Protein AF-0000000086877997 (afdb_homodimer)

Radius of gyration: 23.09 Å; Cα contacts (8 Å, |Δi|>4): 899; chains: 2; bounding box: 41×61×53 Å

Sequence (388 aa):
MGFLSVLSCAQQWVSSRLQPGDYAIDATVGTGADTLFLAQQVGKRGQVIGFDIQSQALTLAQARIRKQEDGTKLGSISLMELSHDRMAEAVPEQWQGQVGAVMFNLGYLPAEGADASVITLTDSTIGALEAALGLLRPRGIITAVLYPGHEGGAQEADAVLAWCSALPVDQAQVVMYRQLQRATSPFLIGIEKKMGFLSVLSCAQQWVSSRLQPGDYAIDATVGTGADTLFLAQQVGKRGQVIGFDIQSQALTLAQARIRKQEDGTKLGSISLMELSHDRMAEAVPEQWQGQVGAVMFNLGYLPAEGADASVITLTDSTIGALEAALGLLRPRGIITAVLYPGHEGGAQEADAVLAWCSALPVDQAQVVMYRQLQRATSPFLIGIEKK

Solvent-accessible surface area (backbone atoms only — not comparable to full-atom values): 19299 Å² total; per-residue (Å²): 123,79,83,74,51,55,67,56,44,45,49,50,59,46,59,64,59,48,42,70,48,32,34,34,35,23,44,40,29,34,64,18,65,62,43,49,51,49,16,50,53,13,16,58,70,8,38,28,42,29,15,28,72,46,66,65,28,54,52,43,18,50,54,54,55,65,67,51,82,70,58,80,44,35,17,47,75,46,79,40,80,34,60,41,49,47,45,67,77,68,49,62,75,83,43,61,41,47,20,34,35,36,40,36,59,53,47,56,52,93,49,92,90,47,60,69,81,54,50,68,45,53,68,49,48,53,44,21,52,53,37,49,60,59,26,29,18,74,64,10,36,38,34,37,36,36,37,35,60,46,91,67,17,44,61,32,41,52,50,50,52,51,52,52,30,65,47,53,74,82,51,31,49,43,37,37,42,33,52,51,57,44,88,45,44,54,30,24,37,38,37,34,32,86,122,78,84,72,52,54,66,57,44,46,48,50,60,47,61,66,59,49,42,70,48,33,34,34,35,23,45,40,29,35,65,19,64,62,43,48,52,49,17,51,52,12,15,58,70,8,38,28,42,28,15,28,72,47,65,66,29,55,51,43,18,50,54,54,56,66,67,46,84,70,55,76,48,32,17,48,76,45,79,40,82,35,57,39,47,48,44,66,77,68,48,61,75,84,44,63,40,47,21,32,34,38,40,36,60,54,48,56,51,94,48,90,89,48,61,69,80,55,51,68,45,53,68,49,47,54,44,20,52,54,37,49,61,59,26,29,17,74,64,8,37,38,32,38,36,37,38,36,61,45,92,68,17,45,60,31,42,53,50,52,52,52,53,53,31,64,46,54,72,80,51,32,50,42,38,36,41,34,51,51,55,44,87,45,44,54,30,24,37,39,38,34,33,86

Organism: NCBI:txid248903

Secondary structure (DSSP, 8-state):
--PPPHHHHHHHHHHTT--TT-EEEETT-TTSHHHHHHHHHH-TT-EEEEEES-HHHHHHHHHHHHT-S-GGGPPEEEEEES-GGGHHHHS-GGGTTTEEEEEEE-SB--STT--TT-B--HHHHHHHHHHHHHHEEEEEEEEEEE-TTSTTHHHHHHHHHHHHHHS-TTTEEEEEEEESS-TT--EEEEEEE-/--PPPHHHHHHHHHHTT--TT-EEEETT-TTSHHHHHHHHHH-TT-EEEEEES-HHHHHHHHHHHHT-S-GGGSPEEEEEES-GGGHHHHS-GGGTTTEEEEEEE-SB--STT--TT-B--HHHHHHHHHHHHHHEEEEEEEEEEE-TTSTTHHHHHHHHHHHHHHS-TTTEEEEEEEESS-TT--EEEEEEE-

InterPro domains:
  IPR010719 Methyltransferase MnmM-like [PF06962] (48-188)
  IPR010719 Methyltransferase MnmM-like [PTHR35276] (6-193)
  IPR029063 S-adenosyl-L-methionine-dependent methyltransferase superfamily [G3DSA:3.40.50.150] (1-194)
  IPR029063 S-adenosyl-L-methionine-dependent methyltransferase superfamily [SSF53335] (17-146)

Structure (mmCIF, N/CA/C/O backbone):
data_AF-0000000086877997-model_v1
#
loop_
_entity.id
_entity.type
_entity.pdbx_description
1 polymer 'Class I SAM-dependent methyltransferase'
#
loop_
_atom_site.group_PDB
_atom_site.id
_atom_site.type_symbol
_atom_site.label_atom_id
_atom_site.label_alt_id
_atom_site.label_comp_id
_atom_site.label_asym_id
_atom_site.label_entity_id
_atom_site.label_seq_id
_atom_site.pdbx_PDB_ins_code
_atom_site.Cartn_x
_atom_site.Cartn_y
_atom_site.Cartn_z
_atom_site.occupancy
_atom_site.B_iso_or_equiv
_atom_site.auth_seq_id
_atom_site.auth_comp_id
_atom_site.auth_asym_id
_atom_site.auth_atom_id
_atom_site.pdbx_PDB_model_num
ATOM 1 N N . MET A 1 1 ? 10.156 -0.328 -12.141 1 66.62 1 MET A N 1
ATOM 2 C CA . MET A 1 1 ? 10.281 0.558 -10.984 1 66.62 1 MET A CA 1
ATOM 3 C C . MET A 1 1 ? 9.938 -0.179 -9.695 1 66.62 1 MET A C 1
ATOM 5 O O . MET A 1 1 ? 9.109 -1.091 -9.703 1 66.62 1 MET A O 1
ATOM 9 N N . GLY A 1 2 ? 10.781 -0.158 -8.633 1 85.94 2 GLY A N 1
ATOM 10 C CA . GLY A 1 2 ? 10.617 -0.815 -7.344 1 85.94 2 GLY A CA 1
ATOM 11 C C . GLY A 1 2 ? 9.398 -0.336 -6.578 1 85.94 2 GLY A C 1
ATOM 12 O O . GLY A 1 2 ? 8.547 0.365 -7.129 1 85.94 2 GLY A O 1
ATOM 13 N N . PHE A 1 3 ? 9.109 -0.937 -5.461 1 95.25 3 PHE A N 1
ATOM 14 C CA . PHE A 1 3 ? 8.031 -0.474 -4.598 1 95.25 3 PHE A CA 1
ATOM 15 C C . PHE A 1 3 ? 8.227 0.99 -4.223 1 95.25 3 PHE A C 1
ATOM 17 O O . PHE A 1 3 ? 9.359 1.445 -4.051 1 95.25 3 PHE A O 1
ATOM 24 N N . LEU A 1 4 ? 7.141 1.711 -4.086 1 95.12 4 LEU A N 1
ATOM 25 C CA . LEU A 1 4 ? 7.184 3.105 -3.662 1 95.12 4 LEU A CA 1
ATOM 26 C C . LEU A 1 4 ? 7.688 3.223 -2.227 1 95.12 4 LEU A C 1
ATOM 28 O O . LEU A 1 4 ? 7.383 2.375 -1.387 1 95.12 4 LEU A O 1
ATOM 32 N N . SER A 1 5 ? 8.438 4.309 -1.947 1 96.38 5 SER A N 1
ATOM 33 C CA . SER A 1 5 ? 8.688 4.664 -0.554 1 96.38 5 SER A CA 1
ATOM 34 C C . SER A 1 5 ? 7.391 5.051 0.155 1 96.38 5 SER A C 1
ATOM 36 O O . SER A 1 5 ? 6.383 5.34 -0.494 1 96.38 5 SER A O 1
ATOM 38 N N . VAL A 1 6 ? 7.422 5.047 1.449 1 97.12 6 VAL A N 1
ATOM 39 C CA . VAL A 1 6 ? 6.23 5.418 2.203 1 97.12 6 VAL A CA 1
ATOM 40 C C . VAL A 1 6 ? 5.844 6.859 1.879 1 97.12 6 VAL A C 1
ATOM 42 O O . VAL A 1 6 ? 4.656 7.188 1.788 1 97.12 6 VAL A O 1
ATOM 45 N N . LEU A 1 7 ? 6.832 7.738 1.642 1 96.81 7 LEU A N 1
ATOM 46 C CA . LEU A 1 7 ? 6.57 9.141 1.321 1 96.81 7 LEU A CA 1
ATOM 47 C C . LEU A 1 7 ? 5.949 9.273 -0.063 1 96.81 7 LEU A C 1
ATOM 49 O O . LEU A 1 7 ? 4.965 9.992 -0.238 1 96.81 7 LEU A O 1
ATOM 53 N N . SER A 1 8 ? 6.484 8.562 -1.031 1 97.25 8 SER A N 1
ATOM 54 C CA . SER A 1 8 ? 5.949 8.609 -2.387 1 97.25 8 SER A CA 1
ATOM 55 C C . SER A 1 8 ? 4.547 8.008 -2.445 1 97.25 8 SER A C 1
ATOM 57 O O . SER A 1 8 ? 3.693 8.484 -3.195 1 97.25 8 SER A O 1
ATOM 59 N N . CYS A 1 9 ? 4.367 6.961 -1.667 1 97.81 9 CYS A N 1
ATOM 60 C CA . CYS A 1 9 ? 3.039 6.355 -1.609 1 97.81 9 CYS A CA 1
ATOM 61 C C . CYS A 1 9 ? 2.023 7.328 -1.021 1 97.81 9 CYS A C 1
ATOM 63 O O . CYS A 1 9 ? 0.911 7.453 -1.537 1 97.81 9 CYS A O 1
ATOM 65 N N . ALA A 1 10 ? 2.381 8.016 0.022 1 98.38 10 ALA A N 1
ATOM 66 C CA . ALA A 1 10 ? 1.508 9.023 0.612 1 98.38 10 ALA A CA 1
ATOM 67 C C . ALA A 1 1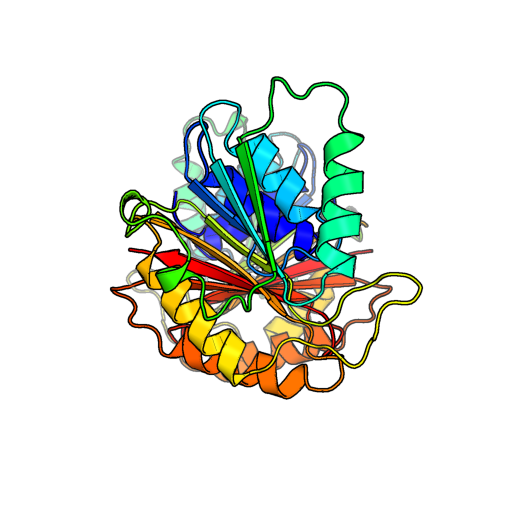0 ? 1.126 10.086 -0.416 1 98.38 10 ALA A C 1
ATOM 69 O O . ALA A 1 10 ? -0.047 10.445 -0.539 1 98.38 10 ALA A O 1
ATOM 70 N N . GLN A 1 11 ? 2.107 10.531 -1.146 1 97.81 11 GLN A N 1
ATOM 71 C CA . GLN A 1 11 ? 1.87 11.562 -2.154 1 97.81 11 GLN A CA 1
ATOM 72 C C . GLN A 1 11 ? 0.948 11.047 -3.258 1 97.81 11 GLN A C 1
ATOM 74 O O . GLN A 1 11 ? 0.065 11.773 -3.721 1 97.81 11 GLN A O 1
ATOM 79 N N . GLN A 1 12 ? 1.123 9.844 -3.625 1 97 12 GLN A N 1
ATOM 80 C CA . GLN A 1 12 ? 0.271 9.258 -4.652 1 97 12 GLN A CA 1
ATOM 81 C C . GLN A 1 12 ? -1.179 9.172 -4.184 1 97 12 GLN A C 1
ATOM 83 O O . GLN A 1 12 ? -2.1 9.5 -4.938 1 97 12 GLN A O 1
ATOM 88 N N . TRP A 1 13 ? -1.357 8.695 -2.939 1 97.94 13 TRP A N 1
ATOM 89 C CA . TRP A 1 13 ? -2.709 8.594 -2.4 1 97.94 13 TRP A CA 1
ATOM 90 C C . TRP A 1 13 ? -3.375 9.961 -2.328 1 97.94 13 TRP A C 1
ATOM 92 O O . TRP A 1 13 ? -4.551 10.102 -2.68 1 97.94 13 TRP A O 1
ATOM 102 N N . VAL A 1 14 ? -2.635 10.961 -1.979 1 98.19 14 VAL A N 1
ATOM 103 C CA . VAL A 1 14 ? -3.164 12.312 -1.825 1 98.19 14 VAL A CA 1
ATOM 104 C C . VAL A 1 14 ? -3.467 12.914 -3.197 1 98.19 14 VAL A C 1
ATOM 106 O O . VAL A 1 14 ? -4.535 13.492 -3.408 1 98.19 14 VAL A O 1
ATOM 109 N N . SER A 1 15 ? -2.553 12.703 -4.148 1 97.12 15 SER A N 1
ATOM 110 C CA . SER A 1 15 ? -2.701 13.273 -5.48 1 97.12 15 SER A CA 1
ATOM 111 C C . SER A 1 15 ? -3.924 12.703 -6.195 1 97.12 15 SER A C 1
ATOM 113 O O . SER A 1 15 ? -4.547 13.391 -7.012 1 97.12 15 SER A O 1
ATOM 115 N N . SER A 1 16 ? -4.258 11.5 -5.824 1 95 16 SER A N 1
ATOM 116 C CA . SER A 1 16 ? -5.395 10.852 -6.477 1 95 16 SER A CA 1
ATOM 117 C C . SER A 1 16 ? -6.719 11.375 -5.926 1 95 16 SER A C 1
ATOM 119 O O . SER A 1 16 ? -7.781 11.078 -6.473 1 95 16 SER A O 1
ATOM 121 N N . ARG A 1 17 ? -6.652 12.227 -4.918 1 94.56 17 ARG A N 1
ATOM 122 C CA . ARG A 1 17 ? -7.883 12.656 -4.266 1 94.56 17 ARG A CA 1
ATOM 123 C C . ARG A 1 17 ? -8.023 14.172 -4.301 1 94.56 17 ARG A C 1
ATOM 125 O O . ARG A 1 17 ? -9.133 14.695 -4.355 1 94.56 17 ARG A O 1
ATOM 132 N N . LEU A 1 18 ? -6.902 14.852 -4.266 1 96.19 18 LEU A N 1
ATOM 133 C CA . LEU A 1 18 ? -6.914 16.312 -4.207 1 96.19 18 LEU A CA 1
ATOM 134 C C . LEU A 1 18 ? -7.168 16.906 -5.586 1 96.19 18 LEU A C 1
ATOM 136 O O . LEU A 1 18 ? -6.656 16.406 -6.59 1 96.19 18 LEU A O 1
ATOM 140 N N . GLN A 1 19 ? -7.945 17.922 -5.625 1 95.56 19 GLN A N 1
ATOM 141 C CA . GLN A 1 19 ? -8.242 18.672 -6.84 1 95.56 19 GLN A CA 1
ATOM 142 C C . GLN A 1 19 ? -7.848 20.141 -6.688 1 95.56 19 GLN A C 1
ATOM 144 O O . GLN A 1 19 ? -7.777 20.656 -5.57 1 95.56 19 GLN A O 1
ATOM 149 N N . PRO A 1 20 ? -7.578 20.75 -7.875 1 96.88 20 PRO A N 1
ATOM 150 C CA . PRO A 1 20 ? -7.348 22.188 -7.777 1 96.88 20 PRO A CA 1
ATOM 151 C C . PRO A 1 20 ? -8.492 22.922 -7.098 1 96.88 20 PRO A C 1
ATOM 153 O O . PRO A 1 20 ? -9.664 22.641 -7.363 1 96.88 20 PRO A O 1
ATOM 156 N N . GLY A 1 21 ? -8.18 23.766 -6.195 1 97.88 21 GLY A N 1
ATOM 157 C CA . GLY A 1 21 ? -9.195 24.531 -5.484 1 97.88 21 GLY A CA 1
ATOM 158 C C . GLY A 1 21 ? -9.484 23.984 -4.098 1 97.88 21 GLY A C 1
ATOM 159 O O . GLY A 1 21 ? -10.148 24.656 -3.293 1 97.88 21 GLY A O 1
ATOM 160 N N . ASP A 1 22 ? -8.891 22.828 -3.746 1 98.38 22 ASP A N 1
ATOM 161 C CA . ASP A 1 22 ? -9.188 22.156 -2.484 1 98.38 22 ASP A CA 1
ATOM 162 C C . ASP A 1 22 ? -8.422 22.812 -1.328 1 98.38 22 ASP A C 1
ATOM 164 O O . ASP A 1 22 ? -7.512 23.609 -1.549 1 98.38 22 ASP A O 1
ATOM 168 N N . TYR A 1 23 ? -8.914 22.5 -0.132 1 98.75 23 TYR A N 1
ATOM 169 C CA . TYR A 1 23 ? -8.211 22.797 1.106 1 98.75 23 TYR A CA 1
ATOM 170 C C . TYR A 1 23 ? -7.387 21.609 1.569 1 98.75 23 TYR A C 1
ATOM 172 O O . TYR A 1 23 ? -7.867 20.469 1.559 1 98.75 23 TYR A O 1
ATOM 180 N N . ALA A 1 24 ? -6.125 21.875 1.945 1 98.88 24 ALA A N 1
ATOM 181 C CA . ALA A 1 24 ? -5.266 20.812 2.453 1 98.88 24 ALA A CA 1
ATOM 182 C C . ALA A 1 24 ? -4.477 21.281 3.672 1 98.88 24 ALA A C 1
ATOM 184 O O . ALA A 1 24 ? -4.266 22.484 3.863 1 98.88 24 ALA A O 1
ATOM 185 N N . ILE A 1 25 ? -4.062 20.312 4.48 1 98.94 25 ILE A N 1
ATOM 186 C CA . ILE A 1 25 ? -3.344 20.625 5.711 1 98.94 25 ILE A CA 1
ATOM 187 C C . ILE A 1 25 ? -2.053 19.812 5.773 1 98.94 25 ILE A C 1
ATOM 189 O O . ILE A 1 25 ? -2.059 18.609 5.52 1 98.94 25 ILE A O 1
ATOM 193 N N . ASP A 1 26 ? -0.96 20.469 6.012 1 98.81 26 ASP A N 1
ATOM 194 C CA . ASP A 1 26 ? 0.272 19.828 6.465 1 98.81 26 ASP A CA 1
ATOM 195 C C . ASP A 1 26 ? 0.398 19.891 7.984 1 98.81 26 ASP A C 1
ATOM 197 O O . ASP A 1 26 ? 0.799 20.922 8.539 1 98.81 26 ASP A O 1
ATOM 201 N N . ALA A 1 27 ? 0.175 18.781 8.625 1 98.56 27 ALA A N 1
ATOM 202 C CA . ALA A 1 27 ? 0.036 18.781 10.078 1 98.56 27 ALA A CA 1
ATOM 203 C C . ALA A 1 27 ? 1.402 18.75 10.766 1 98.56 27 ALA A C 1
ATOM 205 O O . ALA A 1 27 ? 1.506 18.984 11.969 1 98.56 27 ALA A O 1
ATOM 206 N N . THR A 1 28 ? 2.432 18.438 10.016 1 97.38 28 THR A N 1
ATOM 207 C CA . THR A 1 28 ? 3.814 18.391 10.484 1 97.38 28 THR A CA 1
ATOM 208 C C . THR A 1 28 ? 4.758 18.984 9.445 1 97.38 28 THR A C 1
ATOM 210 O O . THR A 1 28 ? 5.516 18.266 8.797 1 97.38 28 THR A O 1
ATOM 213 N N . VAL A 1 29 ? 4.789 20.25 9.344 1 97.5 29 VAL A N 1
ATOM 214 C CA . VAL A 1 29 ? 5.383 21 8.234 1 97.5 29 VAL A CA 1
ATOM 215 C C . VAL A 1 29 ? 6.832 20.547 8.039 1 97.5 29 VAL A C 1
ATOM 217 O O . VAL A 1 29 ? 7.223 20.172 6.93 1 97.5 29 VAL A O 1
ATOM 220 N N . GLY A 1 30 ? 7.648 20.531 9.188 1 95.44 30 GLY A N 1
ATOM 221 C CA . GLY A 1 30 ? 9.055 20.188 9.062 1 95.44 30 GLY A CA 1
ATOM 222 C C . GLY A 1 30 ? 9.805 21.062 8.078 1 95.44 30 GLY A C 1
ATOM 223 O O . GLY A 1 30 ? 9.75 22.281 8.172 1 95.44 30 GLY A O 1
ATOM 224 N N . THR A 1 31 ? 10.422 20.438 7.082 1 94.94 31 THR A N 1
ATOM 225 C CA . THR A 1 31 ? 11.234 21.203 6.145 1 94.94 31 THR A CA 1
ATOM 226 C C . THR A 1 31 ? 10.375 21.75 5.012 1 94.94 31 THR A C 1
ATOM 228 O O . THR A 1 31 ? 10.875 22.422 4.109 1 94.94 31 THR A O 1
ATOM 231 N N . GLY A 1 32 ? 9.125 21.422 4.957 1 97.12 32 GLY A N 1
ATOM 232 C CA . GLY A 1 32 ? 8.172 22.047 4.047 1 97.12 32 GLY A CA 1
ATOM 233 C C . GLY A 1 32 ? 7.953 21.25 2.773 1 97.12 32 GLY A C 1
ATOM 234 O O . GLY A 1 32 ? 7.254 21.703 1.866 1 97.12 32 GLY A O 1
ATOM 235 N N . ALA A 1 33 ? 8.5 20.047 2.664 1 96.19 33 ALA A N 1
ATOM 236 C CA . ALA A 1 33 ? 8.367 19.234 1.449 1 96.19 33 ALA A CA 1
ATOM 237 C C . ALA A 1 33 ? 6.91 18.906 1.168 1 96.19 33 ALA A C 1
ATOM 239 O O . ALA A 1 33 ? 6.426 19.094 0.049 1 96.19 33 ALA A O 1
ATOM 240 N N . ASP A 1 34 ? 6.215 18.484 2.158 1 97.75 34 ASP A N 1
ATOM 241 C CA . ASP A 1 34 ? 4.809 18.156 1.97 1 97.75 34 ASP A CA 1
ATOM 242 C C . ASP A 1 34 ? 3.963 19.406 1.759 1 97.75 34 ASP A C 1
ATOM 244 O O . ASP A 1 34 ? 2.99 19.375 1 1 97.75 34 ASP A O 1
ATOM 248 N N . THR A 1 35 ? 4.32 20.453 2.445 1 97.94 35 THR A N 1
ATOM 249 C CA . THR A 1 35 ? 3.617 21.703 2.252 1 97.94 35 THR A CA 1
ATOM 250 C C . THR A 1 35 ? 3.682 22.141 0.792 1 97.94 35 THR A C 1
ATOM 252 O O . THR A 1 35 ? 2.66 22.5 0.197 1 97.94 35 THR A O 1
ATOM 255 N N . LEU A 1 36 ? 4.879 22.094 0.295 1 97.12 36 LEU A N 1
ATOM 256 C CA . LEU A 1 36 ? 5.074 22.469 -1.101 1 97.12 36 LEU A CA 1
ATOM 257 C C . LEU A 1 36 ? 4.297 21.531 -2.027 1 97.12 36 LEU A C 1
ATOM 259 O O . LEU A 1 36 ? 3.623 22 -2.951 1 97.12 36 LEU A O 1
ATOM 263 N N . PHE A 1 37 ? 4.383 20.297 -1.774 1 97.12 37 PHE A N 1
ATOM 264 C CA . PHE A 1 37 ? 3.664 19.297 -2.553 1 97.12 37 PHE A CA 1
ATOM 265 C C . PHE A 1 37 ? 2.168 19.594 -2.555 1 97.12 37 PHE A C 1
ATOM 267 O O . PHE A 1 37 ? 1.537 19.625 -3.613 1 97.12 37 PHE A O 1
ATOM 274 N N . LEU A 1 38 ? 1.576 19.844 -1.376 1 98.31 38 LEU A N 1
ATOM 275 C CA . LEU A 1 38 ? 0.152 20.125 -1.248 1 98.31 38 LEU A CA 1
ATOM 276 C C . LEU A 1 38 ? -0.219 21.391 -2.01 1 98.31 38 LEU A C 1
ATOM 278 O O . LEU A 1 38 ? -1.238 21.438 -2.701 1 98.31 38 LEU A O 1
ATOM 282 N N . ALA A 1 39 ? 0.593 22.375 -1.883 1 97.69 39 ALA A N 1
ATOM 283 C CA . ALA A 1 39 ? 0.33 23.641 -2.553 1 97.69 39 ALA A CA 1
ATOM 284 C C . ALA A 1 39 ? 0.294 23.469 -4.066 1 97.69 39 ALA A C 1
ATOM 286 O O . ALA A 1 39 ? -0.518 24.094 -4.754 1 97.69 39 ALA A O 1
ATOM 287 N N . GLN A 1 40 ? 1.158 22.656 -4.555 1 96.56 40 GLN A N 1
ATOM 288 C CA . GLN A 1 40 ? 1.187 22.375 -5.984 1 96.56 40 GLN A CA 1
ATOM 289 C C . GLN A 1 40 ? -0.073 21.625 -6.422 1 96.56 40 GLN A C 1
ATOM 291 O O . GLN A 1 40 ? -0.625 21.906 -7.488 1 96.56 40 GLN A O 1
ATOM 296 N N . GLN A 1 41 ? -0.511 20.734 -5.602 1 96.94 41 GLN A N 1
ATOM 297 C CA . GLN A 1 41 ? -1.668 19.906 -5.938 1 96.94 41 GLN A CA 1
ATOM 298 C C . GLN A 1 41 ? -2.949 20.734 -5.949 1 96.94 41 GLN A C 1
ATOM 300 O O . GLN A 1 41 ? -3.789 20.578 -6.836 1 96.94 41 GLN A O 1
ATOM 305 N N . VAL A 1 42 ? -3.121 21.625 -5.02 1 97.56 42 VAL A N 1
ATOM 306 C CA . VAL A 1 42 ? -4.379 22.359 -4.887 1 97.56 42 VAL A CA 1
ATOM 307 C C . VAL A 1 42 ? -4.41 23.516 -5.875 1 97.56 42 VAL A C 1
ATOM 309 O O . VAL A 1 42 ? -5.473 24.094 -6.141 1 97.56 42 VAL A O 1
ATOM 312 N N . GLY A 1 43 ? -3.279 23.938 -6.316 1 95.81 43 GLY A N 1
ATOM 313 C CA . GLY A 1 43 ? -3.197 24.953 -7.344 1 95.81 43 GLY A CA 1
ATOM 314 C C . GLY A 1 43 ? -3.549 26.344 -6.832 1 95.81 43 GLY A C 1
ATOM 315 O O . GLY A 1 43 ? -3.793 26.531 -5.637 1 95.81 43 GLY A O 1
ATOM 316 N N . LYS A 1 44 ? -3.691 27.281 -7.73 1 94.44 44 LYS A N 1
ATOM 317 C CA . LYS A 1 44 ? -3.783 28.703 -7.418 1 94.44 44 LYS A CA 1
ATOM 318 C C . LYS A 1 44 ? -5.051 29.016 -6.625 1 94.44 44 LYS A C 1
ATOM 320 O O . LYS A 1 44 ? -5.09 29.969 -5.859 1 94.44 44 LYS A O 1
ATOM 325 N N . ARG A 1 45 ? -6.012 28.266 -6.863 1 95.75 45 ARG A N 1
ATOM 326 C CA . ARG A 1 45 ? -7.289 28.562 -6.223 1 95.75 45 ARG A CA 1
ATOM 327 C C . ARG A 1 45 ? -7.434 27.797 -4.906 1 95.75 45 ARG A C 1
ATOM 329 O O . ARG A 1 45 ? -8.422 27.969 -4.195 1 95.75 45 ARG A O 1
ATOM 336 N N . GLY A 1 46 ? -6.41 26.922 -4.625 1 98 46 GLY A N 1
ATOM 337 C CA . GLY A 1 46 ? -6.469 26.141 -3.398 1 98 46 GLY A CA 1
ATOM 338 C C . GLY A 1 46 ? -5.707 26.781 -2.254 1 98 46 GLY A C 1
ATOM 339 O O . GLY A 1 46 ? -5.121 27.844 -2.41 1 98 46 GLY A O 1
ATOM 340 N N . GLN A 1 47 ? -5.859 26.172 -1.103 1 98.19 47 GLN A N 1
ATOM 341 C CA . GLN A 1 47 ? -5.219 26.688 0.099 1 98.19 47 GLN A CA 1
ATOM 342 C C . GLN A 1 47 ? -4.605 25.578 0.933 1 98.19 47 GLN A C 1
ATOM 344 O O . GLN A 1 47 ? -5.168 24.484 1.02 1 98.19 47 GLN A O 1
ATOM 349 N N . VAL A 1 48 ? -3.465 25.922 1.521 1 98.62 48 VAL A N 1
ATOM 350 C CA . VAL A 1 48 ? -2.771 24.984 2.406 1 98.62 48 VAL A CA 1
ATOM 351 C C . VAL A 1 48 ? -2.469 25.672 3.738 1 98.62 48 VAL A C 1
ATOM 353 O O . VAL A 1 48 ? -1.993 26.812 3.764 1 98.62 48 VAL A O 1
ATOM 356 N N . ILE A 1 49 ? -2.812 25 4.82 1 98.88 49 ILE A N 1
ATOM 357 C CA . ILE A 1 49 ? -2.377 25.438 6.141 1 98.88 49 ILE A CA 1
ATOM 358 C C . ILE A 1 49 ? -1.404 24.422 6.73 1 98.88 49 ILE A C 1
ATOM 360 O O . ILE A 1 49 ? -1.651 23.219 6.672 1 98.88 49 ILE A O 1
ATOM 364 N N . GLY A 1 50 ? -0.3 24.922 7.203 1 98.69 50 GLY A N 1
ATOM 365 C CA . GLY A 1 50 ? 0.716 24.078 7.809 1 98.69 50 GLY A CA 1
ATOM 366 C C . GLY A 1 50 ? 0.914 24.344 9.289 1 98.69 50 GLY A C 1
ATOM 367 O O . GLY A 1 50 ? 0.855 25.484 9.727 1 98.69 50 GLY A O 1
ATOM 368 N N . PHE A 1 51 ? 1.195 23.266 10.023 1 98.44 51 PHE A N 1
ATOM 369 C CA . PHE A 1 51 ? 1.412 23.359 11.461 1 98.44 51 PHE A CA 1
ATOM 370 C C . PHE A 1 51 ? 2.768 22.781 11.852 1 98.44 51 PHE A C 1
ATOM 372 O O . PHE A 1 51 ? 3.154 21.719 11.367 1 98.44 51 PHE A O 1
ATOM 379 N N . ASP A 1 52 ? 3.438 23.469 12.641 1 97.44 52 ASP A N 1
ATOM 380 C CA . ASP A 1 52 ? 4.617 22.984 13.344 1 97.44 52 ASP A CA 1
ATOM 381 C C . ASP A 1 52 ? 4.859 23.781 14.625 1 97.44 52 ASP A C 1
ATOM 383 O O . ASP A 1 52 ? 4.609 24.984 14.672 1 97.44 52 ASP A O 1
ATOM 387 N N . ILE A 1 53 ? 5.336 23.062 15.625 1 94.88 53 ILE A N 1
ATOM 388 C CA . ILE A 1 53 ? 5.555 23.734 16.906 1 94.88 53 ILE A CA 1
ATOM 389 C C . ILE A 1 53 ? 6.914 24.438 16.891 1 94.88 53 ILE A C 1
ATOM 391 O O . ILE A 1 53 ? 7.188 25.297 17.734 1 94.88 53 ILE A O 1
ATOM 395 N N . GLN A 1 54 ? 7.762 24.031 15.992 1 93.81 54 GLN A N 1
ATOM 396 C CA . GLN A 1 54 ? 9.117 24.562 15.93 1 93.81 54 GLN A CA 1
ATOM 397 C C . GLN A 1 54 ? 9.203 25.703 14.922 1 93.81 54 GLN A C 1
ATOM 399 O O . GLN A 1 54 ? 9 25.5 13.719 1 93.81 54 GLN A O 1
ATOM 404 N N . SER A 1 55 ? 9.664 26.828 15.398 1 94.56 55 SER A N 1
ATOM 405 C CA . SER A 1 55 ? 9.812 27.984 14.531 1 94.56 55 SER A CA 1
ATOM 406 C C . SER A 1 55 ? 10.836 27.719 13.43 1 94.56 55 SER A C 1
ATOM 408 O O . SER A 1 55 ? 10.688 28.203 12.305 1 94.56 55 SER A O 1
ATOM 410 N N . GLN A 1 56 ? 11.82 26.953 13.75 1 95 56 GLN A N 1
ATOM 411 C CA . GLN A 1 56 ? 12.844 26.609 12.773 1 95 56 GLN A CA 1
ATOM 412 C C . GLN A 1 56 ? 12.25 25.859 11.594 1 95 56 GLN A C 1
ATOM 414 O O . GLN A 1 56 ? 12.664 26.062 10.445 1 95 56 GLN A O 1
ATOM 419 N N . ALA A 1 57 ? 11.328 24.969 11.859 1 95.75 57 ALA A N 1
ATOM 420 C CA . ALA A 1 57 ? 10.656 24.234 10.805 1 95.75 57 ALA A CA 1
ATOM 421 C C . ALA A 1 57 ? 9.945 25.172 9.836 1 95.75 57 ALA A C 1
ATOM 423 O O . ALA A 1 57 ? 10.086 25.031 8.617 1 95.75 57 ALA A O 1
ATOM 424 N N . LEU A 1 58 ? 9.273 26.156 10.359 1 97.06 58 LEU A N 1
ATOM 425 C CA . LEU A 1 58 ? 8.516 27.094 9.547 1 97.06 58 LEU A CA 1
ATOM 426 C C . LEU A 1 58 ? 9.445 27.953 8.703 1 97.06 58 LEU A C 1
ATOM 428 O O . LEU A 1 58 ? 9.141 28.266 7.551 1 97.06 58 LEU A O 1
ATOM 432 N N . THR A 1 59 ? 10.547 28.281 9.289 1 96.5 59 THR A N 1
ATOM 433 C CA . THR A 1 59 ? 11.539 29.062 8.562 1 96.5 59 THR A CA 1
ATOM 434 C C . THR A 1 59 ? 12.094 28.281 7.379 1 96.5 59 THR A C 1
ATOM 436 O O . THR A 1 59 ? 12.188 28.812 6.27 1 96.5 59 THR A O 1
ATOM 439 N N . LEU A 1 60 ? 12.43 27.047 7.641 1 95.81 60 LEU A N 1
ATOM 440 C CA . LEU A 1 60 ? 12.945 26.188 6.586 1 95.81 60 LEU A CA 1
ATOM 441 C C . LEU A 1 60 ? 11.906 25.984 5.492 1 95.81 60 LEU A C 1
ATOM 443 O O . LEU A 1 60 ? 12.234 26.016 4.301 1 95.81 60 LEU A O 1
ATOM 447 N N . ALA A 1 61 ? 10.68 25.797 5.91 1 96.5 61 ALA A N 1
ATOM 448 C CA . ALA A 1 61 ? 9.594 25.594 4.953 1 96.5 61 ALA A CA 1
ATOM 449 C C . ALA A 1 61 ? 9.398 26.812 4.074 1 96.5 61 ALA A C 1
ATOM 451 O O . ALA A 1 61 ? 9.242 26.703 2.855 1 96.5 61 ALA A O 1
ATOM 452 N N . GLN A 1 62 ? 9.398 27.969 4.676 1 95.44 62 GLN A N 1
ATOM 453 C CA . GLN A 1 62 ? 9.242 29.219 3.932 1 95.44 62 GLN A CA 1
ATOM 454 C C . GLN A 1 62 ? 10.359 29.391 2.908 1 95.44 62 GLN A C 1
ATOM 456 O O . GLN A 1 62 ? 10.117 29.812 1.775 1 95.44 62 GLN A O 1
ATOM 461 N N . ALA A 1 63 ? 11.547 29.078 3.348 1 95.12 63 ALA A N 1
ATOM 462 C CA . ALA A 1 63 ? 12.688 29.156 2.443 1 95.12 63 ALA A CA 1
ATOM 463 C C . ALA A 1 63 ? 12.516 28.234 1.25 1 95.12 63 ALA A C 1
ATOM 465 O O . ALA A 1 63 ? 12.805 28.609 0.112 1 95.12 63 ALA A O 1
ATOM 466 N N . ARG A 1 64 ? 12.016 27.047 1.523 1 94.38 64 ARG A N 1
ATOM 467 C CA . ARG A 1 64 ? 11.773 26.078 0.463 1 94.38 64 ARG A CA 1
ATOM 468 C C . ARG A 1 64 ? 10.727 26.594 -0.521 1 94.38 64 ARG A C 1
ATOM 470 O O . ARG A 1 64 ? 10.906 26.5 -1.736 1 94.38 64 ARG A O 1
ATOM 477 N N . ILE A 1 65 ? 9.695 27.141 -0.06 1 93.5 65 ILE A N 1
ATOM 478 C CA . ILE A 1 65 ? 8.578 27.625 -0.864 1 93.5 65 ILE A CA 1
ATOM 479 C C . ILE A 1 65 ? 9.016 28.797 -1.723 1 93.5 65 ILE A C 1
ATOM 481 O O . ILE A 1 65 ? 8.664 28.891 -2.902 1 93.5 65 ILE A O 1
ATOM 485 N N . ARG A 1 66 ? 9.805 29.641 -1.148 1 91.62 66 ARG A N 1
ATOM 486 C CA . ARG A 1 66 ? 10.258 30.844 -1.837 1 91.62 66 ARG A CA 1
ATOM 487 C C . ARG A 1 66 ? 11.164 30.5 -3.014 1 91.62 66 ARG A C 1
ATOM 489 O O . ARG A 1 66 ? 11.273 31.266 -3.967 1 91.62 66 ARG A O 1
ATOM 496 N N . LYS A 1 67 ? 11.828 29.406 -2.906 1 91.38 67 LYS A N 1
ATOM 497 C CA . LYS A 1 67 ? 12.75 28.984 -3.957 1 91.38 67 LYS A CA 1
ATOM 498 C C . LYS A 1 67 ? 11.992 28.531 -5.199 1 91.38 67 LYS A C 1
ATOM 500 O O . LYS A 1 67 ? 12.586 28.391 -6.273 1 91.38 67 LYS A O 1
ATOM 505 N N . GLN A 1 68 ? 10.766 28.328 -5 1 87.06 68 GLN A N 1
ATOM 506 C CA . GLN A 1 68 ? 9.984 27.875 -6.148 1 87.06 68 GLN A CA 1
ATOM 507 C C . GLN A 1 68 ? 9.68 29.031 -7.102 1 87.06 68 GLN A C 1
ATOM 509 O O . GLN A 1 68 ? 9.398 30.141 -6.664 1 87.06 68 GLN A O 1
ATOM 514 N N . GLU A 1 69 ? 10.25 29.078 -8.32 1 69.81 69 GLU A N 1
ATOM 515 C CA . GLU A 1 69 ? 10.195 30.156 -9.32 1 69.81 69 GLU A CA 1
ATOM 516 C C . GLU A 1 69 ? 8.758 30.453 -9.719 1 69.81 69 GLU A C 1
ATOM 518 O O . GLU A 1 69 ? 8.43 31.594 -10.047 1 69.81 69 GLU A O 1
ATOM 523 N N . ASP A 1 70 ? 7.949 29.484 -10.023 1 63.25 70 ASP A N 1
ATOM 524 C CA . ASP A 1 70 ? 6.645 29.766 -10.609 1 63.25 70 ASP A CA 1
ATOM 525 C C . ASP A 1 70 ? 5.547 29.766 -9.547 1 63.25 70 ASP A C 1
ATOM 527 O O . ASP A 1 70 ? 4.93 28.734 -9.289 1 63.25 70 ASP A O 1
ATOM 531 N N . GLY A 1 71 ? 5.551 30.781 -8.773 1 59.19 71 GLY A N 1
ATOM 532 C CA . GLY A 1 71 ? 4.504 30.969 -7.785 1 59.19 71 GLY A CA 1
ATOM 533 C C . GLY A 1 71 ? 3.107 30.781 -8.352 1 59.19 71 GLY A C 1
ATOM 534 O O . GLY A 1 71 ? 2.162 30.5 -7.605 1 59.19 71 GLY A O 1
ATOM 535 N N . THR A 1 72 ? 2.963 31.047 -9.578 1 65.06 72 THR A N 1
ATOM 536 C CA . THR A 1 72 ? 1.625 31.172 -10.141 1 65.06 72 THR A CA 1
ATOM 537 C C . THR A 1 72 ? 0.911 29.828 -10.133 1 65.06 72 THR A C 1
ATOM 539 O O . THR A 1 72 ? -0.307 29.766 -10.312 1 65.06 72 THR A O 1
ATOM 542 N N . LYS A 1 73 ? 1.519 28.766 -9.594 1 86.75 73 LYS A N 1
ATOM 543 C CA . LYS A 1 73 ? 0.838 27.469 -9.656 1 86.75 73 LYS A CA 1
ATOM 544 C C . LYS A 1 73 ? 0.625 26.891 -8.266 1 86.75 73 LYS A C 1
ATOM 546 O O . LYS A 1 73 ? -0.045 25.875 -8.102 1 86.75 73 LYS A O 1
ATOM 551 N N . LEU A 1 74 ? 1.062 27.828 -7.266 1 94.44 74 LEU A N 1
ATOM 552 C CA . LEU A 1 74 ? 0.932 27.312 -5.906 1 94.44 74 LEU A CA 1
ATOM 553 C C . LEU A 1 74 ? -0.313 27.875 -5.23 1 94.44 74 LEU A C 1
ATOM 555 O O . LEU A 1 74 ? -0.642 29.047 -5.406 1 94.44 74 LEU A O 1
ATOM 559 N N . GLY A 1 75 ? -0.962 27 -4.5 1 95.38 75 GLY A N 1
ATOM 560 C CA . GLY A 1 75 ? -2.014 27.484 -3.619 1 95.38 75 GLY A CA 1
ATOM 561 C C . GLY A 1 75 ? -1.505 28.422 -2.533 1 95.38 75 GLY A C 1
ATOM 562 O O . GLY A 1 75 ? -0.299 28.5 -2.295 1 95.38 75 GLY A O 1
ATOM 563 N N . SER A 1 76 ? -2.391 29.141 -2.004 1 95.81 76 SER A N 1
ATOM 564 C CA . SER A 1 76 ? -2.02 29.984 -0.869 1 95.81 76 SER A CA 1
ATOM 565 C C . SER A 1 76 ? -1.575 29.141 0.321 1 95.81 76 SER A C 1
ATOM 567 O O . SER A 1 76 ? -2.18 28.109 0.617 1 95.81 76 SER A O 1
ATOM 569 N N . ILE A 1 77 ? -0.47 29.578 0.932 1 97.69 77 ILE A N 1
ATOM 570 C CA . ILE A 1 77 ? 0.088 28.812 2.043 1 97.69 77 ILE A CA 1
ATOM 571 C C . ILE A 1 77 ? 0.103 29.672 3.305 1 97.69 77 ILE A C 1
ATOM 573 O O . ILE A 1 77 ? 0.578 30.812 3.281 1 97.69 77 ILE A O 1
ATOM 577 N N . SER A 1 78 ? -0.457 29.172 4.328 1 98.19 78 SER A N 1
ATOM 578 C CA . SER A 1 78 ? -0.352 29.766 5.656 1 98.19 78 SER A CA 1
ATOM 579 C C . SER A 1 78 ? 0.332 28.812 6.637 1 98.19 78 SER A C 1
ATOM 581 O O . SER A 1 78 ? -0.117 27.688 6.828 1 98.19 78 SER A O 1
ATOM 583 N N . LEU A 1 79 ? 1.396 29.297 7.238 1 98.44 79 LEU A N 1
ATOM 584 C CA . LEU A 1 79 ? 2.129 28.484 8.211 1 98.44 79 LEU A CA 1
ATOM 585 C C . LEU A 1 79 ? 1.864 28.969 9.633 1 98.44 79 LEU A C 1
ATOM 587 O O . LEU A 1 79 ? 1.94 30.172 9.906 1 98.44 79 LEU A O 1
ATOM 591 N N . MET A 1 80 ? 1.566 28.016 10.484 1 98.25 80 MET A N 1
ATOM 592 C CA . MET A 1 80 ? 1.229 28.359 11.859 1 98.25 80 MET A CA 1
ATOM 593 C C . MET A 1 80 ? 2.176 27.656 12.836 1 98.25 80 MET A C 1
ATOM 595 O O . MET A 1 80 ? 2.344 26.438 12.789 1 98.25 80 MET A O 1
ATOM 599 N N . GLU A 1 81 ? 2.783 28.484 13.719 1 97.88 81 GLU A N 1
ATOM 600 C CA . GLU A 1 81 ? 3.537 27.906 14.836 1 97.88 81 GLU A CA 1
ATOM 601 C C . GLU A 1 81 ? 2.607 27.422 15.945 1 97.88 81 GLU A C 1
ATOM 603 O O . GLU A 1 81 ? 2.41 28.125 16.938 1 97.88 81 GLU A O 1
ATOM 608 N N . LEU A 1 82 ? 2.088 26.297 15.758 1 97.31 82 LEU A N 1
ATOM 609 C CA . LEU A 1 82 ? 1.04 25.719 16.594 1 97.31 82 LEU A CA 1
ATOM 610 C C . LEU A 1 82 ? 1.059 24.203 16.531 1 97.31 82 LEU A C 1
ATOM 612 O O . LEU A 1 82 ? 1.413 23.625 15.508 1 97.31 82 LEU A O 1
ATOM 616 N N . SER A 1 83 ? 0.714 23.594 17.656 1 97.19 83 SER A N 1
ATOM 617 C CA . SER A 1 83 ? 0.609 22.141 17.672 1 97.19 83 SER A CA 1
ATOM 618 C C . SER A 1 83 ? -0.486 21.656 16.719 1 97.19 83 SER A C 1
ATOM 620 O O . SER A 1 83 ? -1.556 22.266 16.641 1 97.19 83 SER A O 1
ATOM 622 N N . HIS A 1 84 ? -0.249 20.547 16.031 1 97.31 84 HIS A N 1
ATOM 623 C CA . HIS A 1 84 ? -1.192 20 15.078 1 97.31 84 HIS A CA 1
ATOM 624 C C . HIS A 1 84 ? -2.486 19.562 15.758 1 97.31 84 HIS A C 1
ATOM 626 O O . HIS A 1 84 ? -3.535 19.484 15.109 1 97.31 84 HIS A O 1
ATOM 632 N N . ASP A 1 85 ? -2.471 19.266 17.031 1 97.25 85 ASP A N 1
ATOM 633 C CA . ASP A 1 85 ? -3.693 18.828 17.703 1 97.25 85 ASP A CA 1
ATOM 634 C C . ASP A 1 85 ? -4.656 19.984 17.906 1 97.25 85 ASP A C 1
ATOM 636 O O . ASP A 1 85 ? -5.801 19.797 18.312 1 97.25 85 ASP A O 1
ATOM 640 N N . ARG A 1 86 ? -4.176 21.219 17.547 1 97.5 86 ARG A N 1
ATOM 641 C CA . ARG A 1 86 ? -5.016 22.406 17.672 1 97.5 86 ARG A CA 1
ATOM 642 C C . ARG A 1 86 ? -5.562 22.844 16.328 1 97.5 86 ARG A C 1
ATOM 644 O O . ARG A 1 86 ? -6.129 23.922 16.203 1 97.5 86 ARG A O 1
ATOM 651 N N . MET A 1 87 ? -5.461 21.969 15.305 1 98.12 87 MET A N 1
ATOM 652 C CA . MET A 1 87 ? -5.785 22.391 13.945 1 98.12 87 MET A CA 1
ATOM 653 C C . MET A 1 87 ? -7.273 22.703 13.812 1 98.12 87 MET A C 1
ATOM 655 O O . MET A 1 87 ? -7.652 23.625 13.094 1 98.12 87 MET A O 1
ATOM 659 N N . ALA A 1 88 ? -8.117 21.984 14.508 1 97.44 88 ALA A N 1
ATOM 660 C CA . ALA A 1 88 ? -9.555 22.203 14.367 1 97.44 88 ALA A CA 1
ATOM 661 C C . ALA A 1 88 ? -9.953 23.594 14.812 1 97.44 88 ALA A C 1
ATOM 663 O O . ALA A 1 88 ? -10.852 24.219 14.227 1 97.44 88 ALA A O 1
ATOM 664 N N . GLU A 1 89 ? -9.25 24.109 15.797 1 96.94 89 GLU A N 1
ATOM 665 C CA . GLU A 1 89 ? -9.531 25.438 16.328 1 96.94 89 GLU A CA 1
ATOM 666 C C . GLU A 1 89 ? -8.859 26.516 15.477 1 96.94 89 GLU A C 1
ATOM 668 O O . GLU A 1 89 ? -9.32 27.672 15.438 1 96.94 89 GLU A O 1
ATOM 673 N N . ALA A 1 90 ? -7.824 26.156 14.844 1 97.81 90 ALA A N 1
ATOM 674 C CA . ALA A 1 90 ? -6.973 27.141 14.18 1 97.81 90 ALA A CA 1
ATOM 675 C C . ALA A 1 90 ? -7.457 27.422 12.758 1 97.81 90 ALA A C 1
ATOM 677 O O . ALA A 1 90 ? -7.273 28.531 12.242 1 97.81 90 ALA A O 1
ATOM 678 N N . VAL A 1 91 ? -8.094 26.391 12.109 1 97.88 91 VAL A N 1
ATOM 679 C CA . VAL A 1 91 ? -8.5 26.578 10.727 1 97.88 91 VAL A CA 1
ATOM 680 C C . VAL A 1 91 ? -9.781 27.406 10.672 1 97.88 91 VAL A C 1
ATOM 682 O O . VAL A 1 91 ? -10.562 27.422 11.625 1 97.88 91 VAL A O 1
ATOM 685 N N . PRO A 1 92 ? -9.945 28.172 9.555 1 97.62 92 PRO A N 1
ATOM 686 C CA . PRO A 1 92 ? -11.195 28.922 9.398 1 97.62 92 PRO A CA 1
ATOM 687 C C . PRO A 1 92 ? -12.438 28.031 9.453 1 97.62 92 PRO A C 1
ATOM 689 O O . PRO A 1 92 ? -12.383 26.875 9.047 1 97.62 92 PRO A O 1
ATOM 692 N N . GLU A 1 93 ? -13.523 28.562 9.867 1 97.12 93 GLU A N 1
ATOM 693 C CA . GLU A 1 93 ? -14.781 27.828 10.016 1 97.12 93 GLU A CA 1
ATOM 694 C C . GLU A 1 93 ? -15.211 27.203 8.703 1 97.12 93 GLU A C 1
ATOM 696 O O . GLU A 1 93 ? -15.75 26.094 8.688 1 97.12 93 GLU A O 1
ATOM 701 N N . GLN A 1 94 ? -14.938 27.828 7.648 1 96.69 94 GLN A N 1
ATOM 702 C CA . GLN A 1 94 ? -15.383 27.344 6.344 1 96.69 94 GLN A CA 1
ATOM 703 C C . GLN A 1 94 ? -14.648 26.078 5.945 1 96.69 94 GLN A C 1
ATOM 705 O O . GLN A 1 94 ? -15.047 25.391 4.992 1 96.69 94 GLN A O 1
ATOM 710 N N . TRP A 1 95 ? -13.578 25.719 6.641 1 98 95 TRP A N 1
ATOM 711 C CA . TRP A 1 95 ? -12.805 24.531 6.328 1 98 95 TRP A CA 1
ATOM 712 C C . TRP A 1 95 ? -13.453 23.281 6.934 1 98 95 TRP A C 1
ATOM 714 O O . TRP A 1 95 ? -13.117 22.156 6.555 1 98 95 TRP A O 1
ATOM 724 N N . GLN A 1 96 ? -14.344 23.531 7.887 1 97.75 96 GLN A N 1
ATOM 725 C CA . GLN A 1 96 ? -14.945 22.406 8.586 1 97.75 96 GLN A CA 1
ATOM 726 C C . GLN A 1 96 ? -15.648 21.469 7.609 1 97.75 96 GLN A C 1
ATOM 728 O O . GLN A 1 96 ? -16.594 21.875 6.93 1 97.75 96 GLN A O 1
ATOM 733 N N . GLY A 1 97 ? -15.156 20.25 7.516 1 97.75 97 GLY A N 1
ATOM 734 C CA . GLY A 1 97 ? -15.766 19.25 6.648 1 97.75 97 GLY A CA 1
ATOM 735 C C . GLY A 1 97 ? -15.461 19.469 5.18 1 97.75 97 GLY A C 1
ATOM 736 O O . GLY A 1 97 ? -16.141 18.922 4.309 1 97.75 97 GLY A O 1
ATOM 737 N N . GLN A 1 98 ? -14.438 20.266 4.914 1 98.12 98 GLN A N 1
ATOM 738 C CA . GLN A 1 98 ? -14.203 20.641 3.521 1 98.12 98 GLN A CA 1
ATOM 739 C C . GLN A 1 98 ? -12.781 20.312 3.1 1 98.12 98 GLN A C 1
ATOM 741 O O . GLN A 1 98 ? -12.422 20.453 1.927 1 98.12 98 GLN A O 1
ATOM 746 N N . VAL A 1 99 ? -12.023 19.812 4.012 1 98.69 99 VAL A N 1
ATOM 747 C CA . VAL A 1 99 ? -10.609 19.578 3.75 1 98.69 99 VAL A CA 1
ATOM 748 C C . VAL A 1 99 ? -10.445 18.312 2.908 1 98.69 99 VAL A C 1
ATOM 750 O O . VAL A 1 99 ? -11.031 17.281 3.215 1 98.69 99 VAL A O 1
ATOM 753 N N . GLY A 1 100 ? -9.625 18.422 1.872 1 98.62 100 GLY A N 1
ATOM 754 C CA . GLY A 1 100 ? -9.445 17.297 0.971 1 98.62 100 GLY A CA 1
ATOM 755 C C . GLY A 1 100 ? -8.375 16.328 1.433 1 98.62 100 GLY A C 1
ATOM 756 O O . GLY A 1 100 ? -8.43 15.133 1.126 1 98.62 100 GLY A O 1
ATOM 757 N N . ALA A 1 101 ? -7.379 16.922 2.131 1 98.88 101 ALA A N 1
ATOM 758 C CA . ALA A 1 101 ? -6.285 16.062 2.566 1 98.88 101 ALA A CA 1
ATOM 759 C C . ALA A 1 101 ? -5.566 16.641 3.777 1 98.88 101 ALA A C 1
ATOM 761 O O . ALA A 1 101 ? -5.414 17.875 3.883 1 98.88 101 ALA A O 1
ATOM 762 N N . VAL A 1 102 ? -5.152 15.773 4.648 1 98.88 102 VAL A N 1
ATOM 763 C CA . VAL A 1 102 ? -4.262 16.109 5.754 1 98.88 102 VAL A CA 1
ATOM 764 C C . VAL A 1 102 ? -3.07 15.148 5.766 1 98.88 102 VAL A C 1
ATOM 766 O O . VAL A 1 102 ? -3.246 13.93 5.738 1 98.88 102 VAL A O 1
ATOM 769 N N . MET A 1 103 ? -1.869 15.719 5.801 1 98.88 103 MET A N 1
ATOM 770 C CA . MET A 1 103 ? -0.676 14.875 5.801 1 98.88 103 MET A CA 1
ATOM 771 C C . MET A 1 103 ? 0.081 15.008 7.117 1 98.88 103 MET A C 1
ATOM 773 O O . MET A 1 103 ? 0.259 16.109 7.633 1 98.88 103 MET A O 1
ATOM 777 N N . PHE A 1 104 ? 0.457 13.852 7.66 1 98.5 104 PHE A N 1
ATOM 778 C CA . PHE A 1 104 ? 1.344 13.758 8.812 1 98.5 104 PHE A CA 1
ATOM 779 C C . PHE A 1 104 ? 2.637 13.047 8.445 1 98.5 104 PHE A C 1
ATOM 781 O O . PHE A 1 104 ? 2.607 11.969 7.844 1 98.5 104 PHE A O 1
ATOM 788 N N . ASN A 1 105 ? 3.711 13.617 8.641 1 96.31 105 ASN A N 1
ATOM 789 C CA . ASN A 1 105 ? 5.016 12.969 8.703 1 96.31 105 ASN A CA 1
ATOM 790 C C . ASN A 1 105 ? 5.602 13.031 10.109 1 96.31 105 ASN A C 1
ATOM 792 O O . ASN A 1 105 ? 6.332 13.961 10.445 1 96.31 105 ASN A O 1
ATOM 796 N N . LEU A 1 106 ? 5.324 11.992 10.891 1 94.81 106 LEU A N 1
ATOM 797 C CA . LEU A 1 106 ? 5.57 12.055 12.328 1 94.81 106 LEU A CA 1
ATOM 798 C C . LEU A 1 106 ? 7.059 11.906 12.633 1 94.81 106 LEU A C 1
ATOM 800 O O . LEU A 1 106 ? 7.859 11.664 11.727 1 94.81 106 LEU A O 1
ATOM 804 N N . GLY A 1 107 ? 7.359 12.07 13.906 1 90.19 107 GLY A N 1
ATOM 805 C CA . GLY A 1 107 ? 8.742 11.977 14.336 1 90.19 107 GLY A CA 1
ATOM 806 C C . GLY A 1 107 ? 9.359 13.32 14.664 1 90.19 107 GLY A C 1
ATOM 807 O O . GLY A 1 107 ? 8.789 14.102 15.43 1 90.19 107 GLY A O 1
ATOM 808 N N . TYR A 1 108 ? 10.633 13.5 14.078 1 84.19 108 TYR A N 1
ATOM 809 C CA . TYR A 1 108 ? 11.375 14.695 14.445 1 84.19 108 TYR A CA 1
ATOM 810 C C . TYR A 1 108 ? 11.781 15.492 13.211 1 84.19 108 TYR A C 1
ATOM 812 O O . TYR A 1 108 ? 11.664 15.008 12.086 1 84.19 108 TYR A O 1
ATOM 820 N N . LEU A 1 109 ? 12.141 16.75 13.414 1 86.19 109 LEU A N 1
ATOM 821 C CA . LEU A 1 109 ? 12.633 17.625 12.344 1 86.19 109 LEU A CA 1
ATOM 822 C C . LEU A 1 109 ? 14.039 17.219 11.93 1 86.19 109 LEU A C 1
ATOM 824 O O . LEU A 1 109 ? 14.992 17.375 12.703 1 86.19 109 LEU A O 1
ATOM 828 N N . PRO A 1 110 ? 14.18 16.719 10.68 1 81.56 110 PRO A N 1
ATOM 829 C CA . PRO A 1 110 ? 15.508 16.328 10.219 1 81.56 110 PRO A CA 1
ATOM 830 C C . PRO A 1 110 ? 16.312 17.5 9.68 1 81.56 110 PRO A C 1
ATOM 832 O O . PRO A 1 110 ? 16.422 17.672 8.461 1 81.56 110 PRO A O 1
ATOM 835 N N . ALA A 1 111 ? 16.797 18.406 10.414 1 85.5 111 ALA A N 1
ATOM 836 C CA . ALA A 1 111 ? 17.562 19.578 9.984 1 85.5 111 ALA A CA 1
ATOM 837 C C . ALA A 1 111 ? 18.766 19.797 10.883 1 85.5 111 ALA A C 1
ATOM 839 O O . ALA A 1 111 ? 18.75 19.438 12.07 1 85.5 111 ALA A O 1
ATOM 840 N N . GLU A 1 112 ? 19.75 20.312 10.188 1 82.12 112 GLU A N 1
ATOM 841 C CA . GLU A 1 112 ? 20.938 20.672 10.961 1 82.12 112 GLU A CA 1
ATOM 842 C C . GLU A 1 112 ? 20.594 21.672 12.062 1 82.12 112 GLU A C 1
ATOM 844 O O . GLU A 1 112 ? 19.875 22.656 11.82 1 82.12 112 GLU A O 1
ATOM 849 N N . GLY A 1 113 ? 21 21.375 13.297 1 78.44 113 GLY A N 1
ATOM 850 C CA . GLY A 1 113 ? 20.781 22.297 14.398 1 78.44 113 GLY A CA 1
ATOM 851 C C . GLY A 1 113 ? 19.438 22.125 15.062 1 78.44 113 GLY A C 1
ATOM 852 O O . GLY A 1 113 ? 19.156 22.75 16.094 1 78.44 113 GLY A O 1
ATOM 853 N N . ALA A 1 114 ? 18.625 21.328 14.422 1 80 114 ALA A N 1
ATOM 854 C CA . ALA A 1 114 ? 17.312 21.109 15.008 1 80 114 ALA A CA 1
ATOM 855 C C . ALA A 1 114 ? 17.406 20.281 16.281 1 80 114 ALA A C 1
ATOM 857 O O . ALA A 1 114 ? 18.344 19.5 16.453 1 80 114 ALA A O 1
ATOM 858 N N . ASP A 1 115 ? 16.562 20.469 17.219 1 78.69 115 ASP A N 1
ATOM 859 C CA . ASP A 1 115 ? 16.469 19.688 18.453 1 78.69 115 ASP A CA 1
ATOM 860 C C . ASP A 1 115 ? 15.812 18.344 18.219 1 78.69 115 ASP A C 1
ATOM 862 O O . ASP A 1 115 ? 14.586 18.25 18.156 1 78.69 115 ASP A O 1
ATOM 866 N N . ALA A 1 116 ? 16.594 17.391 18.25 1 77.12 116 ALA A N 1
ATOM 867 C CA . ALA A 1 116 ? 16.125 16.062 17.906 1 77.12 116 ALA A CA 1
ATOM 868 C C . ALA A 1 116 ? 15.219 15.5 19 1 77.12 116 ALA A C 1
ATOM 870 O O . ALA A 1 116 ? 14.539 14.492 18.797 1 77.12 116 ALA A O 1
ATOM 871 N N . SER A 1 117 ? 15.211 16.109 20.125 1 78.25 117 SER A N 1
ATOM 872 C CA . SER A 1 117 ? 14.383 15.641 21.219 1 78.25 117 SER A CA 1
ATOM 873 C C . SER A 1 117 ? 12.93 16.078 21.062 1 78.25 117 SER A C 1
ATOM 875 O O . SER A 1 117 ? 12.039 15.562 21.734 1 78.25 117 SER A O 1
ATOM 877 N N . VAL A 1 118 ? 12.734 17.062 20.234 1 82.81 118 VAL A N 1
ATOM 878 C CA . VAL A 1 118 ? 11.367 17.484 19.938 1 82.81 118 VAL A CA 1
ATOM 879 C C . VAL A 1 118 ? 10.75 16.547 18.906 1 82.81 118 VAL A C 1
ATOM 881 O O . VAL A 1 118 ? 11.102 16.594 17.734 1 82.81 118 VAL A O 1
ATOM 884 N N . ILE A 1 119 ? 9.906 15.68 19.391 1 83.62 119 ILE A N 1
ATOM 885 C CA . ILE A 1 119 ? 9.258 14.664 18.578 1 83.62 119 ILE A CA 1
ATOM 886 C C . ILE A 1 119 ? 7.746 14.766 18.734 1 83.62 119 ILE A C 1
ATOM 888 O O . ILE A 1 119 ? 7.25 15.414 19.656 1 83.62 119 ILE A O 1
ATOM 892 N N . THR A 1 120 ? 7.02 14.273 17.781 1 85.38 120 THR A N 1
ATOM 893 C CA . THR A 1 120 ? 5.578 14.172 17.969 1 85.38 120 THR A CA 1
ATOM 894 C C . THR A 1 120 ? 5.25 13.242 19.125 1 85.38 120 THR A C 1
ATOM 896 O O . THR A 1 120 ? 5.949 12.25 19.359 1 85.38 120 THR A O 1
ATOM 899 N N . LEU A 1 121 ? 4.191 13.602 19.797 1 87.75 121 LEU A N 1
ATOM 900 C CA . LEU A 1 121 ? 3.801 12.836 20.969 1 87.75 121 LEU A CA 1
ATOM 901 C C . LEU A 1 121 ? 2.496 12.094 20.734 1 87.75 121 LEU A C 1
ATOM 903 O O . LEU A 1 121 ? 1.618 12.578 20.016 1 87.75 121 LEU A O 1
ATOM 907 N N . THR A 1 122 ? 2.389 10.969 21.406 1 88.19 122 THR A N 1
ATOM 908 C CA . THR A 1 122 ? 1.269 10.055 21.219 1 88.19 122 THR A CA 1
ATOM 909 C C . THR A 1 122 ? -0.06 10.781 21.422 1 88.19 122 THR A C 1
ATOM 911 O O . THR A 1 122 ? -0.93 10.734 20.547 1 88.19 122 THR A O 1
ATOM 914 N N . ASP A 1 123 ? -0.187 11.539 22.516 1 91.69 123 ASP A N 1
ATOM 915 C CA . ASP A 1 123 ? -1.461 12.172 22.844 1 91.69 123 ASP A CA 1
ATOM 916 C C . ASP A 1 123 ? -1.817 13.242 21.828 1 91.69 123 ASP A C 1
ATOM 918 O O . ASP A 1 123 ? -2.949 13.297 21.344 1 91.69 123 ASP A O 1
ATOM 922 N N . SER A 1 124 ? -0.875 14.062 21.516 1 94.5 124 SER A N 1
ATOM 923 C CA . SER A 1 124 ? -1.156 15.117 20.547 1 94.5 124 SER A CA 1
ATOM 924 C C . SER A 1 124 ? -1.43 14.531 19.156 1 94.5 124 SER A C 1
ATOM 926 O O . SER A 1 124 ? -2.256 15.062 18.406 1 94.5 124 SER A O 1
ATOM 928 N N . THR A 1 125 ? -0.718 13.422 18.875 1 96.56 125 THR A N 1
ATOM 929 C CA . THR A 1 125 ? -0.907 12.789 17.578 1 96.56 125 THR A CA 1
ATOM 930 C C . THR A 1 125 ? -2.322 12.234 17.438 1 96.56 125 THR A C 1
ATOM 932 O O . THR A 1 125 ? -3 12.477 16.438 1 96.56 125 THR A O 1
ATOM 935 N N . ILE A 1 126 ? -2.816 11.586 18.438 1 97.75 126 ILE A N 1
ATOM 936 C CA . ILE A 1 126 ? -4.16 11.023 18.391 1 97.75 126 ILE A CA 1
ATOM 937 C C . ILE A 1 126 ? -5.191 12.148 18.297 1 97.75 126 ILE A C 1
ATOM 939 O O . ILE A 1 126 ? -6.109 12.086 17.484 1 97.75 126 ILE A O 1
ATOM 943 N N . GLY A 1 127 ? -4.973 13.195 19.141 1 97.81 127 GLY A N 1
ATOM 944 C CA . GLY A 1 127 ? -5.848 14.352 19.062 1 97.81 127 GLY A CA 1
ATOM 945 C C . GLY A 1 127 ? -5.867 14.992 17.688 1 97.81 127 GLY A C 1
ATOM 946 O O . GLY A 1 127 ? -6.922 15.406 17.203 1 97.81 127 GLY A O 1
ATOM 947 N N . ALA A 1 128 ? -4.734 15.055 17.109 1 98.5 128 ALA A N 1
ATOM 948 C CA . ALA A 1 128 ? -4.617 15.656 15.781 1 98.5 128 ALA A CA 1
ATOM 949 C C . ALA A 1 128 ? -5.324 14.805 14.727 1 98.5 128 ALA A C 1
ATOM 951 O O . ALA A 1 128 ? -5.965 15.344 13.82 1 98.5 128 ALA A O 1
ATOM 952 N N . LEU A 1 129 ? -5.18 13.523 14.812 1 98.56 129 LEU A N 1
ATOM 953 C CA . LEU A 1 129 ? -5.844 12.617 13.875 1 98.56 129 LEU A CA 1
ATOM 954 C C . LEU A 1 129 ? -7.359 12.734 13.992 1 98.56 129 LEU A C 1
ATOM 956 O O . LEU A 1 129 ? -8.062 12.75 12.977 1 98.56 129 LEU A O 1
ATOM 960 N N . GLU A 1 130 ? -7.82 12.859 15.188 1 98 130 GLU A N 1
ATOM 961 C CA . GLU A 1 130 ? -9.25 13.047 15.406 1 98 130 GLU A CA 1
ATOM 962 C C . GLU A 1 130 ? -9.727 14.367 14.805 1 98 130 GLU A C 1
ATOM 964 O O . GLU A 1 130 ? -10.75 14.398 14.109 1 98 130 GLU A O 1
ATOM 969 N N . ALA A 1 131 ? -9.016 15.391 15.094 1 98.44 131 ALA A N 1
ATOM 970 C CA . ALA A 1 131 ? -9.352 16.703 14.547 1 98.44 131 ALA A CA 1
ATOM 971 C C . ALA A 1 131 ? -9.359 16.672 13.016 1 98.44 131 ALA A C 1
ATOM 973 O O . ALA A 1 131 ? -10.281 17.188 12.383 1 98.44 131 ALA A O 1
ATOM 974 N N . ALA A 1 132 ? -8.328 16.031 12.438 1 98.81 132 ALA A N 1
ATOM 975 C CA . ALA A 1 132 ? -8.203 15.922 10.984 1 98.81 132 ALA A CA 1
ATOM 976 C C . ALA A 1 132 ? -9.398 15.195 10.383 1 98.81 132 ALA A C 1
ATOM 978 O O . ALA A 1 132 ? -9.961 15.633 9.375 1 98.81 132 ALA A O 1
ATOM 979 N N . LEU A 1 133 ? -9.773 14.125 11 1 98.44 133 LEU A N 1
ATOM 980 C CA . LEU A 1 133 ? -10.906 13.352 10.508 1 98.44 133 LEU A CA 1
ATOM 981 C C . LEU A 1 133 ? -12.172 14.195 10.484 1 98.44 133 LEU A C 1
ATOM 983 O O . LEU A 1 133 ? -12.969 14.109 9.547 1 98.44 133 LEU A O 1
ATOM 987 N N . GLY A 1 134 ? -12.328 15 11.484 1 97.88 134 GLY A N 1
ATOM 988 C CA . GLY A 1 134 ? -13.469 15.891 11.555 1 97.88 134 GLY A CA 1
ATOM 989 C C . GLY A 1 134 ? -13.461 16.953 10.477 1 97.88 134 GLY A C 1
ATOM 990 O O . GLY A 1 134 ? -14.523 17.375 10.008 1 97.88 134 GLY A O 1
ATOM 991 N N . LEU A 1 135 ? -12.336 17.359 10.07 1 98.62 135 LEU A N 1
ATOM 992 C CA . LEU A 1 135 ? -12.188 18.453 9.109 1 98.62 135 LEU A CA 1
ATOM 993 C C . LEU A 1 135 ? -12.336 17.938 7.68 1 98.62 135 LEU A C 1
ATOM 995 O O . LEU A 1 135 ? -12.594 18.719 6.758 1 98.62 135 LEU A O 1
ATOM 999 N N . LEU A 1 136 ? -12.148 16.656 7.441 1 98.44 136 LEU A N 1
ATOM 1000 C CA . LEU A 1 136 ? -12.164 16.094 6.102 1 98.44 136 LEU A CA 1
ATOM 1001 C C . LEU A 1 136 ? -13.555 16.156 5.492 1 98.44 136 LEU A C 1
ATOM 1003 O O . LEU A 1 136 ? -14.555 15.953 6.184 1 98.44 136 LEU A O 1
ATOM 1007 N N . ARG A 1 137 ? -13.625 16.438 4.238 1 98.06 137 ARG A N 1
ATOM 1008 C CA . ARG A 1 137 ? -14.828 16.172 3.467 1 98.06 137 ARG A CA 1
ATOM 1009 C C . ARG A 1 137 ? -15.008 14.688 3.219 1 98.06 137 ARG A C 1
ATOM 1011 O O . ARG A 1 137 ? -14.055 13.914 3.34 1 98.06 137 ARG A O 1
ATOM 1018 N N . PRO A 1 138 ? -16.234 14.312 2.859 1 97.25 138 PRO A N 1
ATOM 1019 C CA . PRO A 1 138 ? -16.359 12.922 2.414 1 97.25 138 PRO A CA 1
ATOM 1020 C C . PRO A 1 138 ? -15.383 12.562 1.3 1 97.25 138 PRO A C 1
ATOM 1022 O O . PRO A 1 138 ? -15.172 13.359 0.383 1 97.25 138 PRO A O 1
ATOM 1025 N N . ARG A 1 139 ? -14.727 11.477 1.465 1 97.06 139 ARG A N 1
ATOM 1026 C CA . ARG A 1 139 ? -13.758 10.938 0.516 1 97.06 139 ARG A CA 1
ATOM 1027 C C . ARG A 1 139 ? -12.43 11.68 0.613 1 97.06 139 ARG A C 1
ATOM 1029 O O . ARG A 1 139 ? -11.539 11.484 -0.215 1 97.06 139 ARG A O 1
ATOM 1036 N N . GLY A 1 140 ? -12.352 12.609 1.601 1 98.31 140 GLY A N 1
ATOM 1037 C CA . GLY A 1 140 ? -11.047 13.172 1.923 1 98.31 140 GLY A CA 1
ATOM 1038 C C . GLY A 1 140 ? -10.109 12.164 2.562 1 98.31 140 GLY A C 1
ATOM 1039 O O . GLY A 1 140 ? -10.531 11.086 2.98 1 98.31 140 GLY A O 1
ATOM 1040 N N . ILE A 1 141 ? -8.805 12.578 2.678 1 98.69 141 ILE A N 1
ATOM 1041 C CA . ILE A 1 141 ? -7.844 11.562 3.092 1 98.69 141 ILE A CA 1
ATOM 1042 C C . ILE A 1 141 ? -6.895 12.148 4.137 1 98.69 141 ILE A C 1
ATOM 1044 O O . ILE A 1 141 ? -6.547 13.336 4.07 1 98.69 141 ILE A O 1
ATOM 1048 N N . ILE A 1 142 ? -6.551 11.289 5.09 1 98.81 142 ILE A N 1
ATOM 1049 C CA . ILE A 1 142 ? -5.418 11.516 5.984 1 98.81 142 ILE A CA 1
ATOM 1050 C C . ILE A 1 142 ? -4.293 10.539 5.645 1 98.81 142 ILE A C 1
ATOM 1052 O O . ILE A 1 142 ? -4.539 9.352 5.418 1 98.81 142 ILE A O 1
ATOM 1056 N N . THR A 1 143 ? -3.09 11.008 5.48 1 98.81 143 THR A N 1
ATOM 1057 C CA . THR A 1 143 ? -1.925 10.133 5.438 1 98.81 143 THR A CA 1
ATOM 1058 C C . THR A 1 143 ? -0.992 10.414 6.609 1 98.81 143 THR A C 1
ATOM 1060 O O . THR A 1 143 ? -0.761 11.578 6.961 1 98.81 143 THR A O 1
ATOM 1063 N N . ALA A 1 144 ? -0.478 9.367 7.219 1 98.69 144 ALA A N 1
ATOM 1064 C CA . ALA A 1 144 ? 0.454 9.484 8.336 1 98.69 144 ALA A CA 1
ATOM 1065 C C . ALA A 1 144 ? 1.635 8.531 8.172 1 98.69 144 ALA A C 1
ATOM 1067 O O . ALA A 1 144 ? 1.454 7.316 8.102 1 98.69 144 ALA A O 1
ATOM 1068 N N . VAL A 1 145 ? 2.811 9.094 8.047 1 98.12 145 VAL A N 1
ATOM 1069 C CA . VAL A 1 145 ? 4.031 8.289 8.07 1 98.12 145 VAL A CA 1
ATOM 1070 C C . VAL A 1 145 ? 4.547 8.18 9.5 1 98.12 145 VAL A C 1
ATOM 1072 O O . VAL A 1 145 ? 4.766 9.188 10.172 1 98.12 145 VAL A O 1
ATOM 1075 N N . LEU A 1 146 ? 4.715 6.945 9.961 1 97 146 LEU A N 1
ATOM 1076 C CA . LEU A 1 146 ? 5.148 6.672 11.328 1 97 146 LEU A CA 1
ATOM 1077 C C . LEU A 1 146 ? 6.551 6.074 11.344 1 97 146 LEU A C 1
ATOM 1079 O O . LEU A 1 146 ? 6.93 5.348 10.422 1 97 146 LEU A O 1
ATOM 1083 N N . TYR A 1 147 ? 7.25 6.387 12.422 1 94 147 TYR A N 1
ATOM 1084 C CA . TYR A 1 147 ? 8.633 5.965 12.602 1 94 147 TYR A CA 1
ATOM 1085 C C . TYR A 1 147 ? 8.812 5.219 13.922 1 94 147 TYR A C 1
ATOM 1087 O O . TYR A 1 147 ? 9.289 5.785 14.898 1 94 147 TYR A O 1
ATOM 1095 N N . PRO A 1 148 ? 8.609 3.92 13.891 1 92.94 148 PRO A N 1
ATOM 1096 C CA . PRO A 1 148 ? 8.711 3.17 15.141 1 92.94 148 PRO A CA 1
ATOM 1097 C C . PRO A 1 148 ? 10.141 3.08 15.664 1 92.94 148 PRO A C 1
ATOM 1099 O O . PRO A 1 148 ? 10.359 2.771 16.844 1 92.94 148 PRO A O 1
ATOM 1102 N N . GLY A 1 149 ? 11.109 3.283 14.859 1 88.25 149 GLY A N 1
ATOM 1103 C CA . GLY A 1 149 ? 12.508 3.115 15.227 1 88.25 149 GLY A CA 1
ATOM 1104 C C . GLY A 1 149 ? 13.062 4.285 16.016 1 88.25 149 GLY A C 1
ATOM 1105 O O . GLY A 1 149 ? 14.117 4.172 16.641 1 88.25 149 GLY A O 1
ATOM 1106 N N . HIS A 1 150 ? 12.398 5.387 16 1 82.38 150 HIS A N 1
ATOM 1107 C CA . HIS A 1 150 ? 12.836 6.562 16.75 1 82.38 150 HIS A CA 1
ATOM 1108 C C . HIS A 1 150 ? 12.43 6.461 18.219 1 82.38 150 HIS A C 1
ATOM 1110 O O . HIS A 1 150 ? 11.578 5.641 18.578 1 82.38 150 HIS A O 1
ATOM 1116 N N . GLU A 1 151 ? 13.156 7.23 19.047 1 80.31 151 GLU A N 1
ATOM 1117 C CA . GLU A 1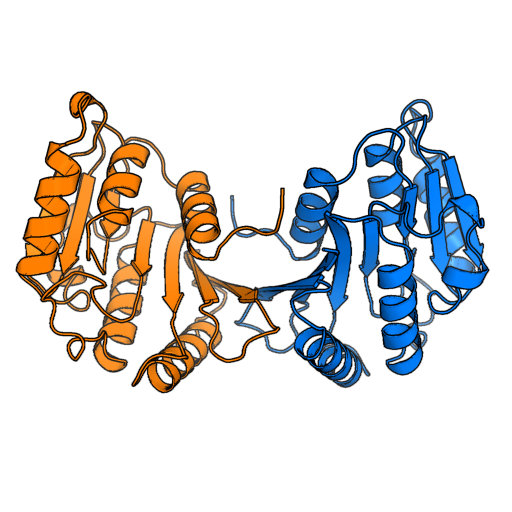 151 ? 12.766 7.262 20.453 1 80.31 151 GLU A CA 1
ATOM 1118 C C . GLU A 1 151 ? 11.305 7.68 20.609 1 80.31 151 GLU A C 1
ATOM 1120 O O . GLU A 1 151 ? 10.883 8.703 20.062 1 80.31 151 GLU A O 1
ATOM 1125 N N . GLY A 1 152 ? 10.531 6.887 21.297 1 82.06 152 GLY A N 1
ATOM 1126 C CA . GLY A 1 152 ? 9.117 7.168 21.469 1 82.06 152 GLY A CA 1
ATOM 1127 C C . GLY A 1 152 ? 8.281 6.773 20.266 1 82.06 152 GLY A C 1
ATOM 1128 O O . GLY A 1 152 ? 7.051 6.781 20.328 1 82.06 152 GLY A O 1
ATOM 1129 N N . GLY A 1 153 ? 8.984 6.426 19.25 1 88.56 153 GLY A N 1
ATOM 1130 C CA . GLY A 1 153 ? 8.305 6.141 18 1 88.56 153 GLY A CA 1
ATOM 1131 C C . GLY A 1 153 ? 7.461 4.879 18.047 1 88.56 153 GLY A C 1
ATOM 1132 O O . GLY A 1 153 ? 6.375 4.828 17.469 1 88.56 153 GLY A O 1
ATOM 1133 N N . ALA A 1 154 ? 7.953 3.934 18.797 1 91.88 154 ALA A N 1
ATOM 1134 C CA . ALA A 1 154 ? 7.238 2.664 18.891 1 91.88 154 ALA A CA 1
ATOM 1135 C C . ALA A 1 154 ? 5.902 2.836 19.609 1 91.88 154 ALA A C 1
ATOM 1137 O O . ALA A 1 154 ? 4.875 2.32 19.156 1 91.88 154 ALA A O 1
ATOM 1138 N N . GLN A 1 155 ? 5.879 3.588 20.688 1 93.06 155 GLN A N 1
ATOM 1139 C CA . GLN A 1 155 ? 4.656 3.848 21.438 1 93.06 155 GLN A CA 1
ATOM 1140 C C . GLN A 1 155 ? 3.646 4.625 20.609 1 93.06 155 GLN A C 1
ATOM 1142 O O . GLN A 1 155 ? 2.453 4.316 20.609 1 93.06 155 GLN A O 1
ATOM 1147 N N . GLU A 1 156 ? 4.117 5.625 19.953 1 94.5 156 GLU A N 1
ATOM 1148 C CA . GLU A 1 156 ? 3.26 6.434 19.094 1 94.5 156 GLU A CA 1
ATOM 1149 C C . GLU A 1 156 ? 2.652 5.594 17.969 1 94.5 156 GLU A C 1
ATOM 1151 O O . GLU A 1 156 ? 1.449 5.668 17.719 1 94.5 156 GLU A O 1
ATOM 1156 N N . ALA A 1 157 ? 3.494 4.777 17.391 1 95.56 157 ALA A N 1
ATOM 1157 C CA . ALA A 1 157 ? 3.037 3.906 16.312 1 95.56 157 ALA A CA 1
ATOM 1158 C C . ALA A 1 157 ? 1.962 2.941 16.797 1 95.56 157 ALA A C 1
ATOM 1160 O O . ALA A 1 157 ? 0.924 2.777 16.156 1 95.56 157 ALA A O 1
ATOM 1161 N N . ASP A 1 158 ? 2.186 2.355 17.953 1 95.88 158 ASP A N 1
ATOM 1162 C CA . ASP A 1 158 ? 1.229 1.411 18.516 1 95.88 158 ASP A CA 1
ATOM 1163 C C . ASP A 1 158 ? -0.107 2.09 18.812 1 95.88 158 ASP A C 1
ATOM 1165 O O . ASP A 1 158 ? -1.168 1.526 18.531 1 95.88 158 ASP A O 1
ATOM 1169 N N . ALA A 1 159 ? -0.042 3.279 19.328 1 96.75 159 ALA A N 1
ATOM 1170 C CA . ALA A 1 159 ? -1.254 4.02 19.672 1 96.75 159 ALA A CA 1
ATOM 1171 C C . ALA A 1 159 ? -2.041 4.395 18.422 1 96.75 159 ALA A C 1
ATOM 1173 O O . ALA A 1 159 ? -3.27 4.289 18.391 1 96.75 159 ALA A O 1
ATOM 1174 N N . VAL A 1 160 ? -1.334 4.836 17.422 1 97.62 160 VAL A N 1
ATOM 1175 C CA . VAL A 1 160 ? -1.98 5.223 16.172 1 97.62 160 VAL A CA 1
ATOM 1176 C C . VAL A 1 160 ? -2.637 4 15.539 1 97.62 160 VAL A C 1
ATOM 1178 O O . VAL A 1 160 ? -3.781 4.07 15.078 1 97.62 160 VAL A O 1
ATOM 1181 N N . LEU A 1 161 ? -1.905 2.861 15.547 1 96.94 161 LEU A N 1
ATOM 1182 C CA . LEU A 1 161 ? -2.449 1.63 14.984 1 96.94 161 LEU A CA 1
ATOM 1183 C C . LEU A 1 161 ? -3.701 1.193 15.734 1 96.94 161 LEU A C 1
ATOM 1185 O O . LEU A 1 161 ? -4.688 0.781 15.125 1 96.94 161 LEU A O 1
ATOM 1189 N N . ALA A 1 162 ? -3.664 1.308 17.031 1 97.31 162 ALA A N 1
ATOM 1190 C CA . ALA A 1 162 ? -4.816 0.949 17.844 1 97.31 162 ALA A CA 1
ATOM 1191 C C . ALA A 1 162 ? -6.008 1.854 17.547 1 97.31 162 ALA A C 1
ATOM 1193 O O . ALA A 1 162 ? -7.133 1.377 17.375 1 97.31 162 ALA A O 1
ATOM 1194 N N . TRP A 1 163 ? -5.766 3.117 17.5 1 97.88 163 TRP A N 1
ATOM 1195 C CA . TRP A 1 163 ? -6.82 4.078 17.203 1 97.88 163 TRP A CA 1
ATOM 1196 C C . TRP A 1 163 ? -7.43 3.812 15.836 1 97.88 163 TRP A C 1
ATOM 1198 O O . TRP A 1 163 ? -8.656 3.771 15.688 1 97.88 163 TRP A O 1
ATOM 1208 N N . CYS A 1 164 ? -6.574 3.592 14.836 1 97.62 164 CYS A N 1
ATOM 1209 C CA . CYS A 1 164 ? -7.008 3.328 13.469 1 97.62 164 CYS A CA 1
ATOM 1210 C C . CYS A 1 164 ? -7.855 2.062 13.398 1 97.62 164 CYS A C 1
ATOM 1212 O O . CYS A 1 164 ? -8.883 2.035 12.719 1 97.62 164 CYS A O 1
ATOM 1214 N N . SER A 1 165 ? -7.41 1.032 14.062 1 97.12 165 SER A N 1
ATOM 1215 C CA . SER A 1 165 ? -8.094 -0.256 14.039 1 97.12 165 SER A CA 1
ATOM 1216 C C . SER A 1 165 ? -9.469 -0.164 14.688 1 97.12 165 SER A C 1
ATOM 1218 O O . SER A 1 165 ? -10.367 -0.947 14.367 1 97.12 165 SER A O 1
ATOM 1220 N N . ALA A 1 166 ? -9.625 0.815 15.539 1 96.94 166 ALA A N 1
ATOM 1221 C CA . ALA A 1 166 ? -10.867 0.955 16.297 1 96.94 166 ALA A CA 1
ATOM 1222 C C . ALA A 1 166 ? -11.844 1.885 15.586 1 96.94 166 ALA A C 1
ATOM 1224 O O . ALA A 1 166 ? -13.016 1.98 15.977 1 96.94 166 ALA A O 1
ATOM 1225 N N . LEU A 1 167 ? -11.391 2.615 14.57 1 97.31 167 LEU A N 1
ATOM 1226 C CA . LEU A 1 167 ? -12.273 3.521 13.844 1 97.31 167 LEU A CA 1
ATOM 1227 C C . LEU A 1 167 ? -13.438 2.762 13.211 1 97.31 167 LEU A C 1
ATOM 1229 O O . LEU A 1 167 ? -13.234 1.736 12.555 1 97.31 167 LEU A O 1
ATOM 1233 N N . PRO A 1 168 ? -14.68 3.238 13.398 1 96.38 168 PRO A N 1
ATOM 1234 C CA . PRO A 1 168 ? -15.828 2.576 12.766 1 96.38 168 PRO A CA 1
ATOM 1235 C C . PRO A 1 168 ? -15.734 2.566 11.242 1 96.38 168 PRO A C 1
ATOM 1237 O O . PRO A 1 168 ? -15.398 3.586 10.633 1 96.38 168 PRO A O 1
ATOM 1240 N N . VAL A 1 169 ? -16.094 1.417 10.664 1 94.38 169 VAL A N 1
ATOM 1241 C CA . VAL A 1 169 ? -15.93 1.199 9.227 1 94.38 169 VAL A CA 1
ATOM 1242 C C . VAL A 1 169 ? -16.906 2.084 8.461 1 94.38 169 VAL A C 1
ATOM 1244 O O . VAL A 1 169 ? -16.719 2.338 7.27 1 94.38 169 VAL A O 1
ATOM 1247 N N . ASP A 1 170 ? -17.922 2.543 9.094 1 95.56 170 ASP A N 1
ATOM 1248 C CA . ASP A 1 170 ? -18.891 3.414 8.43 1 95.56 170 ASP A CA 1
AT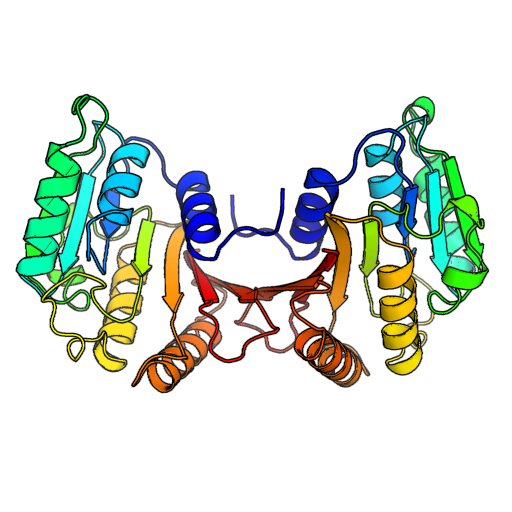OM 1249 C C . ASP A 1 170 ? -18.422 4.867 8.445 1 95.56 170 ASP A C 1
ATOM 1251 O O . ASP A 1 170 ? -18.953 5.711 7.73 1 95.56 170 ASP A O 1
ATOM 1255 N N . GLN A 1 171 ? -17.344 5.164 9.195 1 96.69 171 GLN A N 1
ATOM 1256 C CA . GLN A 1 171 ? -16.812 6.52 9.266 1 96.69 171 GLN A CA 1
ATOM 1257 C C . GLN A 1 171 ? -15.602 6.684 8.359 1 96.69 171 GLN A C 1
ATOM 1259 O O . GLN A 1 171 ? -15.398 7.742 7.766 1 96.69 171 GLN A O 1
ATOM 1264 N N . ALA A 1 172 ? -14.812 5.617 8.328 1 97.75 172 ALA A N 1
ATOM 1265 C CA . ALA A 1 172 ? -13.57 5.727 7.566 1 97.75 172 ALA A CA 1
ATOM 1266 C C . ALA A 1 172 ? -13.062 4.352 7.141 1 97.75 172 ALA A C 1
ATOM 1268 O O . ALA A 1 172 ? -13.445 3.334 7.723 1 97.75 172 ALA A O 1
ATOM 1269 N N . GLN A 1 173 ? -12.312 4.332 6.125 1 97.38 173 GLN A N 1
ATOM 1270 C CA . GLN A 1 173 ? -11.5 3.184 5.734 1 97.38 173 GLN A CA 1
ATOM 1271 C C . GLN A 1 173 ? -10.016 3.438 6.012 1 97.38 173 GLN A C 1
ATOM 1273 O O . GLN A 1 173 ? -9.508 4.523 5.73 1 97.38 173 GLN A O 1
ATOM 1278 N N . VAL A 1 174 ? -9.352 2.424 6.605 1 98.31 174 VAL A N 1
ATOM 1279 C CA . VAL A 1 174 ? -7.953 2.604 6.988 1 98.31 174 VAL A CA 1
ATOM 1280 C C . VAL A 1 174 ? -7.09 1.54 6.309 1 98.31 174 VAL A C 1
ATOM 1282 O O . VAL A 1 174 ? -7.41 0.35 6.355 1 98.31 174 VAL A O 1
ATOM 1285 N N . VAL A 1 175 ? -5.988 1.995 5.73 1 98.25 175 VAL A N 1
ATOM 1286 C CA . VAL A 1 175 ? -5.062 1.082 5.07 1 98.25 175 VAL A CA 1
ATOM 1287 C C . VAL A 1 175 ? -3.637 1.356 5.551 1 98.25 175 VAL A C 1
ATOM 1289 O O . VAL A 1 175 ? -3.264 2.51 5.781 1 98.25 175 VAL A O 1
ATOM 1292 N N . MET A 1 176 ? -2.879 0.279 5.676 1 98.12 176 MET A N 1
ATOM 1293 C CA . MET A 1 176 ? -1.463 0.36 6.02 1 98.12 176 MET A CA 1
ATOM 1294 C C . MET A 1 176 ? -0.594 -0.112 4.859 1 98.12 176 MET A C 1
ATOM 1296 O O . MET A 1 176 ? -0.916 -1.101 4.199 1 98.12 176 MET A O 1
ATOM 1300 N N . TYR A 1 177 ? 0.443 0.596 4.547 1 98.44 177 TYR A N 1
ATOM 1301 C CA . TYR A 1 177 ? 1.523 0.265 3.627 1 98.44 177 TYR A CA 1
ATOM 1302 C C . TYR A 1 177 ? 2.863 0.212 4.352 1 98.44 177 TYR A C 1
ATOM 1304 O O . TYR A 1 177 ? 3.334 1.226 4.871 1 98.44 177 TYR A O 1
ATOM 1312 N N . ARG A 1 178 ? 3.551 -1.056 4.355 1 97.56 178 ARG A N 1
ATOM 1313 C CA . ARG A 1 178 ? 4.703 -1.226 5.23 1 97.56 178 ARG A CA 1
ATOM 1314 C C . ARG A 1 178 ? 5.719 -2.188 4.621 1 97.56 178 ARG A C 1
ATOM 1316 O O . ARG A 1 178 ? 5.348 -3.248 4.113 1 97.56 178 ARG A O 1
ATOM 1323 N N . GLN A 1 179 ? 6.977 -1.761 4.711 1 95.81 179 GLN A N 1
ATOM 1324 C CA . GLN A 1 179 ? 8.047 -2.709 4.434 1 95.81 179 GLN A CA 1
ATOM 1325 C C . GLN A 1 179 ? 8.258 -3.66 5.609 1 95.81 179 GLN A C 1
ATOM 1327 O O . GLN A 1 179 ? 8.273 -3.234 6.766 1 95.81 179 GLN A O 1
ATOM 1332 N N . LEU A 1 180 ? 8.484 -4.926 5.398 1 95.75 180 LEU A N 1
ATOM 1333 C CA . LEU A 1 180 ? 8.359 -5.926 6.457 1 95.75 180 LEU A CA 1
ATOM 1334 C C . LEU A 1 180 ? 9.734 -6.359 6.961 1 95.75 180 LEU A C 1
ATOM 1336 O O . LEU A 1 180 ? 9.844 -6.957 8.031 1 95.75 180 LEU A O 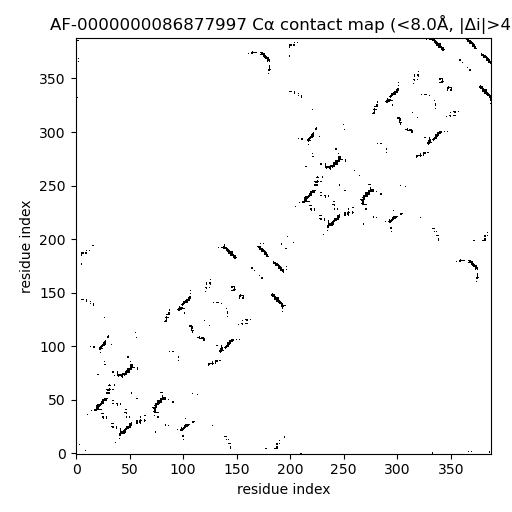1
ATOM 1340 N N . GLN A 1 181 ? 10.836 -6.117 6.301 1 93.38 181 GLN A N 1
ATOM 1341 C CA . GLN A 1 181 ? 12.102 -6.781 6.609 1 93.38 181 GLN A CA 1
ATOM 1342 C C . GLN A 1 181 ? 12.844 -6.051 7.723 1 93.38 181 GLN A C 1
ATOM 1344 O O . GLN A 1 181 ? 13.797 -6.59 8.297 1 93.38 181 GLN A O 1
ATOM 1349 N N . ARG A 1 182 ? 12.5 -4.789 8.094 1 89.31 182 ARG A N 1
ATOM 1350 C CA . ARG A 1 182 ? 13.039 -4.062 9.242 1 89.31 182 ARG A CA 1
ATOM 1351 C C . ARG A 1 182 ? 11.922 -3.584 10.156 1 89.31 182 ARG A C 1
ATOM 1353 O O . ARG A 1 182 ? 11.086 -2.771 9.758 1 89.31 182 ARG A O 1
ATOM 1360 N N . ALA A 1 183 ? 11.906 -4.109 11.406 1 86.06 183 ALA A N 1
ATOM 1361 C CA . ALA A 1 183 ? 10.844 -3.803 12.367 1 86.06 183 ALA A CA 1
ATOM 1362 C C . ALA A 1 183 ? 10.758 -2.301 12.625 1 86.06 183 ALA A C 1
ATOM 1364 O O . ALA A 1 183 ? 9.688 -1.781 12.945 1 86.06 183 ALA A O 1
ATOM 1365 N N . THR A 1 184 ? 11.844 -1.633 12.445 1 90.62 184 THR A N 1
ATOM 1366 C CA . THR A 1 184 ? 11.898 -0.214 12.781 1 90.62 184 THR A CA 1
ATOM 1367 C C . THR A 1 184 ? 11.656 0.644 11.539 1 90.62 184 THR A C 1
ATOM 1369 O O . THR A 1 184 ? 11.719 1.873 11.609 1 90.62 184 THR A O 1
ATOM 1372 N N . SER A 1 185 ? 11.312 -0.066 10.484 1 91.94 185 SER A N 1
ATOM 1373 C CA . SER A 1 185 ? 11.07 0.687 9.258 1 91.94 185 SER A CA 1
ATOM 1374 C C . SER A 1 185 ? 9.828 1.556 9.375 1 91.94 185 SER A C 1
ATOM 1376 O O . SER A 1 185 ? 8.844 1.155 10 1 91.94 185 SER A O 1
ATOM 1378 N N . PRO A 1 186 ? 9.945 2.783 8.797 1 95.44 186 PRO A N 1
ATOM 1379 C CA . PRO A 1 186 ? 8.734 3.602 8.742 1 95.44 186 PRO A CA 1
ATOM 1380 C C . PRO A 1 186 ? 7.598 2.924 7.98 1 95.44 186 PRO A C 1
ATOM 1382 O O . PRO A 1 186 ? 7.848 2.062 7.133 1 95.44 186 PRO A O 1
ATOM 1385 N N . PHE A 1 187 ? 6.414 3.215 8.328 1 97.44 187 PHE A N 1
ATOM 1386 C CA . PHE A 1 187 ? 5.281 2.73 7.547 1 97.44 187 PHE A CA 1
ATOM 1387 C C . PHE A 1 187 ? 4.219 3.811 7.41 1 97.44 187 PHE A C 1
ATOM 1389 O O . PHE A 1 187 ? 4.293 4.852 8.062 1 97.44 187 PHE A O 1
ATOM 1396 N N . LEU A 1 188 ? 3.32 3.584 6.473 1 98.56 188 LEU A N 1
ATOM 1397 C CA . LEU A 1 188 ? 2.32 4.574 6.086 1 98.56 188 LEU A CA 1
ATOM 1398 C C . LEU A 1 188 ? 0.917 4.094 6.438 1 98.56 188 LEU A C 1
ATOM 1400 O O . LEU A 1 188 ? 0.577 2.93 6.215 1 98.56 188 LEU A O 1
ATOM 1404 N N . ILE A 1 189 ? 0.166 5.016 7.031 1 98.69 189 ILE A N 1
ATOM 1405 C CA . ILE A 1 189 ? -1.265 4.816 7.234 1 98.69 189 ILE A CA 1
ATOM 1406 C C . ILE A 1 189 ? -2.051 5.801 6.371 1 98.69 189 ILE A C 1
ATOM 1408 O O . ILE A 1 189 ? -1.708 6.984 6.301 1 98.69 189 ILE A O 1
ATOM 1412 N N . GLY A 1 190 ? -3.02 5.312 5.676 1 98.69 190 GLY A N 1
ATOM 1413 C CA . GLY A 1 190 ? -4.02 6.125 5.004 1 98.69 190 GLY A CA 1
ATOM 1414 C C . GLY A 1 190 ? -5.41 5.969 5.586 1 98.69 190 GLY A C 1
ATOM 1415 O O . GLY A 1 190 ? -5.84 4.855 5.891 1 98.69 190 GLY A O 1
ATOM 1416 N N . ILE A 1 191 ? -6.086 7.09 5.805 1 98.62 191 ILE A N 1
ATOM 1417 C CA . ILE A 1 191 ? -7.457 7.105 6.305 1 98.62 191 ILE A CA 1
ATOM 1418 C C . ILE A 1 191 ? -8.352 7.875 5.336 1 98.62 191 ILE A C 1
ATOM 1420 O O . ILE A 1 191 ? -8.117 9.062 5.078 1 98.62 191 ILE A O 1
ATOM 1424 N N . GLU A 1 192 ? -9.336 7.25 4.777 1 98.19 192 GLU A N 1
ATOM 1425 C CA . GLU A 1 192 ? -10.32 7.902 3.924 1 98.19 192 GLU A CA 1
ATOM 1426 C C . GLU A 1 192 ? -11.656 8.062 4.645 1 98.19 192 GLU A C 1
ATOM 1428 O O . GLU A 1 192 ? -12.227 7.082 5.137 1 98.19 192 GLU A O 1
ATOM 1433 N N . LYS A 1 193 ? -12.102 9.219 4.656 1 97.62 193 LYS A N 1
ATOM 1434 C CA . LYS A 1 193 ? -13.391 9.469 5.289 1 97.62 193 LYS A CA 1
ATOM 1435 C C . LYS A 1 193 ? -14.539 9.023 4.391 1 97.62 193 LYS A C 1
ATOM 1437 O O . LYS A 1 193 ? -14.516 9.25 3.18 1 97.62 193 LYS A O 1
ATOM 1442 N N . LYS A 1 194 ? -15.539 8.383 5.016 1 95.19 194 LYS A N 1
ATOM 1443 C CA . LYS A 1 194 ? -16.734 7.984 4.285 1 95.19 194 LYS A CA 1
ATOM 1444 C C . LYS A 1 194 ? -17.797 9.086 4.32 1 95.19 194 LYS A C 1
ATOM 1446 O O . LYS A 1 194 ? -17.844 9.867 5.27 1 95.19 194 LYS A O 1
ATOM 1451 N N . MET B 1 1 ? -11.672 8.297 -5.926 1 66.56 1 MET B N 1
ATOM 1452 C CA . MET B 1 1 ? -11.68 6.84 -5.875 1 66.56 1 MET B CA 1
ATOM 1453 C C . MET B 1 1 ? -11.078 6.34 -4.566 1 66.56 1 MET B C 1
ATOM 1455 O O . MET B 1 1 ? -10.203 6.988 -3.992 1 66.56 1 MET B O 1
ATOM 1459 N N . GLY B 1 2 ? -11.742 5.453 -3.795 1 86 2 GLY B N 1
ATOM 1460 C CA . GLY B 1 2 ? -11.336 4.891 -2.518 1 86 2 GLY B CA 1
ATOM 1461 C C . GLY B 1 2 ? -10.055 4.082 -2.605 1 86 2 GLY B C 1
ATOM 1462 O O . GLY B 1 2 ? -9.352 4.129 -3.619 1 86 2 GLY B O 1
ATOM 1463 N N . PHE B 1 3 ? -9.555 3.621 -1.489 1 95.31 3 PHE B N 1
ATOM 1464 C CA . PHE B 1 3 ? -8.391 2.74 -1.482 1 95.31 3 PHE B CA 1
ATOM 1465 C C . PHE B 1 3 ? -8.641 1.513 -2.352 1 95.31 3 PHE B C 1
ATOM 1467 O O . PHE B 1 3 ? -9.766 1.009 -2.42 1 95.31 3 PHE B O 1
ATOM 1474 N N . LEU B 1 4 ? -7.602 1.031 -2.986 1 95.19 4 LEU B N 1
ATOM 1475 C CA . LEU B 1 4 ? -7.684 -0.178 -3.799 1 95.19 4 LEU B CA 1
ATOM 1476 C C . LEU B 1 4 ? -7.965 -1.398 -2.93 1 95.19 4 LEU B C 1
ATOM 1478 O O . LEU B 1 4 ? -7.473 -1.49 -1.803 1 95.19 4 LEU B O 1
ATOM 1482 N N . SER B 1 5 ? -8.742 -2.352 -3.484 1 96.38 5 SER B N 1
ATOM 1483 C CA . SER B 1 5 ? -8.797 -3.672 -2.865 1 96.38 5 SER B CA 1
ATOM 1484 C C . SER B 1 5 ? -7.438 -4.367 -2.928 1 96.38 5 SER B C 1
ATOM 1486 O O . SER B 1 5 ? -6.57 -3.977 -3.711 1 96.38 5 SER B O 1
ATOM 1488 N N . VAL B 1 6 ? -7.27 -5.363 -2.121 1 97.12 6 VAL B N 1
ATOM 1489 C CA . VAL B 1 6 ? -6.008 -6.098 -2.129 1 97.12 6 VAL B CA 1
ATOM 1490 C C . VAL B 1 6 ? -5.785 -6.727 -3.502 1 97.12 6 VAL B C 1
ATOM 1492 O O . VAL B 1 6 ? -4.656 -6.777 -3.994 1 97.12 6 VAL B O 1
ATOM 1495 N N . LEU B 1 7 ? -6.859 -7.164 -4.168 1 96.81 7 LEU B N 1
ATOM 1496 C CA . LEU B 1 7 ? -6.758 -7.785 -5.484 1 96.81 7 LEU B CA 1
ATOM 1497 C C . LEU B 1 7 ? -6.367 -6.758 -6.539 1 96.81 7 LEU B C 1
ATOM 1499 O O . LEU B 1 7 ? -5.477 -7.008 -7.355 1 96.81 7 LEU B O 1
ATOM 1503 N N . SER B 1 8 ? -7 -5.602 -6.508 1 97.25 8 SER B N 1
ATOM 1504 C CA . SER B 1 8 ? -6.68 -4.547 -7.465 1 97.25 8 SER B CA 1
ATOM 1505 C C . SER B 1 8 ? -5.266 -4.016 -7.254 1 97.25 8 SER B C 1
ATOM 1507 O O . SER B 1 8 ? -4.574 -3.674 -8.219 1 97.25 8 SER B O 1
ATOM 1509 N N . CYS B 1 9 ? -4.891 -3.947 -5.992 1 97.88 9 CYS B N 1
ATOM 1510 C CA . CYS B 1 9 ? -3.529 -3.512 -5.695 1 97.88 9 CYS B CA 1
ATOM 1511 C C . CYS B 1 9 ? -2.508 -4.504 -6.238 1 97.88 9 CYS B C 1
ATOM 1513 O O . CYS B 1 9 ? -1.501 -4.105 -6.828 1 97.88 9 CYS B O 1
ATOM 1515 N N . ALA B 1 10 ? -2.75 -5.77 -6.074 1 98.38 10 ALA B N 1
ATOM 1516 C CA . ALA B 1 10 ? -1.874 -6.801 -6.629 1 98.38 10 ALA B CA 1
ATOM 1517 C C . ALA B 1 10 ? -1.736 -6.648 -8.141 1 98.38 10 ALA B C 1
ATOM 1519 O O . ALA B 1 10 ? -0.627 -6.695 -8.68 1 98.38 10 ALA B O 1
ATOM 1520 N N . GLN B 1 11 ? -2.842 -6.43 -8.781 1 97.81 11 GLN B N 1
ATOM 1521 C CA . GLN B 1 11 ? -2.842 -6.285 -10.234 1 97.81 11 GLN B CA 1
ATOM 1522 C C . GLN B 1 11 ? -2.064 -5.043 -10.664 1 97.81 11 GLN B C 1
ATOM 1524 O O . GLN B 1 11 ? -1.321 -5.078 -11.648 1 97.81 11 GLN B O 1
ATOM 1529 N N . GLN B 1 12 ? -2.215 -4.016 -9.938 1 97 12 GLN B N 1
ATOM 1530 C CA . GLN B 1 12 ? -1.489 -2.787 -10.242 1 97 12 GLN B CA 1
ATOM 1531 C C . GLN B 1 12 ? 0.018 -2.992 -10.117 1 97 12 GLN B C 1
ATOM 1533 O O . GLN B 1 12 ? 0.784 -2.551 -10.977 1 97 12 GLN B O 1
ATOM 1538 N N . TRP B 1 13 ? 0.424 -3.637 -9.016 1 97.94 13 TRP B N 1
ATOM 1539 C CA . TRP B 1 13 ? 1.847 -3.889 -8.805 1 97.94 13 TRP B CA 1
ATOM 1540 C C . TRP B 1 13 ? 2.412 -4.758 -9.922 1 97.94 13 TRP B C 1
ATOM 1542 O O . TRP B 1 13 ? 3.504 -4.496 -10.43 1 97.94 13 TRP B O 1
ATOM 1552 N N . VAL B 1 14 ? 1.659 -5.707 -10.367 1 98.19 14 VAL B N 1
ATOM 1553 C CA . VAL B 1 14 ? 2.104 -6.641 -11.391 1 98.19 14 VAL B CA 1
ATOM 1554 C C . VAL B 1 14 ? 2.141 -5.938 -12.75 1 98.19 14 VAL B C 1
ATOM 1556 O O . VAL B 1 14 ? 3.115 -6.062 -13.492 1 98.19 14 VAL B O 1
ATOM 1559 N N . SER B 1 15 ? 1.112 -5.141 -13.031 1 97.12 15 SER B N 1
ATOM 1560 C CA . SER B 1 15 ? 1.007 -4.461 -14.32 1 97.12 15 SER B CA 1
ATOM 1561 C C . SER B 1 15 ? 2.145 -3.463 -14.516 1 97.12 15 SER B C 1
ATOM 1563 O O . SER B 1 15 ? 2.578 -3.219 -15.641 1 97.12 15 SER B O 1
ATOM 1565 N N . SER B 1 16 ? 2.625 -2.961 -13.406 1 95.06 16 SER B N 1
ATOM 1566 C CA . SER B 1 16 ? 3.693 -1.97 -13.492 1 95.06 16 SER B CA 1
ATOM 1567 C C . SER B 1 16 ? 5.039 -2.631 -13.758 1 95.06 16 SER B C 1
ATOM 1569 O O . SER B 1 16 ? 6.031 -1.947 -14.023 1 95.06 16 SER B O 1
ATOM 1571 N N . ARG B 1 17 ? 5.07 -3.961 -13.781 1 94.62 17 ARG B N 1
ATOM 1572 C CA . ARG B 1 17 ? 6.352 -4.648 -13.898 1 94.62 17 ARG B CA 1
ATOM 1573 C C . ARG B 1 17 ? 6.367 -5.57 -15.117 1 94.62 17 ARG B C 1
ATOM 1575 O O . ARG B 1 17 ? 7.418 -5.785 -15.727 1 94.62 17 ARG B O 1
ATOM 1582 N N . LEU B 1 18 ? 5.215 -6.09 -15.461 1 96.19 18 LEU B N 1
ATOM 1583 C CA . LEU B 1 18 ? 5.129 -7.047 -16.562 1 96.19 18 LEU B CA 1
ATOM 1584 C C . LEU B 1 18 ? 5.129 -6.332 -17.906 1 96.19 18 LEU B C 1
ATOM 1586 O O . LEU B 1 18 ? 4.508 -5.277 -18.047 1 96.19 18 LEU B O 1
ATOM 1590 N N . GLN B 1 19 ? 5.805 -6.898 -18.828 1 95.5 19 GLN B N 1
ATOM 1591 C CA . GLN B 1 19 ? 5.859 -6.418 -20.203 1 95.5 19 GLN B CA 1
ATOM 1592 C C . GLN B 1 19 ? 5.379 -7.488 -21.188 1 95.5 19 GLN B C 1
ATOM 1594 O O . GLN B 1 19 ? 5.441 -8.68 -20.875 1 95.5 19 GLN B O 1
ATOM 1599 N N . PRO B 1 20 ? 4.887 -6.969 -22.344 1 97 20 PRO B N 1
ATOM 1600 C CA . PRO B 1 20 ? 4.562 -7.973 -23.359 1 97 20 PRO B CA 1
ATOM 1601 C C . PRO B 1 20 ? 5.746 -8.883 -23.688 1 97 20 PRO B C 1
ATOM 1603 O O . PRO B 1 20 ? 6.879 -8.406 -23.812 1 97 20 PRO B O 1
ATOM 1606 N N . GLY B 1 21 ? 5.508 -10.125 -23.734 1 98 21 GLY B N 1
ATOM 1607 C CA . GLY B 1 21 ? 6.559 -11.086 -24.047 1 98 21 GLY B CA 1
ATOM 1608 C C . GLY B 1 21 ? 7.102 -11.789 -22.812 1 98 21 GLY B C 1
ATOM 1609 O O . GLY B 1 21 ? 7.84 -12.766 -22.922 1 98 21 GLY B O 1
ATOM 1610 N N . ASP B 1 22 ? 6.656 -11.367 -21.609 1 98.38 22 ASP B N 1
ATOM 1611 C CA . ASP B 1 22 ? 7.195 -11.891 -20.359 1 98.38 22 ASP B CA 1
ATOM 1612 C C . ASP B 1 22 ? 6.582 -13.25 -20.016 1 98.38 22 ASP B C 1
ATOM 1614 O O . ASP B 1 22 ? 5.59 -13.656 -20.625 1 98.38 22 ASP B O 1
ATOM 1618 N N . TYR B 1 23 ? 7.281 -13.945 -19.125 1 98.75 23 TYR B N 1
ATOM 1619 C CA . TYR B 1 23 ? 6.758 -15.141 -18.469 1 98.75 23 TYR B CA 1
ATOM 1620 C C . TYR B 1 23 ? 6.105 -14.805 -17.141 1 98.75 23 TYR B C 1
ATOM 1622 O O . TYR B 1 23 ? 6.66 -14.047 -16.344 1 98.75 23 TYR B O 1
ATOM 1630 N N . ALA B 1 24 ? 4.906 -15.367 -16.922 1 98.88 24 ALA B N 1
ATOM 1631 C CA . ALA B 1 24 ? 4.211 -15.148 -15.656 1 98.88 24 ALA B CA 1
ATOM 1632 C C . ALA B 1 24 ? 3.588 -16.438 -15.141 1 98.88 24 ALA B C 1
ATOM 1634 O O . ALA B 1 24 ? 3.322 -17.359 -15.914 1 98.88 24 ALA B O 1
ATOM 1635 N N . ILE B 1 25 ? 3.385 -16.484 -13.82 1 98.94 25 ILE B N 1
ATOM 1636 C CA . ILE B 1 25 ? 2.844 -17.688 -13.188 1 98.94 25 ILE B CA 1
ATOM 1637 C C . ILE B 1 25 ? 1.64 -17.312 -12.328 1 98.94 25 ILE B C 1
ATOM 1639 O O . ILE B 1 25 ? 1.695 -16.359 -11.555 1 98.94 25 ILE B O 1
ATOM 1643 N N . ASP B 1 26 ? 0.552 -17.984 -12.516 1 98.81 26 ASP B N 1
ATOM 1644 C CA . ASP B 1 26 ? -0.544 -18.031 -11.555 1 98.81 26 ASP B CA 1
ATOM 1645 C C . ASP B 1 26 ? -0.435 -19.25 -10.648 1 98.81 26 ASP B C 1
ATOM 1647 O O . ASP B 1 26 ? -0.822 -20.359 -11.031 1 98.81 26 ASP B O 1
ATOM 1651 N N . ALA B 1 27 ? -0.018 -19.031 -9.422 1 98.62 27 ALA B N 1
ATOM 1652 C CA . ALA B 1 27 ? 0.346 -20.141 -8.555 1 98.62 27 ALA B CA 1
ATOM 1653 C C . ALA B 1 27 ? -0.89 -20.75 -7.898 1 98.62 27 ALA B C 1
ATOM 1655 O O . ALA B 1 27 ? -0.82 -21.844 -7.316 1 98.62 27 ALA B O 1
ATOM 1656 N N . THR B 1 28 ? -2.01 -20.062 -7.957 1 97.38 28 THR B N 1
ATOM 1657 C CA . THR B 1 28 ? -3.295 -20.484 -7.414 1 97.38 28 THR B CA 1
ATOM 1658 C C . THR B 1 28 ? -4.43 -20.141 -8.375 1 97.38 28 THR B C 1
ATOM 1660 O O . THR B 1 28 ? -5.227 -19.234 -8.094 1 97.38 28 THR B O 1
ATOM 1663 N N . VAL B 1 29 ? -4.566 -20.859 -9.414 1 97.56 29 VAL B N 1
ATOM 1664 C CA . VAL B 1 29 ? -5.383 -20.516 -10.578 1 97.56 29 VAL B CA 1
ATOM 1665 C C . VAL B 1 29 ? -6.805 -20.188 -10.133 1 97.56 29 VAL B C 1
ATOM 1667 O O . VAL B 1 29 ? -7.332 -19.125 -10.453 1 97.56 29 VAL B O 1
ATOM 1670 N N . GLY B 1 30 ? -7.43 -21.141 -9.281 1 95.44 30 GLY B N 1
ATOM 1671 C CA . GLY B 1 30 ? -8.812 -20.938 -8.875 1 95.44 30 GLY B CA 1
ATOM 1672 C C . GLY B 1 30 ? -9.766 -20.781 -10.039 1 95.44 30 GLY B C 1
ATOM 1673 O O . GLY B 1 30 ? -9.789 -21.625 -10.945 1 95.44 30 GLY B O 1
ATOM 1674 N N . THR B 1 31 ? -10.492 -19.656 -10.07 1 95 31 THR B N 1
ATOM 1675 C CA . THR B 1 31 ? -11.492 -19.484 -11.117 1 95 31 THR B CA 1
ATOM 1676 C C . THR B 1 31 ? -10.859 -18.891 -12.375 1 95 31 THR B C 1
ATOM 1678 O O . THR B 1 31 ? -11.539 -18.656 -13.375 1 95 31 THR B O 1
ATOM 1681 N N . GLY B 1 32 ? -9.609 -18.547 -12.344 1 97.12 32 GLY B N 1
ATOM 1682 C CA . GLY B 1 32 ? -8.859 -18.172 -13.539 1 97.12 32 GLY B CA 1
ATOM 1683 C C . GLY B 1 32 ? -8.789 -16.672 -13.75 1 97.12 32 GLY B C 1
ATOM 1684 O O . GLY B 1 32 ? -8.281 -16.203 -14.773 1 97.12 32 GLY B O 1
ATOM 1685 N N . ALA B 1 33 ? -9.266 -15.852 -12.789 1 96.25 33 ALA B N 1
ATOM 1686 C CA . ALA B 1 33 ? -9.266 -14.398 -12.945 1 96.25 33 ALA B CA 1
ATOM 1687 C C . ALA B 1 33 ? -7.848 -13.859 -13.078 1 96.25 33 ALA B C 1
ATOM 1689 O O . ALA B 1 33 ? -7.559 -13.078 -13.992 1 96.25 33 ALA B O 1
ATOM 1690 N N . ASP B 1 34 ? -6.973 -14.312 -12.258 1 97.81 34 ASP B N 1
ATOM 1691 C CA . ASP B 1 34 ? -5.594 -13.844 -12.328 1 97.81 34 ASP B CA 1
ATOM 1692 C C . ASP B 1 34 ? -4.883 -14.414 -13.555 1 97.81 34 ASP B C 1
ATOM 1694 O O . ASP B 1 34 ? -4.039 -13.742 -14.156 1 97.81 34 ASP B O 1
ATOM 1698 N N . THR B 1 35 ? -5.211 -15.625 -13.891 1 98.12 35 THR B N 1
ATOM 1699 C CA . THR B 1 35 ? -4.637 -16.219 -15.094 1 98.12 35 THR B CA 1
ATOM 1700 C C . THR B 1 35 ? -4.957 -15.375 -16.312 1 98.12 35 THR B C 1
ATOM 1702 O O . THR B 1 35 ? -4.066 -15.062 -17.109 1 98.12 35 THR B O 1
ATOM 1705 N N . LEU B 1 36 ? -6.207 -15.055 -16.391 1 97.25 36 LEU B N 1
ATOM 1706 C CA . LEU B 1 36 ? -6.641 -14.234 -17.516 1 97.25 36 LEU B CA 1
ATOM 1707 C C . LEU B 1 36 ? -5.957 -12.875 -17.484 1 97.25 36 LEU B C 1
ATOM 1709 O O . LEU B 1 36 ? -5.469 -12.398 -18.516 1 97.25 36 LEU B O 1
ATOM 1713 N N . PHE B 1 37 ? -5.918 -12.297 -16.359 1 97.44 37 PHE B N 1
ATOM 1714 C CA . PHE B 1 37 ? -5.258 -11.008 -16.188 1 97.44 37 PHE B CA 1
ATOM 1715 C C . PHE B 1 37 ? -3.805 -11.078 -16.641 1 97.44 37 PHE B C 1
ATOM 1717 O O . PHE B 1 37 ? -3.352 -10.234 -17.422 1 97.44 37 PHE B O 1
ATOM 1724 N N . LEU B 1 38 ? -3.055 -12.086 -16.188 1 98.5 38 LEU B N 1
ATOM 1725 C CA . LEU B 1 38 ? -1.651 -12.258 -16.547 1 98.5 38 LEU B CA 1
ATOM 1726 C C . LEU B 1 38 ? -1.497 -12.445 -18.062 1 98.5 38 LEU B C 1
ATOM 1728 O O . LEU B 1 38 ? -0.605 -11.859 -18.672 1 98.5 38 LEU B O 1
ATOM 1732 N N . ALA B 1 39 ? -2.348 -13.211 -18.609 1 97.88 39 ALA B N 1
ATOM 1733 C CA . ALA B 1 39 ? -2.285 -13.477 -20.047 1 97.88 39 ALA B CA 1
ATOM 1734 C C . ALA B 1 39 ? -2.471 -12.195 -20.844 1 97.88 39 ALA B C 1
ATOM 1736 O O . ALA B 1 39 ? -1.822 -12 -21.875 1 97.88 39 ALA B O 1
ATOM 1737 N N . GLN B 1 40 ? -3.352 -11.391 -20.391 1 96.88 40 GLN B N 1
ATOM 1738 C CA . GLN B 1 40 ? -3.582 -10.109 -21.047 1 96.88 40 GLN B CA 1
ATOM 1739 C C . GLN B 1 40 ? -2.355 -9.203 -20.938 1 96.88 40 GLN B C 1
ATOM 1741 O O . GLN B 1 40 ? -2.002 -8.516 -21.891 1 96.88 40 GLN B O 1
ATOM 1746 N N . GLN B 1 41 ? -1.732 -9.234 -19.812 1 97.19 41 GLN B N 1
ATOM 1747 C CA . GLN B 1 41 ? -0.584 -8.367 -19.562 1 97.19 41 GLN B CA 1
ATOM 1748 C C . GLN B 1 41 ? 0.614 -8.789 -20.406 1 97.19 41 GLN B C 1
ATOM 1750 O O . GLN B 1 41 ? 1.314 -7.941 -20.969 1 97.19 41 GLN B O 1
ATOM 1755 N N . VAL B 1 42 ? 0.873 -10.055 -20.562 1 97.75 42 VAL B N 1
ATOM 1756 C CA . VAL B 1 42 ? 2.078 -10.516 -21.234 1 97.75 42 VAL B CA 1
ATOM 1757 C C . VAL B 1 42 ? 1.864 -10.492 -22.75 1 97.75 42 VAL B C 1
ATOM 1759 O O . VAL B 1 42 ? 2.826 -10.555 -23.516 1 97.75 42 VAL B O 1
ATOM 1762 N N . GLY B 1 43 ? 0.642 -10.508 -23.172 1 96.06 43 GLY B N 1
ATOM 1763 C CA . GLY B 1 43 ? 0.32 -10.383 -24.578 1 96.06 43 GLY B CA 1
ATOM 1764 C C . GLY B 1 43 ? 0.648 -11.625 -25.391 1 96.06 43 GLY B C 1
ATOM 1765 O O . GLY B 1 43 ? 1.072 -12.641 -24.828 1 96.06 43 GLY B O 1
ATOM 1766 N N . LYS B 1 44 ? 0.582 -11.523 -26.703 1 94.69 44 LYS B N 1
ATOM 1767 C CA . LYS B 1 44 ? 0.617 -12.664 -27.625 1 94.69 44 LYS B CA 1
ATOM 1768 C C . LYS B 1 44 ? 1.969 -13.367 -27.578 1 94.69 44 LYS B C 1
ATOM 1770 O O . LYS B 1 44 ? 2.059 -14.57 -27.844 1 94.69 44 LYS B O 1
ATOM 1775 N N . ARG B 1 45 ? 2.922 -12.609 -27.297 1 95.94 45 ARG B N 1
ATOM 1776 C CA . ARG B 1 45 ? 4.258 -13.195 -27.328 1 95.94 45 ARG B CA 1
ATOM 1777 C C . ARG B 1 45 ? 4.664 -13.719 -25.953 1 95.94 45 ARG B C 1
ATOM 1779 O O . ARG B 1 45 ? 5.742 -14.289 -25.797 1 95.94 45 ARG B O 1
ATOM 1786 N N . GLY B 1 46 ? 3.773 -13.453 -24.922 1 98.19 46 GLY B N 1
ATOM 1787 C CA . GLY B 1 46 ? 4.082 -13.906 -23.562 1 98.19 46 GLY B CA 1
ATOM 1788 C C . GLY B 1 46 ? 3.465 -15.25 -23.234 1 98.19 46 GLY B C 1
ATOM 1789 O O . GLY B 1 46 ? 2.785 -15.852 -24.062 1 98.19 46 GLY B O 1
ATOM 1790 N N . GLN B 1 47 ? 3.848 -15.75 -22.062 1 98.38 47 GLN B N 1
ATOM 1791 C CA . GLN B 1 47 ? 3.373 -17.062 -21.641 1 98.38 47 GLN B CA 1
ATOM 1792 C C . GLN B 1 47 ? 2.979 -17.031 -20.156 1 98.38 47 GLN B C 1
ATOM 1794 O O . GLN B 1 47 ? 3.623 -16.375 -19.344 1 98.38 47 GLN B O 1
ATOM 1799 N N . VAL B 1 48 ? 1.919 -17.781 -19.891 1 98.69 48 VAL B N 1
ATOM 1800 C CA . VAL B 1 48 ? 1.438 -17.922 -18.531 1 98.69 48 VAL B CA 1
ATOM 1801 C C . VAL B 1 48 ? 1.297 -19.406 -18.188 1 98.69 48 VAL B C 1
ATOM 1803 O O . VAL B 1 48 ? 0.751 -20.188 -18.969 1 98.69 48 VAL B O 1
ATOM 1806 N N . ILE B 1 49 ? 1.86 -19.797 -17.047 1 98.88 49 ILE B N 1
ATOM 1807 C CA . ILE B 1 49 ? 1.603 -21.125 -16.516 1 98.88 49 ILE B CA 1
ATOM 1808 C C . ILE B 1 49 ? 0.81 -21 -15.211 1 98.88 49 ILE B C 1
ATOM 1810 O O . ILE B 1 49 ? 1.131 -20.172 -14.352 1 98.88 49 ILE B O 1
ATOM 1814 N N . GLY B 1 50 ? -0.244 -21.766 -15.133 1 98.75 50 GLY B N 1
ATOM 1815 C CA . GLY B 1 50 ? -1.088 -21.781 -13.953 1 98.75 50 GLY B CA 1
ATOM 1816 C C . GLY B 1 50 ? -1.074 -23.109 -13.219 1 98.75 50 GLY B C 1
ATOM 1817 O O . GLY B 1 50 ? -1.032 -24.156 -13.844 1 98.75 50 GLY B O 1
ATOM 1818 N N . PHE B 1 51 ? -1.149 -23.016 -11.875 1 98.44 51 PHE B N 1
ATOM 1819 C CA . PHE B 1 51 ? -1.149 -24.203 -11.039 1 98.44 51 PHE B CA 1
ATOM 1820 C C . PHE B 1 51 ? -2.383 -24.25 -10.141 1 98.44 51 PHE B C 1
ATOM 1822 O O . PHE B 1 51 ? -2.76 -23.219 -9.555 1 98.44 51 PHE B O 1
ATOM 1829 N N . ASP B 1 52 ? -2.98 -25.328 -10.078 1 97.5 52 ASP B N 1
ATOM 1830 C CA . ASP B 1 52 ? -3.996 -25.656 -9.086 1 97.5 52 ASP B CA 1
ATOM 1831 C C . ASP B 1 52 ? -4.094 -27.156 -8.867 1 97.5 52 ASP B C 1
ATOM 1833 O O . ASP B 1 52 ? -3.928 -27.938 -9.805 1 97.5 52 ASP B O 1
ATOM 1837 N N . ILE B 1 53 ? -4.34 -27.516 -7.613 1 94.94 53 ILE B N 1
ATOM 1838 C CA . ILE B 1 53 ? -4.406 -28.938 -7.32 1 94.94 53 ILE B CA 1
ATOM 1839 C C . ILE B 1 53 ? -5.797 -29.484 -7.652 1 94.94 53 ILE B C 1
ATOM 1841 O O . ILE B 1 53 ? -5.992 -30.688 -7.754 1 94.94 53 ILE B O 1
ATOM 1845 N N . GLN B 1 54 ? -6.746 -28.594 -7.766 1 93.88 54 GLN B N 1
ATOM 1846 C CA . GLN B 1 54 ? -8.125 -29 -8.016 1 93.88 54 GLN B CA 1
ATOM 1847 C C . GLN B 1 54 ? -8.453 -28.953 -9.508 1 93.88 54 GLN B C 1
ATOM 1849 O O . GLN B 1 54 ? -8.422 -27.875 -10.117 1 93.88 54 GLN B O 1
ATOM 1854 N N . SER B 1 55 ? -8.914 -30.047 -10.008 1 94.56 55 SER B N 1
ATOM 1855 C CA . SER B 1 55 ? -9.273 -30.125 -11.414 1 94.56 55 SER B CA 1
ATOM 1856 C C . SER B 1 55 ? -10.438 -29.188 -11.734 1 94.56 55 SER B C 1
ATOM 1858 O O . SER B 1 55 ? -10.492 -28.609 -12.82 1 94.56 55 SER B O 1
ATOM 1860 N N . GLN B 1 56 ? -11.297 -29.031 -10.789 1 95 56 GLN B N 1
ATOM 1861 C CA . GLN B 1 56 ? -12.438 -28.141 -10.977 1 95 56 GLN B CA 1
ATOM 1862 C C . GLN B 1 56 ? -11.977 -26.703 -11.219 1 95 56 GLN B C 1
ATOM 1864 O O . GLN B 1 56 ? -12.57 -25.984 -12.023 1 95 56 GLN B O 1
ATOM 1869 N N . ALA B 1 57 ? -10.969 -26.281 -10.5 1 95.69 57 ALA B N 1
ATOM 1870 C CA . ALA B 1 57 ? -10.414 -24.938 -10.68 1 95.69 57 ALA B CA 1
ATOM 1871 C C . ALA B 1 57 ? -9.93 -24.734 -12.117 1 95.69 57 ALA B C 1
ATOM 1873 O O . ALA B 1 57 ? -10.25 -23.719 -12.742 1 95.69 57 ALA B O 1
ATOM 1874 N N . LEU B 1 58 ? -9.266 -25.703 -12.664 1 97.06 58 LEU B N 1
ATOM 1875 C CA . LEU B 1 58 ? -8.711 -25.609 -14.008 1 97.06 58 LEU B CA 1
ATOM 1876 C C . LEU B 1 58 ? -9.82 -25.578 -15.055 1 97.06 58 LEU B C 1
ATOM 1878 O O . LEU B 1 58 ? -9.719 -24.859 -16.047 1 97.06 58 LEU B O 1
ATOM 1882 N N . THR B 1 59 ? -10.828 -26.328 -14.773 1 96.5 59 THR B N 1
ATOM 1883 C CA . THR B 1 59 ? -11.969 -26.328 -15.68 1 96.5 59 THR B CA 1
ATOM 1884 C C . THR B 1 59 ? -12.641 -24.969 -15.719 1 96.5 59 THR B C 1
ATOM 1886 O O . THR B 1 59 ? -12.945 -24.453 -16.797 1 96.5 59 THR B O 1
ATOM 1889 N N . LEU B 1 60 ? -12.852 -24.422 -14.539 1 95.81 60 LEU B N 1
ATOM 1890 C CA . LEU B 1 60 ? -13.461 -23.094 -14.445 1 95.81 60 LEU B CA 1
ATOM 1891 C C . LEU B 1 60 ? -12.586 -22.047 -15.125 1 95.81 60 LEU B C 1
ATOM 1893 O O . LEU B 1 60 ? -13.102 -21.172 -15.828 1 95.81 60 LEU B O 1
ATOM 1897 N N . ALA B 1 61 ? -11.305 -22.156 -14.914 1 96.5 61 ALA B N 1
ATOM 1898 C CA . ALA B 1 61 ? -10.367 -21.203 -15.516 1 96.5 61 ALA B CA 1
ATOM 1899 C C . ALA B 1 61 ? -10.398 -21.281 -17.031 1 96.5 61 ALA B C 1
ATOM 1901 O O . ALA B 1 61 ? -10.43 -20.266 -17.719 1 96.5 61 ALA B O 1
ATOM 1902 N N . GLN B 1 62 ? -10.398 -22.469 -17.562 1 95.69 62 GLN B N 1
ATOM 1903 C CA . GLN B 1 62 ? -10.453 -22.672 -19 1 95.69 62 GLN B CA 1
ATOM 1904 C C . GLN B 1 62 ? -11.727 -22.078 -19.594 1 95.69 62 GLN B C 1
ATOM 1906 O O . GLN B 1 62 ? -11.688 -21.453 -20.656 1 95.69 62 GLN B O 1
ATOM 1911 N N . ALA B 1 63 ? -12.781 -22.328 -18.891 1 95.31 63 ALA B N 1
ATOM 1912 C CA . ALA B 1 63 ? -14.055 -21.766 -19.344 1 95.31 63 ALA B CA 1
ATOM 1913 C C . ALA B 1 63 ? -14 -20.234 -19.391 1 95.31 63 ALA B C 1
ATOM 1915 O O . ALA B 1 63 ? -14.492 -19.625 -20.328 1 95.31 63 ALA B O 1
ATOM 1916 N N . ARG B 1 64 ? -13.383 -19.656 -18.391 1 94.5 64 ARG B N 1
ATOM 1917 C CA . ARG B 1 64 ? -13.242 -18.203 -18.328 1 94.5 64 ARG B CA 1
ATOM 1918 C C . ARG B 1 64 ? -12.406 -17.688 -19.484 1 94.5 64 ARG B C 1
ATOM 1920 O O . ARG B 1 64 ? -12.773 -16.703 -20.141 1 94.5 64 ARG B O 1
ATOM 1927 N N . ILE B 1 65 ? -11.367 -18.312 -19.797 1 93.62 65 ILE B N 1
ATOM 1928 C CA . ILE B 1 65 ? -10.43 -17.906 -20.844 1 93.62 65 ILE B CA 1
ATOM 1929 C C . ILE B 1 65 ? -11.086 -18.016 -22.203 1 93.62 65 ILE B C 1
ATOM 1931 O O . ILE B 1 65 ? -10.93 -17.141 -23.062 1 93.62 65 ILE B O 1
ATOM 1935 N N . ARG B 1 66 ? -11.828 -19.062 -22.391 1 91.81 66 ARG B N 1
ATOM 1936 C CA . ARG B 1 66 ? -12.469 -19.328 -23.672 1 91.81 66 ARG B CA 1
ATOM 1937 C C . ARG B 1 66 ? -13.516 -18.266 -23.984 1 91.81 66 ARG B C 1
ATOM 1939 O O . ARG B 1 66 ? -13.844 -18.031 -25.156 1 91.81 66 ARG B O 1
ATOM 1946 N N . LYS B 1 67 ? -14.086 -17.688 -22.984 1 91.88 67 LYS B N 1
ATOM 1947 C CA . LYS B 1 67 ? -15.133 -16.688 -23.172 1 91.88 67 LYS B CA 1
ATOM 1948 C C . LYS B 1 67 ? -14.555 -15.375 -23.703 1 91.88 67 LYS B C 1
ATOM 1950 O O . LYS B 1 67 ? -15.297 -14.5 -24.141 1 91.88 67 LYS B O 1
ATOM 1955 N N . GLN B 1 68 ? -13.297 -15.289 -23.672 1 87.62 68 GLN B N 1
ATOM 1956 C CA . GLN B 1 68 ? -12.688 -14.055 -24.141 1 87.62 68 GLN B CA 1
ATOM 1957 C C . GLN B 1 68 ? -12.68 -13.984 -25.656 1 87.62 68 GLN B C 1
ATOM 1959 O O . GLN B 1 68 ? -12.375 -14.977 -26.328 1 87.62 68 GLN B O 1
ATOM 1964 N N . GLU B 1 69 ? -13.336 -12.953 -26.281 1 72.44 69 GLU B N 1
ATOM 1965 C CA . GLU B 1 69 ? -13.539 -12.773 -27.719 1 72.44 69 GLU B CA 1
ATOM 1966 C C . GLU B 1 69 ? -12.211 -12.609 -28.453 1 72.44 69 GLU B C 1
ATOM 1968 O O . GLU B 1 69 ? -12.062 -13.062 -29.578 1 72.44 69 GLU B O 1
ATOM 1973 N N . ASP B 1 70 ? -11.43 -11.688 -27.969 1 65.56 70 ASP B N 1
ATOM 1974 C CA . ASP B 1 70 ? -10.164 -11.383 -28.625 1 65.56 70 ASP B CA 1
ATOM 1975 C C . ASP B 1 70 ? -9.016 -12.172 -28.016 1 65.56 70 ASP B C 1
ATOM 1977 O O . ASP B 1 70 ? -8.109 -11.586 -27.406 1 65.56 70 ASP B O 1
ATOM 1981 N N . GLY B 1 71 ? -9.117 -13.461 -28.172 1 62.88 71 GLY B N 1
ATOM 1982 C CA . GLY B 1 71 ? -8.07 -14.336 -27.672 1 62.88 71 GLY B CA 1
ATOM 1983 C C . GLY B 1 71 ? -6.711 -14.055 -28.281 1 62.88 71 GLY B C 1
ATOM 1984 O O . GLY B 1 71 ? -5.688 -14.492 -27.75 1 62.88 71 GLY B O 1
ATOM 1985 N N . THR B 1 72 ? -6.77 -13.359 -29.328 1 66.62 72 THR B N 1
ATOM 1986 C CA . THR B 1 72 ? -5.531 -13.133 -30.062 1 66.62 72 THR B CA 1
ATOM 1987 C C . THR B 1 72 ? -4.629 -12.156 -29.312 1 66.62 72 THR B C 1
ATOM 1989 O O . THR B 1 72 ? -3.436 -12.055 -29.609 1 66.62 72 THR B O 1
ATOM 1992 N N . LYS B 1 73 ? -5.051 -11.562 -28.297 1 87 73 LYS B N 1
ATOM 1993 C CA . LYS B 1 73 ? -4.199 -10.609 -27.578 1 87 73 LYS B CA 1
ATOM 1994 C C . LYS B 1 73 ? -3.693 -11.195 -26.266 1 87 73 LYS B C 1
ATOM 1996 O O . LYS B 1 73 ? -2.912 -10.555 -25.562 1 87 73 LYS B O 1
ATOM 2001 N N . LEU B 1 74 ? -4.082 -12.664 -26.156 1 95.12 74 LEU B N 1
ATOM 2002 C CA . LEU B 1 74 ? -3.682 -13.305 -24.906 1 95.12 74 LEU B CA 1
ATOM 2003 C C . LEU B 1 74 ? -2.387 -14.094 -25.094 1 95.12 74 LEU B C 1
ATOM 2005 O O . LEU B 1 74 ? -2.18 -14.719 -26.125 1 95.12 74 LEU B O 1
ATOM 2009 N N . GLY B 1 75 ? -1.561 -14.016 -24.062 1 95.56 75 GLY B N 1
ATOM 2010 C CA . GLY B 1 75 ? -0.421 -14.922 -24.031 1 95.56 75 GLY B CA 1
ATOM 2011 C C . GLY B 1 75 ? -0.82 -16.391 -24.016 1 95.56 75 GLY B C 1
ATOM 2012 O O . GLY B 1 75 ? -1.975 -16.719 -23.719 1 95.56 75 GLY B O 1
ATOM 2013 N N . SER B 1 76 ? 0.074 -17.188 -24.391 1 96.19 76 SER B N 1
ATOM 2014 C CA . SER B 1 76 ? -0.175 -18.625 -24.281 1 96.19 76 SER B CA 1
ATOM 2015 C C . SER B 1 76 ? -0.364 -19.047 -22.828 1 96.19 76 SER B C 1
ATOM 2017 O O . SER B 1 76 ? 0.378 -18.609 -21.953 1 96.19 76 SER B O 1
ATOM 2019 N N . ILE B 1 77 ? -1.399 -19.859 -22.625 1 97.81 77 ILE B N 1
ATOM 2020 C CA . ILE B 1 77 ? -1.722 -20.266 -21.266 1 97.81 77 ILE B CA 1
ATOM 2021 C C . ILE B 1 77 ? -1.604 -21.797 -21.141 1 97.81 77 ILE B C 1
ATOM 2023 O O . ILE B 1 77 ? -2.162 -22.531 -21.969 1 97.81 77 ILE B O 1
ATOM 2027 N N . SER B 1 78 ? -0.845 -22.234 -20.219 1 98.25 78 SER B N 1
ATOM 2028 C CA . SER B 1 78 ? -0.785 -23.641 -19.844 1 98.25 78 SER B CA 1
ATOM 2029 C C . SER B 1 78 ? -1.237 -23.844 -18.391 1 98.25 78 SER B C 1
ATOM 2031 O O . SER B 1 78 ? -0.684 -23.25 -17.469 1 98.25 78 SER B O 1
ATOM 2033 N N . LEU B 1 79 ? -2.23 -24.688 -18.234 1 98.44 79 LEU B N 1
ATOM 2034 C CA . LEU B 1 79 ? -2.74 -24.984 -16.906 1 98.44 79 LEU B CA 1
ATOM 2035 C C . LEU B 1 79 ? -2.293 -26.375 -16.438 1 98.44 79 LEU B C 1
ATOM 2037 O O . LEU B 1 79 ? -2.414 -27.344 -17.188 1 98.44 79 LEU B O 1
ATOM 2041 N N . MET B 1 80 ? -1.784 -26.391 -15.211 1 98.25 80 MET B N 1
ATOM 2042 C CA . MET B 1 80 ? -1.261 -27.641 -14.672 1 98.25 80 MET B CA 1
ATOM 2043 C C . MET B 1 80 ? -1.989 -28.031 -13.391 1 98.25 80 MET B C 1
ATOM 2045 O O . MET B 1 80 ? -2.074 -27.234 -12.453 1 98.25 80 MET B O 1
ATOM 2049 N N . GLU B 1 81 ? -2.51 -29.281 -13.383 1 97.88 81 GLU B N 1
ATOM 2050 C CA . GLU B 1 81 ? -3.043 -29.828 -12.141 1 97.88 81 GLU B CA 1
ATOM 2051 C C . GLU B 1 81 ? -1.921 -30.312 -11.227 1 97.88 81 GLU B C 1
ATOM 2053 O O . GLU B 1 81 ? -1.627 -31.516 -11.172 1 97.88 81 GLU B O 1
ATOM 2058 N N . LEU B 1 82 ? -1.345 -29.422 -10.539 1 97.31 82 LEU B N 1
ATOM 2059 C CA . LEU B 1 82 ? -0.142 -29.625 -9.742 1 97.31 82 LEU B CA 1
ATOM 2060 C C . LEU B 1 82 ? -0.058 -28.625 -8.602 1 97.31 82 LEU B C 1
ATOM 2062 O O . LEU B 1 82 ? -0.523 -27.484 -8.742 1 97.31 82 LEU B O 1
ATOM 2066 N N . SER B 1 83 ? 0.487 -29.078 -7.492 1 97.19 83 SER B N 1
ATOM 2067 C CA . SER B 1 83 ? 0.691 -28.156 -6.383 1 97.19 83 SER B CA 1
ATOM 2068 C C . SER B 1 83 ? 1.657 -27.031 -6.766 1 97.19 83 SER B C 1
ATOM 2070 O O . SER B 1 83 ? 2.658 -27.281 -7.441 1 97.19 83 SER B O 1
ATOM 2072 N N . HIS B 1 84 ? 1.402 -25.828 -6.297 1 97.38 84 HIS B N 1
ATOM 2073 C CA . HIS B 1 84 ? 2.221 -24.656 -6.605 1 97.38 84 HIS B CA 1
ATOM 2074 C C . HIS B 1 84 ? 3.635 -24.812 -6.051 1 97.38 84 HIS B C 1
ATOM 2076 O O . HIS B 1 84 ? 4.574 -24.203 -6.559 1 97.38 84 HIS B O 1
ATOM 2082 N N . ASP B 1 85 ? 3.844 -25.609 -5.031 1 97.25 85 ASP B N 1
ATOM 2083 C CA . ASP B 1 85 ? 5.184 -25.75 -4.469 1 97.25 85 ASP B CA 1
ATOM 2084 C C . ASP B 1 85 ? 6.078 -26.578 -5.391 1 97.25 85 ASP B C 1
ATOM 2086 O O . ASP B 1 85 ? 7.289 -26.672 -5.172 1 97.25 85 ASP B O 1
ATOM 2090 N N . ARG B 1 86 ? 5.461 -27.125 -6.477 1 97.44 86 ARG B N 1
ATOM 2091 C CA . ARG B 1 86 ? 6.223 -27.906 -7.438 1 97.44 86 ARG B CA 1
ATOM 2092 C C . ARG B 1 86 ? 6.52 -27.094 -8.695 1 97.44 86 ARG B C 1
ATOM 2094 O O . ARG B 1 86 ? 6.98 -27.656 -9.703 1 97.44 86 ARG B O 1
ATOM 2101 N N . MET B 1 87 ? 6.32 -25.766 -8.648 1 98.12 87 MET B N 1
ATOM 2102 C CA . MET B 1 87 ? 6.395 -24.969 -9.859 1 98.12 87 MET B CA 1
ATOM 2103 C C . MET B 1 87 ? 7.816 -24.953 -10.414 1 98.12 87 MET B C 1
ATOM 2105 O O . MET B 1 87 ? 8.016 -24.953 -11.633 1 98.12 87 MET B O 1
ATOM 2109 N N . ALA B 1 88 ? 8.812 -24.969 -9.57 1 97.38 88 ALA B N 1
ATOM 2110 C CA . ALA B 1 88 ? 10.195 -24.891 -10.039 1 97.38 88 ALA B CA 1
ATOM 2111 C C . ALA B 1 88 ? 10.555 -26.078 -10.914 1 97.38 88 ALA B C 1
ATOM 2113 O O . ALA B 1 88 ? 11.297 -25.953 -11.883 1 97.38 88 ALA B O 1
ATOM 2114 N N . GLU B 1 89 ? 9.977 -27.219 -10.594 1 96.88 89 GLU B N 1
ATOM 2115 C CA . GLU B 1 89 ? 10.242 -28.438 -11.344 1 96.88 89 GLU B CA 1
ATOM 2116 C C . GLU B 1 89 ? 9.359 -28.516 -12.594 1 96.88 89 GLU B C 1
ATOM 2118 O O . GLU B 1 89 ? 9.719 -29.172 -13.57 1 96.88 89 GLU B O 1
ATOM 2123 N N . ALA B 1 90 ? 8.273 -27.875 -12.539 1 97.81 90 ALA B N 1
ATOM 2124 C CA . ALA B 1 90 ? 7.254 -28.062 -13.57 1 97.81 90 ALA B CA 1
ATOM 2125 C C . ALA B 1 90 ? 7.492 -27.109 -14.742 1 97.81 90 ALA B C 1
ATOM 2127 O O . ALA B 1 90 ? 7.148 -27.422 -15.883 1 97.81 90 ALA B O 1
ATOM 2128 N N . VAL B 1 91 ? 8.086 -25.906 -14.445 1 97.88 91 VAL B N 1
ATOM 2129 C CA . VAL B 1 91 ? 8.258 -24.922 -15.516 1 97.88 91 VAL B CA 1
ATOM 2130 C C . VAL B 1 91 ? 9.453 -25.312 -16.391 1 97.88 91 VAL B C 1
ATOM 2132 O O . VAL B 1 91 ? 10.375 -25.984 -15.922 1 97.88 91 VAL B O 1
ATOM 2135 N N . PRO B 1 92 ? 9.391 -24.922 -17.688 1 97.69 92 PRO B N 1
ATOM 2136 C CA . PRO B 1 92 ? 10.539 -25.188 -18.547 1 97.69 92 PRO B CA 1
ATOM 2137 C C . PRO B 1 92 ? 11.828 -24.562 -18.031 1 97.69 92 PRO B C 1
ATOM 2139 O O . PRO B 1 92 ? 11.797 -23.531 -17.359 1 97.69 92 PRO B O 1
ATOM 2142 N N . GLU B 1 93 ? 12.938 -25.141 -18.344 1 97.19 93 GLU B N 1
ATOM 2143 C CA . GLU B 1 93 ? 14.25 -24.703 -17.875 1 97.19 93 GLU B CA 1
ATOM 2144 C C . GLU B 1 93 ? 14.516 -23.25 -18.266 1 97.19 93 GLU B C 1
ATOM 2146 O O . GLU B 1 93 ? 15.133 -22.5 -17.5 1 97.19 93 GLU B O 1
ATOM 2151 N N . GLN B 1 94 ? 14.047 -22.859 -19.359 1 96.69 94 GLN B N 1
ATOM 2152 C CA . GLN B 1 94 ? 14.32 -21.516 -19.859 1 96.69 94 GLN B CA 1
ATOM 2153 C C . GLN B 1 94 ? 13.633 -20.453 -19.016 1 96.69 94 GLN B C 1
ATOM 2155 O O . GLN B 1 94 ? 13.922 -19.266 -19.141 1 96.69 94 GLN B O 1
ATOM 2160 N N . TRP B 1 95 ? 12.711 -20.859 -18.141 1 98.06 95 TRP B N 1
ATOM 2161 C CA . TRP B 1 95 ? 11.984 -19.922 -17.297 1 98.06 95 TRP B CA 1
ATOM 2162 C C . TRP B 1 95 ? 12.805 -19.562 -16.062 1 98.06 95 TRP B C 1
ATOM 2164 O O . TRP B 1 95 ? 12.508 -18.578 -15.375 1 98.06 95 TRP B O 1
ATOM 2174 N N . GLN B 1 96 ? 13.812 -20.375 -15.805 1 97.75 96 GLN B N 1
ATOM 2175 C CA . GLN B 1 96 ? 14.594 -20.156 -14.594 1 97.75 96 GLN B CA 1
ATOM 2176 C C . GLN B 1 96 ? 15.211 -18.766 -14.578 1 97.75 96 GLN B C 1
ATOM 2178 O O . GLN B 1 96 ? 16 -18.422 -15.453 1 97.75 96 GLN B O 1
ATOM 2183 N N . GLY B 1 97 ? 14.797 -17.953 -13.602 1 97.75 97 GLY B N 1
ATOM 2184 C CA . GLY B 1 97 ? 15.328 -16.609 -13.453 1 97.75 97 GLY B CA 1
ATOM 2185 C C . GLY B 1 97 ? 14.781 -15.641 -14.484 1 97.75 97 GLY B C 1
ATOM 2186 O O . GLY B 1 97 ? 15.359 -14.57 -14.703 1 97.75 97 GLY B O 1
ATOM 2187 N N . GLN B 1 98 ? 13.688 -16.016 -15.125 1 98.12 98 GLN B N 1
ATOM 2188 C CA . GLN B 1 98 ? 13.211 -15.195 -16.234 1 98.12 98 GLN B CA 1
ATOM 2189 C C . GLN B 1 98 ? 11.766 -14.766 -16.016 1 98.12 98 GLN B C 1
ATOM 2191 O O . GLN B 1 98 ? 11.227 -13.977 -16.797 1 98.12 98 GLN B O 1
ATOM 2196 N N . VAL B 1 99 ? 11.195 -15.211 -14.961 1 98.69 99 VAL B N 1
ATOM 2197 C CA . VAL B 1 99 ? 9.781 -14.961 -14.719 1 98.69 99 VAL B CA 1
ATOM 2198 C C . VAL B 1 99 ? 9.586 -13.523 -14.242 1 98.69 99 VAL B C 1
ATOM 2200 O O . VAL B 1 99 ? 10.289 -13.062 -13.344 1 98.69 99 VAL B O 1
ATOM 2203 N N . GLY B 1 100 ? 8.602 -12.852 -14.8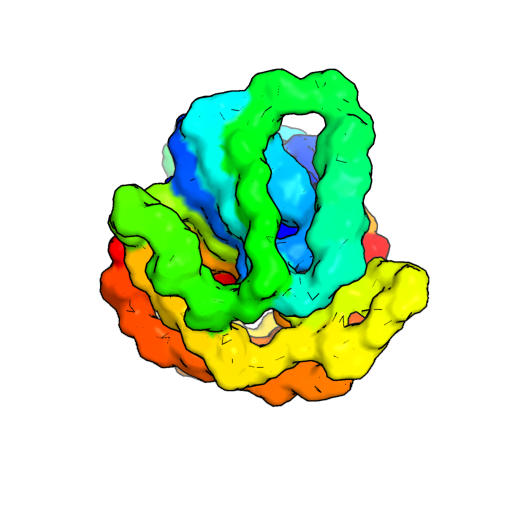28 1 98.62 100 GLY B N 1
ATOM 2204 C CA . GLY B 1 100 ? 8.367 -11.461 -14.484 1 98.62 100 GLY B CA 1
ATOM 2205 C C . GLY B 1 100 ? 7.449 -11.289 -13.289 1 98.62 100 GLY B C 1
ATOM 2206 O O . GLY B 1 100 ? 7.547 -10.297 -12.562 1 98.62 100 GLY B O 1
ATOM 2207 N N . ALA B 1 101 ? 6.535 -12.281 -13.172 1 98.81 101 ALA B N 1
ATOM 2208 C CA . ALA B 1 101 ? 5.594 -12.156 -12.062 1 98.81 101 ALA B CA 1
ATOM 2209 C C . ALA B 1 101 ? 5.027 -13.516 -11.664 1 98.81 101 ALA B C 1
ATOM 2211 O O . ALA B 1 101 ? 4.805 -14.375 -12.516 1 98.81 101 ALA B O 1
ATOM 2212 N N . VAL B 1 102 ? 4.816 -13.672 -10.383 1 98.88 102 VAL B N 1
ATOM 2213 C CA . VAL B 1 102 ? 4.086 -14.805 -9.812 1 98.88 102 VAL B CA 1
ATOM 2214 C C . VAL B 1 102 ? 2.984 -14.297 -8.883 1 98.88 102 VAL B C 1
ATOM 2216 O O . VAL B 1 102 ? 3.244 -13.492 -7.984 1 98.88 102 VAL B O 1
ATOM 2219 N N . MET B 1 103 ? 1.765 -14.773 -9.125 1 98.88 103 MET B N 1
ATOM 2220 C CA . MET B 1 103 ? 0.651 -14.328 -8.289 1 98.88 103 MET B CA 1
ATOM 2221 C C . MET B 1 103 ? 0.1 -15.484 -7.457 1 98.88 103 MET B C 1
ATOM 2223 O O . MET B 1 103 ? -0.077 -16.594 -7.965 1 98.88 103 MET B O 1
ATOM 2227 N N . PHE B 1 104 ? -0.102 -15.203 -6.176 1 98.5 104 PHE B N 1
ATOM 2228 C CA . PHE B 1 104 ? -0.792 -16.094 -5.258 1 98.5 104 PHE B CA 1
ATOM 2229 C C . PHE B 1 104 ? -2.07 -15.453 -4.73 1 98.5 104 PHE B C 1
ATOM 2231 O O . PHE B 1 104 ? -2.055 -14.312 -4.281 1 98.5 104 PHE B O 1
ATOM 2238 N N . ASN B 1 105 ? -3.139 -16.031 -4.883 1 96.38 105 ASN B N 1
ATOM 2239 C CA . ASN B 1 105 ? -4.367 -15.773 -4.141 1 96.38 105 ASN B CA 1
ATOM 2240 C C . ASN B 1 105 ? -4.73 -16.938 -3.227 1 96.38 105 ASN B C 1
ATOM 2242 O O . ASN B 1 105 ? -5.465 -17.844 -3.631 1 96.38 105 ASN B O 1
ATOM 2246 N N . LEU B 1 106 ? -4.25 -16.891 -1.99 1 94.81 106 LEU B N 1
ATOM 2247 C CA . LEU B 1 106 ? -4.273 -18.047 -1.115 1 94.81 106 LEU B CA 1
ATOM 2248 C C . LEU B 1 106 ? -5.68 -18.312 -0.583 1 94.81 106 LEU B C 1
ATOM 2250 O O . LEU B 1 106 ? -6.594 -17.516 -0.83 1 94.81 106 LEU B O 1
ATOM 2254 N N . GLY B 1 107 ? -5.793 -19.406 0.126 1 90.25 107 GLY B N 1
ATOM 2255 C CA . GLY B 1 107 ? -7.086 -19.781 0.676 1 90.25 107 GLY B CA 1
ATOM 2256 C C . GLY B 1 107 ? -7.742 -20.938 -0.061 1 90.25 107 GLY B C 1
ATOM 2257 O O . GLY B 1 107 ? -7.121 -21.969 -0.272 1 90.25 107 GLY B O 1
ATOM 2258 N N . TYR B 1 108 ? -9.102 -20.672 -0.391 1 84.31 108 TYR B N 1
ATOM 2259 C CA . TYR B 1 108 ? -9.867 -21.781 -0.968 1 84.31 108 TYR B CA 1
ATOM 2260 C C . TYR B 1 108 ? -10.516 -21.359 -2.285 1 84.31 108 TYR B C 1
ATOM 2262 O O . TYR B 1 108 ? -10.523 -20.172 -2.629 1 84.31 108 TYR B O 1
ATOM 2270 N N . LEU B 1 109 ? -10.93 -22.344 -3.07 1 86.38 109 LEU B N 1
ATOM 2271 C CA . LEU B 1 109 ? -11.641 -22.109 -4.32 1 86.38 109 LEU B CA 1
ATOM 2272 C C . LEU B 1 109 ? -13.062 -21.625 -4.055 1 86.38 109 LEU B C 1
ATOM 2274 O O . LEU B 1 109 ? -13.898 -22.391 -3.551 1 86.38 109 LEU B O 1
ATOM 2278 N N . PRO B 1 110 ? -13.367 -20.359 -4.406 1 81.81 110 PRO B N 1
ATOM 2279 C CA . PRO B 1 110 ? -14.719 -19.844 -4.184 1 81.81 110 PRO B CA 1
ATOM 2280 C C . PRO B 1 110 ? -15.688 -20.234 -5.297 1 81.81 110 PRO B C 1
ATOM 2282 O O . PRO B 1 110 ? -16 -19.406 -6.16 1 81.81 110 PRO B O 1
ATOM 2285 N N . ALA B 1 111 ? -16.094 -21.406 -5.473 1 85.56 111 ALA B N 1
ATOM 2286 C CA . ALA B 1 111 ? -17.016 -21.875 -6.516 1 85.56 111 ALA B CA 1
ATOM 2287 C C . ALA B 1 111 ? -18.078 -22.797 -5.941 1 85.56 111 ALA B C 1
ATOM 2289 O O . ALA B 1 111 ? -17.844 -23.484 -4.945 1 85.56 111 ALA B O 1
ATOM 2290 N N . GLU B 1 112 ? -19.203 -22.672 -6.617 1 82.38 112 GLU B N 1
ATOM 2291 C CA . GLU B 1 112 ? -20.266 -23.578 -6.234 1 82.38 112 GLU B CA 1
ATOM 2292 C C . GLU B 1 112 ? -19.828 -25.031 -6.391 1 82.38 112 GLU B C 1
ATOM 2294 O O . GLU B 1 112 ? -19.234 -25.406 -7.402 1 82.38 112 GLU B O 1
ATOM 2299 N N . GLY B 1 113 ? -20.016 -25.828 -5.324 1 78.88 113 GLY B N 1
ATOM 2300 C CA . GLY B 1 113 ? -19.703 -27.25 -5.395 1 78.88 113 GLY B CA 1
ATOM 2301 C C . GLY B 1 113 ? -18.25 -27.562 -5.062 1 78.88 113 GLY B C 1
ATOM 2302 O O . GLY B 1 113 ? -17.875 -28.719 -4.953 1 78.88 113 GLY B O 1
ATOM 2303 N N . ALA B 1 114 ? -17.5 -26.5 -4.98 1 80.5 114 ALA B N 1
ATOM 2304 C CA . ALA B 1 114 ? -16.094 -26.719 -4.645 1 80.5 114 ALA B CA 1
ATOM 2305 C C . ALA B 1 114 ? -15.938 -27.172 -3.199 1 80.5 114 ALA B C 1
ATOM 2307 O O . ALA B 1 114 ? -16.781 -26.891 -2.354 1 80.5 114 ALA B O 1
ATOM 2308 N N . ASP B 1 115 ? -14.977 -27.969 -2.891 1 79.12 115 ASP B N 1
ATOM 2309 C CA . ASP B 1 115 ? -14.641 -28.422 -1.546 1 79.12 115 ASP B CA 1
ATOM 2310 C C . ASP B 1 115 ? -13.93 -27.328 -0.756 1 79.12 115 ASP B C 1
ATOM 2312 O O . ASP B 1 115 ? -12.727 -27.125 -0.916 1 79.12 115 ASP B O 1
ATOM 2316 N N . ALA B 1 116 ? -14.625 -26.812 0.115 1 77.31 116 ALA B N 1
ATOM 2317 C CA . ALA B 1 116 ? -14.117 -25.672 0.866 1 77.31 116 ALA B CA 1
ATOM 2318 C C . ALA B 1 116 ? -13.016 -26.094 1.833 1 77.31 116 ALA B C 1
ATOM 2320 O O . ALA B 1 116 ? -12.297 -25.25 2.375 1 77.31 116 ALA B O 1
ATOM 2321 N N . SER B 1 117 ? -12.875 -27.328 2.039 1 78.44 117 SER B N 1
ATOM 2322 C CA . SER B 1 117 ? -11.852 -27.828 2.955 1 78.44 117 SER B CA 1
ATOM 2323 C C . SER B 1 117 ? -10.484 -27.875 2.285 1 78.44 117 SER B C 1
ATOM 2325 O O . SER B 1 117 ? -9.461 -28 2.961 1 78.44 117 SER B O 1
ATOM 2327 N N . VAL B 1 118 ? -10.5 -27.844 0.992 1 82.75 118 VAL B N 1
ATOM 2328 C CA . VAL B 1 118 ? -9.227 -27.781 0.277 1 82.75 118 VAL B CA 1
ATOM 2329 C C . VAL B 1 118 ? -8.703 -26.359 0.269 1 82.75 118 VAL B C 1
ATOM 2331 O O . VAL B 1 118 ? -9.25 -25.5 -0.43 1 82.75 118 VAL B O 1
ATOM 2334 N N . ILE B 1 119 ? -7.734 -26.109 1.095 1 83.62 119 ILE B N 1
ATOM 2335 C CA . ILE B 1 119 ? -7.152 -24.781 1.271 1 83.62 119 ILE B CA 1
ATOM 2336 C C . ILE B 1 119 ? -5.641 -24.859 1.059 1 83.62 119 ILE B C 1
ATOM 2338 O O . ILE B 1 119 ? -5.059 -25.938 1.037 1 83.62 119 ILE B O 1
ATOM 2342 N N . THR B 1 120 ? -5.039 -23.766 0.744 1 85.56 120 THR B N 1
ATOM 2343 C CA . THR B 1 120 ? -3.58 -23.734 0.72 1 85.56 120 THR B CA 1
ATOM 2344 C C . THR B 1 120 ? -3.012 -24.016 2.107 1 85.56 120 THR B C 1
ATOM 2346 O O . THR B 1 120 ? -3.598 -23.625 3.117 1 85.56 120 THR B O 1
ATOM 2349 N N . LEU B 1 121 ? -1.881 -24.672 2.08 1 87.75 121 LEU B N 1
ATOM 2350 C CA . LEU B 1 121 ? -1.26 -25.062 3.338 1 87.75 121 LEU B CA 1
ATOM 2351 C C . LEU B 1 121 ? 0.043 -24.312 3.566 1 87.75 121 LEU B C 1
ATOM 2353 O O . LEU B 1 121 ? 0.757 -24 2.611 1 87.75 121 LEU B O 1
ATOM 2357 N N . THR B 1 122 ? 0.334 -24.125 4.832 1 88.25 122 THR B N 1
ATOM 2358 C CA . THR B 1 122 ? 1.479 -23.328 5.254 1 88.25 122 THR B CA 1
ATOM 2359 C C . THR B 1 122 ? 2.764 -23.844 4.605 1 88.25 122 THR B C 1
ATOM 2361 O O . THR B 1 122 ? 3.492 -23.078 3.971 1 88.25 122 THR B O 1
ATOM 2364 N N . ASP B 1 123 ? 2.996 -25.156 4.68 1 91.69 123 ASP B N 1
ATOM 2365 C CA . ASP B 1 123 ? 4.254 -25.719 4.191 1 91.69 123 ASP B CA 1
ATOM 2366 C C . ASP B 1 123 ? 4.367 -25.578 2.676 1 91.69 123 ASP B C 1
ATOM 2368 O O . ASP B 1 123 ? 5.402 -25.141 2.164 1 91.69 123 ASP B O 1
ATOM 2372 N N . SER B 1 124 ? 3.332 -25.922 1.997 1 94.5 124 SER B N 1
ATOM 2373 C CA . SER B 1 124 ? 3.383 -25.812 0.542 1 94.5 124 SER B CA 1
ATOM 2374 C C . SER B 1 124 ? 3.484 -24.359 0.097 1 94.5 124 SER B C 1
ATOM 2376 O O . SER B 1 124 ? 4.148 -24.062 -0.896 1 94.5 124 SER B O 1
ATOM 2378 N N . THR B 1 125 ? 2.824 -23.484 0.89 1 96.56 125 THR B N 1
ATOM 2379 C CA . THR B 1 125 ? 2.857 -22.078 0.546 1 96.56 125 THR B CA 1
ATOM 2380 C C . THR B 1 125 ? 4.273 -21.516 0.674 1 96.56 125 THR B C 1
ATOM 2382 O O . THR B 1 125 ? 4.77 -20.844 -0.237 1 96.56 125 THR B O 1
ATOM 2385 N N . ILE B 1 126 ? 4.957 -21.844 1.714 1 97.75 126 ILE B N 1
ATOM 2386 C CA . ILE B 1 126 ? 6.32 -21.359 1.912 1 97.75 126 ILE B CA 1
ATOM 2387 C C . ILE B 1 126 ? 7.234 -21.922 0.828 1 97.75 126 ILE B C 1
ATOM 2389 O O . ILE B 1 126 ? 8.023 -21.188 0.227 1 97.75 126 ILE B O 1
ATOM 2393 N N . GLY B 1 127 ? 7.07 -23.25 0.576 1 97.81 127 GLY B N 1
ATOM 2394 C CA . GLY B 1 127 ? 7.832 -23.859 -0.503 1 97.81 127 GLY B CA 1
ATOM 2395 C C . GLY B 1 127 ? 7.59 -23.203 -1.848 1 97.81 127 GLY B C 1
ATOM 2396 O O . GLY B 1 127 ? 8.523 -23.016 -2.629 1 97.81 127 GLY B O 1
ATOM 2397 N N . ALA B 1 128 ? 6.379 -22.859 -2.08 1 98.5 128 ALA B N 1
ATOM 2398 C CA . ALA B 1 128 ? 6.02 -22.234 -3.344 1 98.5 128 ALA B CA 1
ATOM 2399 C C . ALA B 1 128 ? 6.613 -20.828 -3.447 1 98.5 128 ALA B C 1
ATOM 2401 O O . ALA B 1 128 ? 7.066 -20.422 -4.52 1 98.5 128 ALA B O 1
ATOM 2402 N N . LEU B 1 129 ? 6.59 -20.078 -2.387 1 98.56 129 LEU B N 1
ATOM 2403 C CA . LEU B 1 129 ? 7.164 -18.75 -2.369 1 98.56 129 LEU B CA 1
ATOM 2404 C C . LEU B 1 129 ? 8.664 -18.797 -2.621 1 98.56 129 LEU B C 1
ATOM 2406 O O . LEU B 1 129 ? 9.203 -17.969 -3.363 1 98.56 129 LEU B O 1
ATOM 2410 N N . GLU B 1 130 ? 9.297 -19.766 -2.055 1 98 130 GLU B N 1
ATOM 2411 C CA . GLU B 1 130 ? 10.727 -19.953 -2.287 1 98 130 GLU B CA 1
ATOM 2412 C C . GLU B 1 130 ? 11.008 -20.281 -3.752 1 98 130 GLU B C 1
ATOM 2414 O O . GLU B 1 130 ? 11.906 -19.688 -4.363 1 98 130 GLU B O 1
ATOM 2419 N N . ALA B 1 131 ? 10.273 -21.203 -4.246 1 98.44 131 ALA B N 1
ATOM 2420 C CA . ALA B 1 131 ? 10.414 -21.578 -5.648 1 98.44 131 ALA B CA 1
ATOM 2421 C C . ALA B 1 131 ? 10.188 -20.391 -6.566 1 98.44 131 ALA B C 1
ATOM 2423 O O . ALA B 1 131 ? 10.961 -20.156 -7.5 1 98.44 131 ALA B O 1
ATOM 2424 N N . ALA B 1 132 ? 9.133 -19.609 -6.266 1 98.75 132 ALA B N 1
ATOM 2425 C CA . ALA B 1 132 ? 8.797 -18.422 -7.059 1 98.75 132 ALA B CA 1
ATOM 2426 C C . ALA B 1 132 ? 9.93 -17.422 -7.059 1 98.75 132 ALA B C 1
ATOM 2428 O O . ALA B 1 132 ? 10.289 -16.875 -8.102 1 98.75 132 ALA B O 1
ATOM 2429 N N . LEU B 1 133 ? 10.477 -17.188 -5.91 1 98.44 133 LEU B N 1
ATOM 2430 C CA . LEU B 1 133 ? 11.57 -16.234 -5.789 1 98.44 133 LEU B CA 1
ATOM 2431 C C . LEU B 1 133 ? 12.758 -16.656 -6.652 1 98.44 133 LEU B C 1
ATOM 2433 O O . LEU B 1 133 ? 13.398 -15.812 -7.285 1 98.44 133 LEU B O 1
ATOM 2437 N N . GL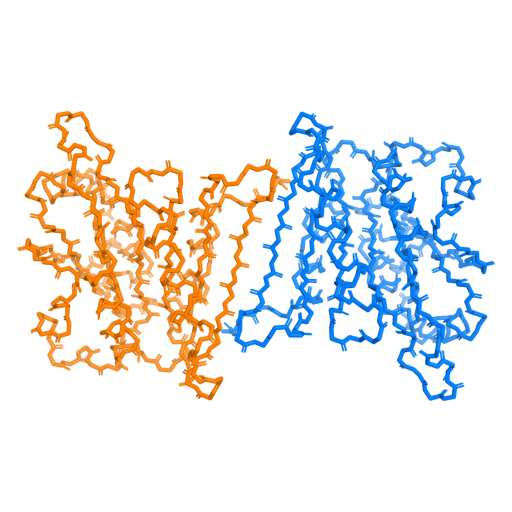Y B 1 134 ? 13.008 -17.922 -6.688 1 97.88 134 GLY B N 1
ATOM 2438 C CA . GLY B 1 134 ? 14.086 -18.453 -7.512 1 97.88 134 GLY B CA 1
ATOM 2439 C C . GLY B 1 134 ? 13.828 -18.297 -9 1 97.88 134 GLY B C 1
ATOM 2440 O O . GLY B 1 134 ? 14.766 -18.109 -9.773 1 97.88 134 GLY B O 1
ATOM 2441 N N . LEU B 1 135 ? 12.625 -18.312 -9.383 1 98.62 135 LEU B N 1
ATOM 2442 C CA . LEU B 1 135 ? 12.25 -18.281 -10.797 1 98.62 135 LEU B CA 1
ATOM 2443 C C . LEU B 1 135 ? 12.211 -16.844 -11.305 1 98.62 135 LEU B C 1
ATOM 2445 O O . LEU B 1 135 ? 12.258 -16.609 -12.516 1 98.62 135 LEU B O 1
ATOM 2449 N N . LEU B 1 136 ? 12.094 -15.867 -10.43 1 98.44 136 LEU B N 1
ATOM 2450 C CA . LEU B 1 136 ? 11.938 -14.469 -10.812 1 98.44 136 LEU B CA 1
ATOM 2451 C C . LEU B 1 136 ? 13.211 -13.938 -11.469 1 98.44 136 LEU B C 1
ATOM 2453 O O . LEU B 1 136 ? 14.312 -14.266 -11.031 1 98.44 136 LEU B O 1
ATOM 2457 N N . ARG B 1 137 ? 13.047 -13.148 -12.461 1 98.06 137 ARG B N 1
ATOM 2458 C CA . ARG B 1 137 ? 14.141 -12.297 -12.922 1 98.06 137 ARG B CA 1
ATOM 2459 C C . ARG B 1 137 ? 14.383 -11.148 -11.953 1 98.06 137 ARG B C 1
ATOM 2461 O O . ARG B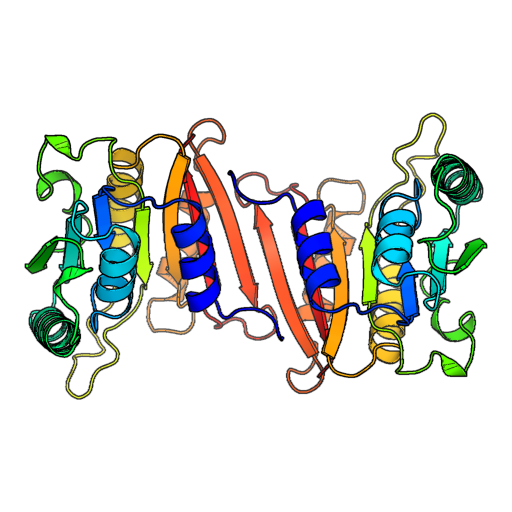 1 137 ? 13.523 -10.828 -11.125 1 98.06 137 ARG B O 1
ATOM 2468 N N . PRO B 1 138 ? 15.57 -10.539 -12.07 1 97.25 138 PRO B N 1
ATOM 2469 C CA . PRO B 1 138 ? 15.734 -9.312 -11.297 1 97.25 138 PRO B CA 1
ATOM 2470 C C . PRO B 1 138 ? 14.617 -8.297 -11.555 1 97.25 138 PRO B C 1
ATOM 2472 O O . PRO B 1 138 ? 14.203 -8.117 -12.703 1 97.25 138 PRO B O 1
ATOM 2475 N N . ARG B 1 139 ? 14.086 -7.781 -10.516 1 97 139 ARG B N 1
ATOM 2476 C CA . ARG B 1 139 ? 13.023 -6.781 -10.539 1 97 139 ARG B CA 1
ATOM 2477 C C . ARG B 1 139 ? 11.672 -7.426 -10.844 1 97 139 ARG B C 1
ATOM 2479 O O . ARG B 1 139 ? 10.68 -6.727 -11.07 1 97 139 ARG B O 1
ATOM 2486 N N . GLY B 1 140 ? 11.672 -8.781 -10.93 1 98.31 140 GLY B N 1
ATOM 2487 C CA . GLY B 1 140 ? 10.391 -9.484 -10.961 1 98.31 140 GLY B CA 1
ATOM 2488 C C . GLY B 1 140 ? 9.641 -9.414 -9.648 1 98.31 140 GLY B C 1
ATOM 2489 O O . GLY B 1 140 ? 10.203 -9.023 -8.625 1 98.31 140 GLY B O 1
ATOM 2490 N N . ILE B 1 141 ? 8.352 -9.859 -9.695 1 98.69 141 ILE B N 1
ATOM 2491 C CA . ILE B 1 141 ? 7.539 -9.617 -8.508 1 98.69 141 ILE B CA 1
ATOM 2492 C C . ILE B 1 141 ? 6.723 -10.859 -8.172 1 98.69 141 ILE B C 1
ATOM 2494 O O . ILE B 1 141 ? 6.285 -11.586 -9.062 1 98.69 141 ILE B O 1
ATOM 2498 N N . ILE B 1 142 ? 6.59 -11.078 -6.859 1 98.81 142 ILE B N 1
ATOM 2499 C CA . ILE B 1 142 ? 5.598 -11.992 -6.305 1 98.81 142 ILE B CA 1
ATOM 2500 C C . ILE B 1 142 ? 4.504 -11.203 -5.59 1 98.81 142 ILE B C 1
ATOM 2502 O O . ILE B 1 142 ? 4.801 -10.258 -4.852 1 98.81 142 ILE B O 1
ATOM 2506 N N . THR B 1 143 ? 3.264 -11.461 -5.871 1 98.88 143 THR B N 1
ATOM 2507 C CA . THR B 1 143 ? 2.174 -10.961 -5.043 1 98.88 143 THR B CA 1
ATOM 2508 C C . THR B 1 143 ? 1.417 -12.117 -4.391 1 98.88 143 THR B C 1
ATOM 2510 O O . THR B 1 143 ? 1.156 -13.133 -5.035 1 98.88 143 THR B O 1
ATOM 2513 N N . ALA B 1 144 ? 1.085 -11.969 -3.129 1 98.69 144 ALA B N 1
ATOM 2514 C CA . ALA B 1 144 ? 0.333 -12.977 -2.385 1 98.69 144 ALA B CA 1
ATOM 2515 C C . ALA B 1 144 ? -0.786 -12.336 -1.569 1 98.69 144 ALA B C 1
ATOM 2517 O O . ALA B 1 144 ? -0.527 -11.5 -0.698 1 98.69 144 ALA B O 1
ATOM 2518 N N . VAL B 1 145 ? -2.002 -12.672 -1.891 1 98.12 145 VAL B N 1
ATOM 2519 C CA . VAL B 1 145 ? -3.141 -12.273 -1.069 1 98.12 145 VAL B CA 1
ATOM 2520 C C . VAL B 1 145 ? -3.418 -13.344 -0.016 1 98.12 145 VAL B C 1
ATOM 2522 O O . VAL B 1 145 ? -3.602 -14.516 -0.346 1 98.12 145 VAL B O 1
ATOM 2525 N N . LEU B 1 146 ? -3.42 -12.93 1.245 1 97.06 146 LEU B N 1
ATOM 2526 C CA . LEU B 1 146 ? -3.611 -13.844 2.365 1 97.06 146 LEU B CA 1
ATOM 2527 C C . LEU B 1 146 ? -4.945 -13.578 3.059 1 97.06 146 LEU B C 1
ATOM 2529 O O . LEU B 1 146 ? -5.406 -12.438 3.117 1 97.06 146 LEU B O 1
ATOM 2533 N N . TYR B 1 147 ? -5.492 -14.656 3.588 1 94.06 147 TYR B N 1
ATOM 2534 C CA . TYR B 1 147 ? -6.797 -14.633 4.238 1 94.06 147 TYR B CA 1
ATOM 2535 C C . TYR B 1 147 ? -6.711 -15.188 5.652 1 94.06 147 TYR B C 1
ATOM 2537 O O . TYR B 1 147 ? -7.09 -16.344 5.898 1 94.06 147 TYR B O 1
ATOM 2545 N N . PRO B 1 148 ? -6.414 -14.336 6.609 1 93 148 PRO B N 1
ATOM 2546 C CA . PRO B 1 148 ? -6.266 -14.844 7.977 1 93 148 PRO B CA 1
ATOM 2547 C C . PRO B 1 148 ? -7.59 -15.297 8.586 1 93 148 PRO B C 1
ATOM 2549 O O . PRO B 1 148 ? -7.602 -16.031 9.578 1 93 148 PRO B O 1
ATOM 2552 N N . GLY B 1 149 ? -8.68 -14.859 8.094 1 88.44 149 GLY B N 1
ATOM 2553 C CA . GLY B 1 149 ? -9.992 -15.141 8.664 1 88.44 149 GLY B CA 1
ATOM 2554 C C . GLY B 1 149 ? -10.5 -16.531 8.328 1 88.44 149 GLY B C 1
ATOM 2555 O O . GLY B 1 149 ? -11.438 -17.016 8.961 1 88.44 149 GLY B O 1
ATOM 2556 N N . HIS B 1 150 ? -9.93 -17.172 7.371 1 82.31 150 HIS B N 1
ATOM 2557 C CA . HIS B 1 150 ? -10.328 -18.531 6.988 1 82.31 150 HIS B CA 1
ATOM 2558 C C . HIS B 1 150 ? -9.703 -19.562 7.906 1 82.31 150 HIS B C 1
ATOM 2560 O O . HIS B 1 150 ? -8.75 -19.266 8.633 1 82.31 150 HIS B O 1
ATOM 2566 N N . GLU B 1 151 ? -10.359 -20.75 7.93 1 80.12 151 GLU B N 1
ATOM 2567 C CA . GLU B 1 151 ? -9.758 -21.828 8.711 1 80.12 151 GLU B CA 1
ATOM 2568 C C . GLU B 1 151 ? -8.32 -22.094 8.258 1 80.12 151 GLU B C 1
ATOM 2570 O O . GLU B 1 151 ? -8.07 -22.297 7.066 1 80.12 151 GLU B O 1
ATOM 2575 N N . GLY B 1 152 ? -7.395 -22.078 9.172 1 82 152 GLY B N 1
ATOM 2576 C CA . GLY B 1 152 ? -5.992 -22.281 8.844 1 82 152 GLY B CA 1
ATOM 2577 C C . GLY B 1 152 ? -5.32 -21.047 8.281 1 82 152 GLY B C 1
ATOM 2578 O O . GLY B 1 152 ? -4.098 -21.016 8.125 1 82 152 GLY B O 1
ATOM 2579 N N . GLY B 1 153 ? -6.145 -20.094 8.031 1 88.56 153 GLY B N 1
ATOM 2580 C CA . GLY B 1 153 ? -5.648 -18.891 7.375 1 88.56 153 GLY B CA 1
ATOM 2581 C C . GLY B 1 153 ? -4.719 -18.078 8.25 1 88.56 153 GLY B C 1
ATOM 2582 O O . GLY B 1 153 ? -3.732 -17.516 7.766 1 88.56 153 GLY B O 1
ATOM 2583 N N . ALA B 1 154 ? -5.02 -18.094 9.523 1 91.81 154 ALA B N 1
ATOM 2584 C CA . ALA B 1 154 ? -4.207 -17.312 10.445 1 91.81 154 ALA B CA 1
ATOM 2585 C C . ALA B 1 154 ? -2.793 -17.875 10.547 1 91.81 154 ALA B C 1
ATOM 2587 O O . ALA B 1 154 ? -1.814 -17.125 10.508 1 91.81 154 ALA B O 1
ATOM 2588 N N . GLN B 1 155 ? -2.654 -19.172 10.633 1 93.06 155 GLN B N 1
ATOM 2589 C CA . GLN B 1 155 ? -1.354 -19.828 10.711 1 93.06 155 GLN B CA 1
ATOM 2590 C C . GLN B 1 155 ? -0.548 -19.609 9.43 1 93.06 155 GLN B C 1
ATOM 2592 O O . GLN B 1 155 ? 0.651 -19.328 9.492 1 93.06 155 GLN B O 1
ATOM 2597 N N . GLU B 1 156 ? -1.183 -19.766 8.336 1 94.5 156 GLU B N 1
ATOM 2598 C CA . GLU B 1 156 ? -0.536 -19.547 7.043 1 94.5 156 GLU B CA 1
ATOM 2599 C C . GLU B 1 156 ? -0.047 -18.109 6.91 1 94.5 156 GLU B C 1
ATOM 2601 O O . GLU B 1 156 ? 1.093 -17.875 6.508 1 94.5 156 GLU B O 1
ATOM 2606 N N . ALA B 1 157 ? -0.9 -17.203 7.316 1 95.62 157 ALA B N 1
ATOM 2607 C CA . ALA B 1 157 ? -0.553 -15.789 7.25 1 95.62 157 ALA B CA 1
ATOM 2608 C C . ALA B 1 157 ? 0.654 -15.477 8.133 1 95.62 157 ALA B C 1
ATOM 2610 O O . ALA B 1 157 ? 1.589 -14.797 7.699 1 95.62 157 ALA B O 1
ATOM 2611 N N . ASP B 1 158 ? 0.655 -16.016 9.312 1 95.88 158 ASP B N 1
ATOM 2612 C CA . ASP B 1 158 ? 1.757 -15.781 10.25 1 95.88 158 ASP B CA 1
ATOM 2613 C C . ASP B 1 158 ? 3.066 -16.344 9.695 1 95.88 158 ASP B C 1
ATOM 2615 O O . ASP B 1 158 ? 4.113 -15.688 9.797 1 95.88 158 ASP B O 1
ATOM 2619 N N . ALA B 1 159 ? 2.99 -17.5 9.109 1 96.69 159 ALA B N 1
ATOM 2620 C CA . ALA B 1 159 ? 4.184 -18.141 8.555 1 96.69 159 ALA B CA 1
ATOM 2621 C C . ALA B 1 159 ? 4.734 -17.359 7.375 1 96.69 159 ALA B C 1
ATOM 2623 O O . ALA B 1 159 ? 5.949 -17.172 7.25 1 96.69 159 ALA B O 1
ATOM 2624 N N . VAL B 1 160 ? 3.852 -16.922 6.531 1 97.62 160 VAL B N 1
ATOM 2625 C CA . VAL B 1 160 ? 4.266 -16.156 5.363 1 97.62 160 VAL B CA 1
ATOM 2626 C C . VAL B 1 160 ? 4.902 -14.836 5.809 1 97.62 160 VAL B C 1
ATOM 2628 O O . VAL B 1 160 ? 5.949 -14.438 5.293 1 97.62 160 VAL B O 1
ATOM 2631 N N . LEU B 1 161 ? 4.27 -14.172 6.809 1 96.94 161 LEU B N 1
ATOM 2632 C CA . LEU B 1 161 ? 4.809 -12.922 7.328 1 96.94 161 LEU B CA 1
ATOM 2633 C C . LEU B 1 161 ? 6.191 -13.133 7.93 1 96.94 161 LEU B C 1
ATOM 2635 O O . LEU B 1 161 ? 7.098 -12.328 7.719 1 96.94 161 LEU B O 1
ATOM 2639 N N . ALA B 1 162 ? 6.348 -14.203 8.648 1 97.31 162 ALA B N 1
ATOM 2640 C CA . ALA B 1 162 ? 7.641 -14.523 9.258 1 97.31 162 ALA B CA 1
ATOM 2641 C C . ALA B 1 162 ? 8.695 -14.773 8.188 1 97.31 162 ALA B C 1
ATOM 2643 O O . ALA B 1 162 ? 9.812 -14.258 8.273 1 97.31 162 ALA B O 1
ATOM 2644 N N . TRP B 1 163 ? 8.359 -15.555 7.215 1 97.88 163 TRP B N 1
ATOM 2645 C CA . TRP B 1 163 ? 9.273 -15.859 6.121 1 97.88 163 TRP B CA 1
ATOM 2646 C C . TRP B 1 163 ? 9.688 -14.586 5.387 1 97.88 163 TRP B C 1
ATOM 2648 O O . TRP B 1 163 ? 10.875 -14.359 5.141 1 97.88 163 TRP B O 1
ATOM 2658 N N . CYS B 1 164 ? 8.711 -13.734 5.078 1 97.62 164 CYS B N 1
ATOM 2659 C CA . CYS B 1 164 ? 8.945 -12.484 4.371 1 97.62 164 CYS B CA 1
ATOM 2660 C C . CYS B 1 164 ? 9.867 -11.57 5.176 1 97.62 164 CYS B C 1
ATOM 2662 O O . CYS B 1 164 ? 10.773 -10.953 4.621 1 97.62 164 CYS B O 1
ATOM 2664 N N . SER B 1 165 ? 9.602 -11.469 6.457 1 97.06 165 SER B N 1
ATOM 2665 C CA . SER B 1 165 ? 10.367 -10.586 7.328 1 97.06 165 SER B CA 1
ATOM 2666 C C . SER B 1 165 ? 11.812 -11.047 7.453 1 97.06 165 SER B C 1
ATOM 2668 O O . SER B 1 165 ? 12.711 -10.242 7.723 1 97.06 165 SER B O 1
ATOM 2670 N N . ALA B 1 166 ? 12.039 -12.312 7.191 1 96.94 166 ALA B N 1
ATOM 2671 C CA . ALA B 1 166 ? 13.367 -12.891 7.359 1 96.94 166 ALA B CA 1
ATOM 2672 C C . ALA B 1 166 ? 14.148 -12.852 6.055 1 96.94 166 ALA B C 1
ATOM 2674 O O . ALA B 1 166 ? 15.352 -13.133 6.035 1 96.94 166 ALA B O 1
ATOM 2675 N N . LEU B 1 167 ? 13.492 -12.562 4.922 1 97.25 167 LEU B N 1
ATOM 2676 C CA . LEU B 1 167 ? 14.18 -12.5 3.635 1 97.25 167 LEU B CA 1
ATOM 2677 C C . LEU B 1 167 ? 15.289 -11.453 3.658 1 97.25 167 LEU B C 1
ATOM 2679 O O . LEU B 1 167 ? 15.062 -10.32 4.086 1 97.25 167 LEU B O 1
ATOM 2683 N N . PRO B 1 168 ? 16.516 -11.805 3.217 1 96.31 168 PRO B N 1
ATOM 2684 C CA . PRO B 1 168 ? 17.594 -10.812 3.16 1 96.31 168 PRO B CA 1
ATOM 2685 C C . PRO B 1 168 ? 17.266 -9.633 2.246 1 96.31 168 PRO B C 1
ATOM 2687 O O . PRO B 1 168 ? 16.766 -9.828 1.136 1 96.31 168 PRO B O 1
ATOM 2690 N N . VAL B 1 169 ? 17.594 -8.438 2.723 1 94.25 169 VAL B N 1
ATOM 2691 C CA . VAL B 1 169 ? 17.234 -7.203 2.033 1 94.25 169 VAL B CA 1
ATOM 2692 C C . VAL B 1 169 ? 18.016 -7.094 0.725 1 94.25 169 VAL B C 1
ATOM 2694 O O . VAL B 1 169 ? 17.625 -6.34 -0.174 1 94.25 169 VAL B O 1
ATOM 2697 N N . ASP B 1 170 ? 19.078 -7.789 0.601 1 95.5 170 ASP B N 1
ATOM 2698 C CA . ASP B 1 170 ? 19.859 -7.75 -0.632 1 95.5 170 ASP B CA 1
ATOM 2699 C C . ASP B 1 170 ? 19.297 -8.719 -1.668 1 95.5 170 ASP B C 1
ATOM 2701 O O . ASP B 1 170 ? 19.656 -8.664 -2.844 1 95.5 170 ASP B O 1
ATOM 2705 N N . GLN B 1 171 ? 18.328 -9.57 -1.276 1 96.56 171 GLN B N 1
ATOM 2706 C CA . GLN B 1 171 ? 17.719 -10.516 -2.197 1 96.56 171 GLN B CA 1
ATOM 2707 C C . GLN B 1 171 ? 16.359 -10.008 -2.695 1 96.56 171 GLN B C 1
ATOM 2709 O O . GLN B 1 171 ? 15.992 -10.234 -3.85 1 96.56 171 GLN B O 1
ATOM 2714 N N . ALA B 1 172 ? 15.656 -9.375 -1.762 1 97.75 172 ALA B N 1
ATOM 2715 C CA . ALA B 1 172 ? 14.305 -8.945 -2.123 1 97.75 172 ALA B CA 1
ATOM 2716 C C . ALA B 1 172 ? 13.844 -7.793 -1.245 1 97.75 172 ALA B C 1
ATOM 2718 O O . ALA B 1 172 ? 14.383 -7.57 -0.159 1 97.75 172 ALA B O 1
ATOM 2719 N N . GLN B 1 173 ? 12.945 -7.047 -1.743 1 97.31 173 GLN B N 1
ATOM 2720 C CA . GLN B 1 173 ? 12.172 -6.082 -0.973 1 97.31 173 GLN B CA 1
ATOM 2721 C C . GLN B 1 173 ? 10.742 -6.566 -0.767 1 97.31 173 GLN B C 1
ATOM 2723 O O . GLN B 1 173 ? 10.109 -7.082 -1.696 1 97.31 173 GLN B O 1
ATOM 2728 N N . VAL B 1 174 ? 10.234 -6.438 0.479 1 98.25 174 VAL B N 1
ATOM 2729 C CA . VAL B 1 174 ? 8.906 -6.953 0.793 1 98.25 174 VAL B CA 1
ATOM 2730 C C . VAL B 1 174 ? 8.031 -5.824 1.331 1 98.25 174 VAL B C 1
ATOM 2732 O O . VAL B 1 174 ? 8.438 -5.09 2.232 1 98.25 174 VAL B O 1
ATOM 2735 N N . VAL B 1 175 ? 6.828 -5.75 0.796 1 98.19 175 VAL B N 1
ATOM 2736 C CA . VAL B 1 175 ? 5.875 -4.734 1.239 1 98.19 175 VAL B CA 1
ATOM 2737 C C . VAL B 1 175 ? 4.531 -5.387 1.548 1 98.19 175 VAL B C 1
ATOM 2739 O O . VAL B 1 175 ? 4.113 -6.32 0.859 1 98.19 175 VAL B O 1
ATOM 2742 N N . MET B 1 176 ? 3.881 -4.859 2.576 1 98.12 176 MET B N 1
ATOM 2743 C CA . MET B 1 176 ? 2.533 -5.281 2.945 1 98.12 176 MET B CA 1
ATOM 2744 C C . MET B 1 176 ? 1.529 -4.152 2.73 1 98.12 176 MET B C 1
ATOM 2746 O O . MET B 1 176 ? 1.818 -2.996 3.033 1 98.12 176 MET B O 1
ATOM 2750 N N . TYR B 1 177 ? 0.409 -4.441 2.154 1 98.44 177 TYR B N 1
ATOM 2751 C CA . TYR B 1 177 ? -0.774 -3.602 2.006 1 98.44 177 TYR B CA 1
ATOM 2752 C C . TYR B 1 177 ? -1.978 -4.227 2.701 1 98.44 177 TYR B C 1
ATOM 2754 O O . TYR B 1 177 ? -2.436 -5.301 2.312 1 98.44 177 TYR B O 1
ATOM 2762 N N . ARG B 1 178 ? -2.568 -3.473 3.783 1 97.56 178 ARG B N 1
ATOM 2763 C CA . ARG B 1 178 ? -3.559 -4.129 4.633 1 97.56 178 ARG B CA 1
ATOM 2764 C C . ARG B 1 178 ? -4.574 -3.123 5.164 1 97.56 178 ARG B C 1
ATOM 2766 O O . ARG B 1 178 ? -4.207 -2.031 5.605 1 97.56 178 ARG B O 1
ATOM 2773 N N . GLN B 1 179 ? -5.824 -3.541 5.082 1 96.12 179 GLN B N 1
ATOM 2774 C CA . GLN B 1 179 ? -6.852 -2.811 5.816 1 96.12 179 GLN B CA 1
ATOM 2775 C C . GLN B 1 179 ? -6.805 -3.137 7.305 1 96.12 179 GLN B C 1
ATOM 2777 O O . GLN B 1 179 ? -6.672 -4.301 7.688 1 96.12 179 GLN B O 1
ATOM 2782 N N . LEU B 1 180 ? -6.973 -2.197 8.188 1 95.94 180 LEU B N 1
ATOM 2783 C CA . LEU B 1 180 ? -6.605 -2.377 9.594 1 95.94 180 LEU B CA 1
ATOM 2784 C C . LEU B 1 180 ? -7.844 -2.594 10.453 1 95.94 180 LEU B C 1
ATOM 2786 O O . LEU B 1 180 ? -7.742 -3.057 11.594 1 95.94 180 LEU B O 1
ATOM 2790 N N . GLN B 1 181 ? -9.047 -2.299 10.031 1 93.69 181 GLN B N 1
ATOM 2791 C CA . GLN B 1 181 ? -10.188 -2.207 10.93 1 93.69 181 GLN B CA 1
ATOM 2792 C C . GLN B 1 181 ? -10.812 -3.58 11.18 1 93.69 181 GLN B C 1
ATOM 2794 O O . GLN B 1 181 ? -11.633 -3.746 12.086 1 93.69 181 GLN B O 1
ATOM 2799 N N . ARG B 1 182 ? -10.508 -4.645 10.391 1 89.62 182 ARG B N 1
ATOM 2800 C CA . ARG B 1 182 ? -10.914 -6.027 10.625 1 89.62 182 ARG B CA 1
ATOM 2801 C C . ARG B 1 182 ? -9.703 -6.957 10.656 1 89.62 182 ARG B C 1
ATOM 2803 O O . ARG B 1 182 ? -8.992 -7.094 9.656 1 89.62 182 ARG B O 1
ATOM 2810 N N . ALA B 1 183 ? -9.469 -7.59 11.812 1 86.25 183 ALA B N 1
ATOM 2811 C CA . ALA B 1 183 ? -8.305 -8.445 12.008 1 86.25 183 ALA B CA 1
ATOM 2812 C C . ALA B 1 183 ? -8.281 -9.586 11 1 86.25 183 ALA B C 1
ATOM 2814 O O . ALA B 1 183 ? -7.211 -10.078 10.633 1 86.25 183 ALA B O 1
ATOM 2815 N N . THR B 1 184 ? -9.414 -9.945 10.523 1 90.62 184 THR B N 1
ATOM 2816 C CA . THR B 1 184 ? -9.523 -11.102 9.641 1 90.62 184 THR B CA 1
ATOM 2817 C C . THR B 1 184 ? -9.531 -10.664 8.18 1 90.62 184 THR B C 1
ATOM 2819 O O . THR B 1 184 ? -9.672 -11.492 7.277 1 90.62 184 THR B O 1
ATOM 2822 N N . SER B 1 185 ? -9.297 -9.383 8.023 1 92.06 185 SER B N 1
ATOM 2823 C CA . SER B 1 185 ? -9.297 -8.891 6.648 1 92.06 185 SER B CA 1
ATOM 2824 C C . SER B 1 185 ? -8.125 -9.453 5.855 1 92.06 185 SER B C 1
ATOM 2826 O O . SER B 1 185 ? -7.027 -9.609 6.391 1 92.06 185 SER B O 1
ATOM 2828 N N . PRO B 1 186 ? -8.43 -9.773 4.566 1 95.5 186 PRO B N 1
ATOM 2829 C CA . PRO B 1 186 ? -7.309 -10.164 3.713 1 95.5 186 PRO B CA 1
ATOM 2830 C C . PRO B 1 186 ? -6.254 -9.07 3.58 1 95.5 186 PRO B C 1
ATOM 2832 O O . PRO B 1 186 ? -6.566 -7.887 3.766 1 95.5 186 PRO B O 1
ATOM 2835 N N . PHE B 1 187 ? -5.062 -9.445 3.389 1 97.5 187 PHE B N 1
ATOM 2836 C CA . PHE B 1 187 ? -4.035 -8.453 3.102 1 97.5 187 PHE B CA 1
ATOM 2837 C C . PHE B 1 187 ? -3.092 -8.953 2.016 1 97.5 187 PHE B C 1
ATOM 2839 O O . PHE B 1 187 ? -3.143 -10.117 1.628 1 97.5 187 PHE B O 1
ATOM 2846 N N . LEU B 1 188 ? -2.346 -8.023 1.471 1 98.56 188 LEU B N 1
ATOM 2847 C CA . LEU B 1 188 ? -1.494 -8.266 0.312 1 98.56 188 LEU B CA 1
ATOM 2848 C C . LEU B 1 188 ? -0.021 -8.133 0.682 1 98.56 188 LEU B C 1
ATOM 2850 O O . LEU B 1 188 ? 0.363 -7.195 1.386 1 98.56 188 LEU B O 1
ATOM 2854 N N . ILE B 1 189 ? 0.741 -9.117 0.215 1 98.69 189 ILE B N 1
ATOM 2855 C CA . ILE B 1 189 ? 2.195 -9.039 0.273 1 98.69 189 ILE B CA 1
ATOM 2856 C C . ILE B 1 189 ? 2.764 -8.938 -1.141 1 98.69 189 ILE B C 1
ATOM 2858 O O . ILE B 1 189 ? 2.328 -9.656 -2.045 1 98.69 189 ILE B O 1
ATOM 2862 N N . GLY B 1 190 ? 3.643 -8.023 -1.338 1 98.69 190 GLY B N 1
ATOM 2863 C CA . GLY B 1 190 ? 4.465 -7.945 -2.535 1 98.69 190 GLY B CA 1
ATOM 2864 C C . GLY B 1 190 ? 5.934 -8.195 -2.27 1 98.69 190 GLY B C 1
ATOM 2865 O O . GLY B 1 190 ? 6.488 -7.699 -1.286 1 98.69 190 GLY B O 1
ATOM 2866 N N . ILE B 1 191 ? 6.555 -9.016 -3.1 1 98.62 191 ILE B N 1
ATOM 2867 C CA . ILE B 1 191 ? 7.98 -9.312 -3.016 1 98.62 191 ILE B CA 1
ATOM 2868 C C . ILE B 1 191 ? 8.656 -8.984 -4.348 1 98.62 191 ILE B C 1
ATOM 2870 O O . ILE B 1 191 ? 8.305 -9.555 -5.383 1 98.62 191 ILE B O 1
ATOM 2874 N N . GLU B 1 192 ? 9.586 -8.086 -4.363 1 98.19 192 GLU B N 1
ATOM 2875 C CA . GLU B 1 192 ? 10.375 -7.766 -5.551 1 98.19 192 GLU B CA 1
ATOM 2876 C C . GLU B 1 192 ? 11.789 -8.312 -5.434 1 98.19 192 GLU B C 1
ATOM 2878 O O . GLU B 1 192 ? 12.492 -8.031 -4.461 1 98.19 192 GLU B O 1
ATOM 2883 N N . LYS B 1 193 ? 12.148 -9.008 -6.387 1 97.62 193 LYS B N 1
ATOM 2884 C CA . LYS B 1 193 ? 13.508 -9.555 -6.391 1 97.62 193 LYS B CA 1
ATOM 2885 C C . LYS B 1 193 ? 14.531 -8.492 -6.781 1 97.62 193 LYS B C 1
ATOM 2887 O O . LYS B 1 193 ? 14.297 -7.707 -7.699 1 97.62 193 LYS B O 1
ATOM 2892 N N . LYS B 1 194 ? 15.656 -8.484 -6.047 1 95.12 194 LYS B N 1
ATOM 2893 C CA . L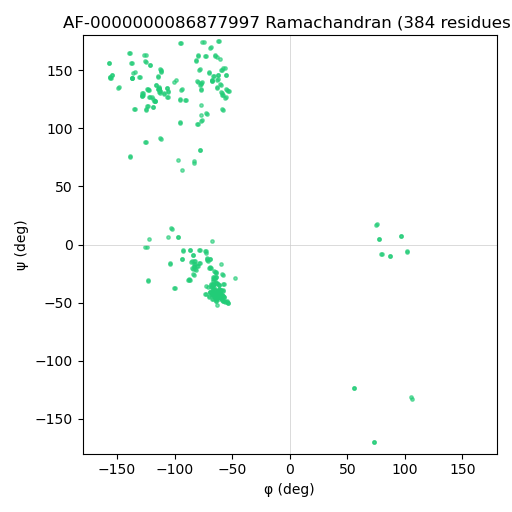YS B 1 194 ? 16.75 -7.578 -6.379 1 95.12 194 LYS B CA 1
ATOM 2894 C C . LYS B 1 194 ? 17.703 -8.219 -7.375 1 95.12 194 LYS B C 1
ATOM 2896 O O . LYS B 1 194 ? 17.859 -9.445 -7.41 1 95.12 194 LYS B O 1
#

Nearest PDB structures (foldseek):
  8h0s-assembly1_A  TM=9.501E-01  e=4.211E-22  Bacillus subtilis subsp. subtilis str. 168
  8h27-assembly2_B  TM=9.468E-01  e=1.663E-21  Staphylococcus aureus subsp. aureus NCTC 8325
  3eey-assembly4_I  TM=9.503E-01  e=1.160E-19  Acetivibrio thermocellus ATCC 27405
  8h0t-assembly1_A-2  TM=9.329E-01  e=4.547E-20  Bacillus subtilis subsp. subtilis str. 168
  4poo-assembly1_B  TM=9.224E-01  e=1.596E-18  Bacillus spizizenii str. W23

pLDDT: mean 94.4, std 6.71, range [59.19, 98.94]

Foldseek 3Di:
DDDDDQVVVLLVLLLVFEAAQAEEEEQDCQLNPVVQSNFLSNWQNYEYEYEDLDPVRVVNNVVVNVPDPCPRTGYHYHYDNDHLLCVLVVDDPVLFQGHQEYEAEFAARPDVPGDNPDTDAQVSVLSNVVSVLRSHHAQHKYKHKAFCQDVNRVVSVVSVVVSQVPDDPQFWDKDKADDDPDPRDIIMMMIGGD/DDDDDQVVVLLVLLLVFEAALAEEEEQDCQLNPVVQSNFLSNWQNYEYEYEDLDPVRVVNNVVVLVPDPCNNGGYHYHYDNDHLLCVLVVDDPVLFQGHQEYEAEFAARPDVPGDNPDTDAQVSVLSNVVSVLRSHHAFHKYKHKAFCQDVNRVVSVVSVVVSQVPDDPQFWDKDKADDDPDPRGIIMMMIGGD